Protein 2UUD (pdb70)

Sequence (487 aa):
EVKLVESGGGLVQPGGSLRLSCATSGFSFTDYYMAWVRQPPGKALEWLAFIRNKANGYTTDYSASVKGRFTISRDNSQSILYLQMNTLRAEDSATYYCARGDYYGAWFAYWGQGTLVTVSAEVKLVESGGGLVQPGGSLRLSCATSGFSFTDYYMAWVRQPPGKALEWLAFIRNKANGYTTDYSASVKGRFTISRDNSQSILYLQMNTLRAEDSATYYCARGDYYGAWFAYWGQGTLVTVSAQVLMTQTPLSLPVSLGDQASISCRSSQSIVHSNGNTYLEWYLQKPGQSPKLLIYKVSNRFSGVPDRFSGSGSGTDFTLKISRVEAEDLGVYYCFQGSHVPYTFGGGTKLEIKRQVLMTQTPLSLPVSLGDQASISCRSSQSIVHSNGNTYLEWYLQKPGQSPKLLIYKVSNRFSGVPDRFSGSGSGTDFTLKISRVEAEDLGVYYCFQGSHVPYTFGGGTKLEIKRSTSSGGGSASTSGGSGGSA

Secondary structure (DSSP, 8-state):
--EEEEE---EE-SS--EEEEEEEESS-GGGS-EEEEEE-SSS--EEEEEE--GGGTT-EEE-GGGSSS-EEEEETTTTEEEEEE-S--GGG-EEEEEEEEETTTEEEEEE---EEEEE--/--EEEEE--EEE-TT---EEEEEEESS-GGGS-EEEEEE-SSS--EEEEEE--GGGTT-B---TTTBTTEEEEEETTTTEEEEEE-S--GGG-EEEEEEE--SSS-S--EE---EEEEE--/----EES-SEEE--BTB--EEEEE-SS----SSS---EEEEEE-TTS--EE-BSSSS-BPTTS-TT--EEEETTEEEEE-SS--SSS-EEEEEEE-SSSSPEE---EEEE---/----EEE-SB--B-BTB-EEEEEE-SS----SSS---EEEEEE-TTS--EE-B-STT-B-TTS-TTEEEE--SSEEEEEESS--GGG-SEEEEEE-SSSS-EE---EE--B--/--TT-----/-----SSS--

B-factor: mean 31.62, std 14.55, range [6.0, 85.54]

Solvent-accessible surface area: 21883 Å² total; per-residue (Å²): 130,30,126,10,61,6,58,42,25,31,140,27,48,48,19,43,62,42,136,0,26,1,48,25,55,37,19,52,4,30,74,17,57,1,0,0,0,9,23,37,110,55,110,39,4,57,4,0,0,2,8,35,16,133,93,65,60,70,63,62,38,40,11,87,55,1,128,72,64,1,63,10,49,32,47,51,106,122,26,31,0,40,0,79,0,56,72,0,120,50,131,3,19,0,34,0,15,0,0,12,4,27,105,71,10,7,18,0,8,65,31,3,104,12,16,98,1,56,0,81,52,118,21,116,8,72,11,51,30,28,38,128,14,134,93,43,18,74,23,141,0,17,0,40,16,61,33,19,60,3,35,73,20,57,0,0,0,0,13,27,35,105,64,141,39,7,53,8,0,0,1,10,39,16,127,95,68,55,70,69,44,35,70,15,73,56,1,129,81,81,3,57,17,38,36,46,63,114,118,34,33,0,34,0,68,2,62,68,0,155,74,135,7,19,1,34,0,15,0,0,12,5,36,186,65,20,8,17,0,10,54,34,0,106,18,17,90,0,35,9,56,92,85,3,101,9,81,2,84,30,121,50,31,90,21,40,81,21,68,128,11,52,9,12,0,90,13,76,97,55,0,64,57,112,69,71,65,20,36,0,0,1,0,7,19,31,96,86,103,26,3,71,8,7,0,4,38,23,66,33,56,27,52,35,19,45,38,43,3,51,4,64,31,90,27,49,77,0,37,3,92,6,44,150,3,68,63,94,13,28,13,40,4,4,0,0,0,2,9,62,59,23,13,12,20,8,36,2,0,67,5,88,79,105,263,81,5,71,12,38,10,70,47,128,48,28,55,7,32,89,22,67,108,3,48,0,52,1,127,1,64,89,71,0,75,62,116,63,77,44,11,33,0,0,0,0,6,20,53,117,91,88,26,4,101,5,8,0,9,52,14,68,33,60,27,52,52,18,40,35,47,8,52,7,43,34,92,36,54,103,2,41,0,94,1,69,147,0,58,51,98,4,34,8,20,1,2,0,0,0,0,5,60,72,30,13,10,18,1,41,2,1,91,0,79,76,101,232,98,97,90,133,76,132,86,89,105,109,137,155,140,78,106,80,61,106,76

Radius of gyration: 26.06 Å; Cα contacts (8 Å, |Δi|>4): 1312; chains: 6; bounding box: 48×84×56 Å

Nearest PDB structures (foldseek):
  8iqs-assembly2_l  TM=9.926E-01  e=3.237E-20  Mus musculus
  1lo0-assembly1_X  TM=9.948E-01  e=2.444E-18  Mus musculus
  2a77-assembly1_L  TM=9.867E-01  e=1.674E-18  Mus musculus
  4hxb-assembly1_L  TM=9.915E-01  e=3.033E-18  Mus musculus
  6y54-assembly1_L  TM=9.902E-01  e=4.428E-18  Mus musculus

Structure (mmCIF, N/CA/C/O backbone):
data_2UUD
#
_entry.id   2UUD
#
_cell.length_a   140.944
_cell.length_b   75.657
_cell.length_c   52.854
_cell.angle_alpha   90.00
_cell.angle_beta   111.33
_cell.angle_gamma   90.00
#
_symmetry.space_group_name_H-M   'C 1 2 1'
#
loop_
_entity.id
_entity.type
_entity.pdbx_description
1 polymer 'NQ10-1.12 ANTI-PHOX ANTIBODY'
2 polymer 'NQ10-1.12 ANTI-PHOX ANTIBODY'
3 polymer 'NQ10-1.12 ANTI-PHOX ANTIBODY'
4 non-polymer '4-{[(Z)-(5-OXO-2-PHENYL-1,3-OXAZOL-4(5H)-YLIDENE)METHYL]AMINO}BUTANOIC ACID'
5 water water
#
loop_
_atom_site.group_PDB
_atom_site.id
_atom_site.type_symbol
_atom_site.label_atom_id
_atom_site.label_alt_id
_atom_site.label_comp_id
_atom_site.label_asym_id
_atom_site.label_entity_id
_atom_site.label_seq_id
_atom_site.pdbx_PDB_ins_code
_atom_site.Cartn_x
_atom_site.Cartn_y
_atom_site.Cartn_z
_atom_site.occupancy
_atom_site.B_iso_or_equiv
_atom_site.auth_seq_id
_atom_site.auth_comp_id
_atom_site.auth_asym_id
_atom_site.auth_atom_id
_atom_site.pdbx_PDB_model_num
ATOM 1 N N . GLU A 1 1 ? 43.296 17.956 -6.418 1.00 33.23 1 GLU H N 1
ATOM 2 C CA . GLU A 1 1 ? 44.755 18.175 -6.629 1.00 34.04 1 GLU H CA 1
ATOM 3 C C . GLU A 1 1 ? 45.428 16.903 -7.140 1.00 33.43 1 GLU H C 1
ATOM 4 O O . GLU A 1 1 ? 45.450 16.636 -8.342 1.00 34.43 1 GLU H O 1
ATOM 10 N N . VAL A 1 2 ? 45.979 16.122 -6.221 1.00 31.44 2 VAL H N 1
ATOM 11 C CA . VAL A 1 2 ? 46.642 14.885 -6.581 1.00 29.14 2 VAL H CA 1
ATOM 12 C C . VAL A 1 2 ? 45.589 13.862 -6.909 1.00 27.96 2 VAL H C 1
ATOM 13 O O . VAL A 1 2 ? 44.693 13.598 -6.116 1.00 27.32 2 VAL H O 1
ATOM 17 N N . LYS A 1 3 ? 45.707 13.289 -8.095 1.00 27.71 3 LYS H N 1
ATOM 18 C CA . LYS A 1 3 ? 44.769 12.291 -8.553 1.00 26.11 3 LYS H CA 1
ATOM 19 C C . LYS A 1 3 ? 45.590 11.159 -9.146 1.00 24.37 3 LYS H C 1
ATOM 20 O O . LYS A 1 3 ? 46.535 11.393 -9.893 1.00 25.00 3 LYS H O 1
ATOM 26 N N . LEU A 1 4 ? 45.241 9.935 -8.788 1.00 21.99 4 LEU H N 1
ATOM 27 C CA . LEU A 1 4 ? 45.916 8.759 -9.299 1.00 21.62 4 LEU H CA 1
ATOM 28 C C . LEU A 1 4 ? 44.803 7.809 -9.669 1.00 22.50 4 LEU H C 1
ATOM 29 O O . LEU A 1 4 ? 44.013 7.396 -8.810 1.00 23.60 4 LEU H O 1
ATOM 34 N N . VAL A 1 5 ? 44.722 7.473 -10.950 1.00 21.94 5 VAL H N 1
ATOM 35 C CA . VAL A 1 5 ? 43.684 6.567 -11.407 1.00 21.47 5 VAL H CA 1
ATOM 36 C C . VAL A 1 5 ? 44.305 5.400 -12.136 1.00 21.58 5 VAL H C 1
ATOM 37 O O . VAL A 1 5 ? 45.187 5.576 -12.983 1.00 23.42 5 VAL H O 1
ATOM 41 N N . GLU A 1 6 ? 43.857 4.201 -11.791 1.00 20.56 6 GLU H N 1
ATOM 42 C CA . GLU A 1 6 ? 44.363 3.003 -12.432 1.00 18.85 6 GLU H CA 1
ATOM 43 C C . GLU A 1 6 ? 43.336 2.552 -13.452 1.00 20.39 6 GLU H C 1
ATOM 44 O O . GLU A 1 6 ? 42.210 3.061 -13.485 1.00 19.57 6 GLU H O 1
ATOM 50 N N . SER A 1 7 ? 43.743 1.606 -14.291 1.00 22.19 7 SER H N 1
ATOM 51 C CA . SER A 1 7 ? 42.883 1.047 -15.329 1.00 23.95 7 SER H CA 1
ATOM 52 C C . SER A 1 7 ? 43.711 0.076 -16.159 1.00 24.28 7 SER H C 1
ATOM 53 O O . SER A 1 7 ? 44.930 0.247 -16.283 1.00 25.88 7 SER H O 1
ATOM 56 N N . GLY A 1 8 ? 43.059 -0.952 -16.700 1.00 23.09 8 GLY H N 1
ATOM 57 C CA . GLY A 1 8 ? 43.768 -1.921 -17.514 1.00 22.84 8 GLY H CA 1
ATOM 58 C C . GLY A 1 8 ? 43.613 -3.337 -17.014 1.00 22.07 8 GLY H C 1
ATOM 59 O O . GLY A 1 8 ? 43.948 -4.305 -17.711 1.00 19.56 8 GLY H O 1
ATOM 60 N N . GLY A 1 9 ? 43.109 -3.454 -15.793 1.00 22.22 9 GLY H N 1
ATOM 61 C CA . GLY A 1 9 ? 42.911 -4.764 -15.214 1.00 22.55 9 GLY H CA 1
ATOM 62 C C . GLY A 1 9 ? 41.593 -5.325 -15.692 1.00 22.45 9 GLY H C 1
ATOM 63 O O . GLY A 1 9 ? 40.762 -4.593 -16.215 1.00 23.98 9 GLY H O 1
ATOM 64 N N . GLY A 1 10 ? 41.404 -6.624 -15.529 1.00 21.88 10 GLY H N 1
ATOM 65 C CA . GLY A 1 10 ? 40.164 -7.231 -15.950 1.00 23.25 10 GLY H CA 1
ATOM 66 C C . GLY A 1 10 ? 40.176 -8.721 -15.700 1.00 25.61 10 GLY H C 1
ATOM 67 O O . GLY A 1 10 ? 40.706 -9.173 -14.686 1.00 26.89 10 GLY H O 1
ATOM 68 N N . LEU A 1 11 ? 39.584 -9.487 -16.614 1.00 25.89 11 LEU H N 1
ATOM 69 C CA . LEU A 1 11 ? 39.551 -10.929 -16.471 1.00 25.81 11 LEU H CA 1
ATOM 70 C C . LEU A 1 11 ? 40.507 -11.491 -17.487 1.00 27.71 11 LEU H C 1
ATOM 71 O O . LEU A 1 11 ? 40.279 -11.351 -18.677 1.00 29.18 11 LEU H O 1
ATOM 76 N N . VAL A 1 12 ? 41.586 -12.117 -17.029 1.00 29.96 12 VAL H N 1
ATOM 77 C CA . VAL A 1 12 ? 42.551 -12.684 -17.955 1.00 33.10 12 VAL H CA 1
ATOM 78 C C . VAL A 1 12 ? 42.694 -14.175 -17.725 1.00 33.90 12 VAL H C 1
ATOM 79 O O . VAL A 1 12 ? 42.273 -14.691 -16.699 1.00 33.66 12 VAL H O 1
ATOM 83 N N . GLN A 1 13 ? 43.283 -14.859 -18.698 1.00 37.13 13 GLN H N 1
ATOM 84 C CA . GLN A 1 13 ? 43.485 -16.304 -18.631 1.00 39.48 13 GLN H CA 1
ATOM 85 C C . GLN A 1 13 ? 44.852 -16.652 -18.045 1.00 40.22 13 GLN H C 1
ATOM 86 O O . GLN A 1 13 ? 45.817 -15.913 -18.239 1.00 38.80 13 GLN H O 1
ATOM 92 N N . PRO A 1 14 ? 44.949 -17.783 -17.317 1.00 40.29 14 PRO H N 1
ATOM 93 C CA . PRO A 1 14 ? 46.234 -18.172 -16.727 1.00 40.56 14 PRO H CA 1
ATOM 94 C C . PRO A 1 14 ? 47.322 -17.963 -17.757 1.00 41.15 14 PRO H C 1
ATOM 95 O O . PRO A 1 14 ? 47.074 -18.107 -18.952 1.00 41.04 14 PRO H O 1
ATOM 99 N N . GLY A 1 15 ? 48.524 -17.623 -17.300 1.00 41.86 15 GLY H N 1
ATOM 100 C CA . GLY A 1 15 ? 49.598 -17.348 -18.236 1.00 41.96 15 GLY H CA 1
ATOM 101 C C . GLY A 1 15 ? 49.149 -16.134 -19.043 1.00 42.36 15 GLY H C 1
ATOM 102 O O . GLY A 1 15 ? 48.000 -15.696 -18.925 1.00 43.20 15 GLY H O 1
ATOM 103 N N . GLY A 1 16 ? 50.028 -15.563 -19.853 1.00 40.62 16 GLY H N 1
ATOM 104 C CA . GLY A 1 16 ? 49.605 -14.419 -20.633 1.00 38.20 16 GLY H CA 1
ATOM 105 C C . GLY A 1 16 ? 49.770 -13.103 -19.909 1.00 36.60 16 GLY H C 1
ATOM 106 O O . GLY A 1 16 ? 49.722 -13.044 -18.675 1.00 35.33 16 GLY H O 1
ATOM 107 N N . SER A 1 17 ? 49.938 -12.045 -20.705 1.00 35.06 17 SER H N 1
ATOM 108 C CA . SER A 1 17 ? 50.162 -10.691 -20.215 1.00 33.38 17 SER H CA 1
ATOM 109 C C . SER A 1 17 ? 48.953 -9.782 -20.029 1.00 31.33 17 SER H C 1
ATOM 110 O O . SER A 1 17 ? 47.820 -10.157 -20.293 1.00 31.60 17 SER H O 1
ATOM 113 N N . LEU A 1 18 ? 49.239 -8.568 -19.564 1.00 30.52 18 LEU H N 1
ATOM 114 C CA . LEU A 1 18 ? 48.248 -7.525 -19.307 1.00 28.44 18 LEU H CA 1
ATOM 115 C C . LEU A 1 18 ? 49.071 -6.262 -19.033 1.00 26.57 18 LEU H C 1
ATOM 116 O O . LEU A 1 18 ? 50.222 -6.364 -18.618 1.00 26.63 18 LEU H O 1
ATOM 121 N N . ARG A 1 19 ? 48.515 -5.081 -19.276 1.00 24.35 19 ARG H N 1
ATOM 122 C CA . ARG A 1 19 ? 49.279 -3.859 -19.027 1.00 22.65 19 ARG H CA 1
ATOM 123 C C . ARG A 1 19 ? 48.486 -2.830 -18.243 1.00 22.27 19 ARG H C 1
ATOM 124 O O . ARG A 1 19 ? 47.582 -2.188 -18.784 1.00 22.03 19 ARG H O 1
ATOM 132 N N . LEU A 1 20 ? 48.832 -2.682 -16.963 1.00 20.65 20 LEU H N 1
ATOM 133 C CA . LEU A 1 20 ? 48.148 -1.743 -16.083 1.00 19.22 20 LEU H CA 1
ATOM 134 C C . LEU A 1 20 ? 48.690 -0.348 -16.262 1.00 18.83 20 LEU H C 1
ATOM 135 O O . LEU A 1 20 ? 49.851 -0.167 -16.629 1.00 19.10 20 LEU H O 1
ATOM 140 N N . SER A 1 21 ? 47.841 0.639 -16.019 1.00 17.31 21 SER H N 1
ATOM 141 C CA . SER A 1 21 ? 48.266 2.014 -16.158 1.00 18.74 21 SER H CA 1
ATOM 142 C C . SER A 1 21 ? 47.684 2.865 -15.038 1.00 21.15 21 SER H C 1
ATOM 143 O O . SER A 1 21 ? 46.661 2.524 -14.446 1.00 21.85 21 SER H O 1
ATOM 146 N N . CYS A 1 22 ? 48.351 3.977 -14.757 1.00 23.08 22 CYS H N 1
ATOM 147 C CA . CYS A 1 22 ? 47.929 4.891 -13.715 1.00 24.35 22 CYS H CA 1
ATOM 148 C C . CYS A 1 22 ? 48.134 6.309 -14.199 1.00 24.27 22 CYS H C 1
ATOM 149 O O . CYS A 1 22 ? 49.266 6.707 -14.486 1.00 24.27 22 CYS H O 1
ATOM 152 N N . ALA A 1 23 ? 47.047 7.069 -14.300 1.00 22.07 23 ALA H N 1
ATOM 153 C CA . ALA A 1 23 ? 47.154 8.454 -14.741 1.00 21.11 23 ALA H CA 1
ATOM 154 C C . ALA A 1 23 ? 47.396 9.363 -13.535 1.00 20.36 23 ALA H C 1
ATOM 155 O O . ALA A 1 23 ? 46.885 9.119 -12.437 1.00 20.46 23 ALA H O 1
ATOM 157 N N . THR A 1 24 ? 48.173 10.414 -13.775 1.00 17.75 24 THR H N 1
ATOM 158 C CA . THR A 1 24 ? 48.566 11.395 -12.779 1.00 14.97 24 THR H CA 1
ATOM 159 C C . THR A 1 24 ? 47.918 12.763 -12.974 1.00 14.32 24 THR H C 1
ATOM 160 O O . THR A 1 24 ? 47.720 13.227 -14.096 1.00 15.65 24 THR H O 1
ATOM 164 N N . SER A 1 25 ? 47.616 13.416 -11.864 1.00 12.93 25 SER H N 1
ATOM 165 C CA . SER A 1 25 ? 47.010 14.731 -11.892 1.00 11.32 25 SER H CA 1
ATOM 166 C C . SER A 1 25 ? 47.379 15.470 -10.605 1.00 9.94 25 SER H C 1
ATOM 167 O O . SER A 1 25 ? 47.297 14.905 -9.523 1.00 9.71 25 SER H O 1
ATOM 170 N N . GLY A 1 26 ? 47.809 16.718 -10.734 1.00 7.63 26 GLY H N 1
ATOM 171 C CA . GLY A 1 26 ? 48.127 17.524 -9.575 1.00 7.99 26 GLY H CA 1
ATOM 172 C C . GLY A 1 26 ? 49.549 17.580 -9.040 1.00 10.72 26 GLY H C 1
ATOM 173 O O . GLY A 1 26 ? 49.776 18.192 -7.989 1.00 11.37 26 GLY H O 1
ATOM 174 N N . PHE A 1 27 ? 50.507 16.965 -9.727 1.00 9.44 27 PHE H N 1
ATOM 175 C CA . PHE A 1 27 ? 51.869 16.992 -9.233 1.00 9.79 27 PHE H CA 1
ATOM 176 C C . PHE A 1 27 ? 52.896 16.744 -10.328 1.00 11.52 27 PHE H C 1
ATOM 177 O O . PHE A 1 27 ? 52.637 16.022 -11.274 1.00 12.12 27 PHE H O 1
ATOM 185 N N . SER A 1 28 ? 54.068 17.354 -10.196 1.00 12.96 28 SER H N 1
ATOM 186 C CA . SER A 1 28 ? 55.105 17.205 -11.194 1.00 11.90 28 SER H CA 1
ATOM 187 C C . SER A 1 28 ? 55.601 15.764 -11.179 1.00 12.63 28 SER H C 1
ATOM 188 O O . SER A 1 28 ? 56.686 15.456 -10.687 1.00 13.09 28 SER H O 1
ATOM 191 N N . PHE A 1 29 ? 54.759 14.888 -11.720 1.00 13.42 29 PHE H N 1
ATOM 192 C CA . PHE A 1 29 ? 54.990 13.445 -11.825 1.00 12.14 29 PHE H CA 1
ATOM 193 C C . PHE A 1 29 ? 56.438 12.977 -11.851 1.00 12.85 29 PHE H C 1
ATOM 194 O O . PHE A 1 29 ? 56.757 11.915 -11.311 1.00 13.37 29 PHE H O 1
ATOM 202 N N . THR A 1 30 ? 57.313 13.757 -12.474 1.00 13.57 30 THR H N 1
ATOM 203 C CA . THR A 1 30 ? 58.702 13.355 -12.600 1.00 14.79 30 THR H CA 1
ATOM 204 C C . THR A 1 30 ? 59.512 13.383 -11.296 1.00 15.78 30 THR H C 1
ATOM 205 O O . THR A 1 30 ? 60.456 12.615 -11.127 1.00 15.50 30 THR H O 1
ATOM 209 N N . ASP A 1 31 ? 59.112 14.246 -10.371 1.00 17.41 31 ASP H N 1
ATOM 210 C CA . ASP A 1 31 ? 59.782 14.400 -9.086 1.00 18.16 31 ASP H CA 1
ATOM 211 C C . ASP A 1 31 ? 59.231 13.522 -7.962 1.00 19.57 31 ASP H C 1
ATOM 212 O O . ASP A 1 31 ? 59.277 13.919 -6.801 1.00 20.46 31 ASP H O 1
ATOM 217 N N . TYR A 1 32 ? 58.726 12.335 -8.274 1.00 20.00 32 TYR H N 1
ATOM 218 C CA . TYR A 1 32 ? 58.167 11.501 -7.219 1.00 21.48 32 TYR H CA 1
ATOM 219 C C . TYR A 1 32 ? 58.344 10.000 -7.396 1.00 23.53 32 TYR H C 1
ATOM 220 O O . TYR A 1 32 ? 58.330 9.484 -8.513 1.00 25.62 32 TYR H O 1
ATOM 229 N N . TYR A 1 33 ? 58.502 9.310 -6.271 1.00 23.84 33 TYR H N 1
ATOM 230 C CA . TYR A 1 33 ? 58.645 7.859 -6.243 1.00 23.17 33 TYR H CA 1
ATOM 231 C C . TYR A 1 33 ? 57.258 7.278 -6.530 1.00 22.78 33 TYR H C 1
ATOM 232 O O . TYR A 1 33 ? 56.257 7.804 -6.040 1.00 22.31 33 TYR H O 1
ATOM 241 N N . MET A 1 34 ? 57.201 6.201 -7.314 1.00 22.17 34 MET H N 1
ATOM 242 C CA . MET A 1 34 ? 55.933 5.550 -7.638 1.00 21.57 34 MET H CA 1
ATOM 243 C C . MET A 1 34 ? 56.021 4.059 -7.343 1.00 21.77 34 MET H C 1
ATOM 244 O O . MET A 1 34 ? 57.116 3.491 -7.359 1.00 20.55 34 MET H O 1
ATOM 249 N N . ALA A 1 35 ? 54.864 3.439 -7.086 1.00 21.15 35 ALA H N 1
ATOM 250 C CA . ALA A 1 35 ? 54.774 2.018 -6.762 1.00 19.73 35 ALA H CA 1
ATOM 251 C C . ALA A 1 35 ? 53.516 1.360 -7.242 1.00 20.76 35 ALA H C 1
ATOM 252 O O . ALA A 1 35 ? 52.606 1.999 -7.769 1.00 23.39 35 ALA H O 1
ATOM 254 N N . TRP A 1 36 ? 53.470 0.058 -6.995 1.00 20.06 36 TRP H N 1
ATOM 255 C CA . TRP A 1 36 ? 52.321 -0.762 -7.314 1.00 19.19 36 TRP H CA 1
ATOM 256 C C . TRP A 1 36 ? 52.158 -1.700 -6.135 1.00 19.13 36 TRP H C 1
ATOM 257 O O . TRP A 1 36 ? 53.004 -2.545 -5.886 1.00 19.09 36 TRP H O 1
ATOM 268 N N . VAL A 1 37 ? 51.095 -1.523 -5.375 1.00 19.89 37 VAL H N 1
ATOM 269 C CA . VAL A 1 37 ? 50.867 -2.402 -4.246 1.00 21.81 37 VAL H CA 1
ATOM 270 C C . VAL A 1 37 ? 49.742 -3.318 -4.694 1.00 23.27 37 VAL H C 1
ATOM 271 O O . VAL A 1 37 ? 48.915 -2.931 -5.518 1.00 23.83 37 VAL H O 1
ATOM 275 N N . ARG A 1 38 ? 49.709 -4.531 -4.167 1.00 22.83 38 ARG H N 1
ATOM 276 C CA . ARG A 1 38 ? 48.693 -5.474 -4.581 1.00 23.17 38 ARG H CA 1
ATOM 277 C C . ARG A 1 38 ? 48.033 -6.164 -3.402 1.00 24.26 38 ARG H C 1
ATOM 278 O O . ARG A 1 38 ? 48.708 -6.636 -2.495 1.00 23.48 38 ARG H O 1
ATOM 286 N N . GLN A 1 39 ? 46.708 -6.234 -3.422 1.00 25.29 39 GLN H N 1
ATOM 287 C CA . GLN A 1 39 ? 45.990 -6.888 -2.342 1.00 25.66 39 GLN H CA 1
ATOM 288 C C . GLN A 1 39 ? 45.026 -7.931 -2.857 1.00 26.33 39 GLN H C 1
ATOM 289 O O . GLN A 1 39 ? 43.892 -7.621 -3.232 1.00 27.12 39 GLN H O 1
ATOM 295 N N . PRO A 1 40 ? 45.465 -9.191 -2.898 1.00 27.87 40 PRO H N 1
ATOM 296 C CA . PRO A 1 40 ? 44.566 -10.239 -3.380 1.00 29.77 40 PRO H CA 1
ATOM 297 C C . PRO A 1 40 ? 43.321 -10.259 -2.517 1.00 31.44 40 PRO H C 1
ATOM 298 O O . PRO A 1 40 ? 43.381 -9.966 -1.324 1.00 31.02 40 PRO H O 1
ATOM 302 N N . PRO A 1 41 ? 42.170 -10.595 -3.113 1.00 33.29 41 PRO H N 1
ATOM 303 C CA . PRO A 1 41 ? 40.896 -10.650 -2.392 1.00 34.46 41 PRO H CA 1
ATOM 304 C C . PRO A 1 41 ? 41.155 -11.263 -1.020 1.00 36.53 41 PRO H C 1
ATOM 305 O O . PRO A 1 41 ? 40.511 -10.912 -0.021 1.00 34.90 41 PRO H O 1
ATOM 309 N N . GLY A 1 42 ? 42.125 -12.180 -1.005 1.00 37.80 42 GLY H N 1
ATOM 310 C CA . GLY A 1 42 ? 42.530 -12.861 0.210 1.00 37.96 42 GLY H CA 1
ATOM 311 C C . GLY A 1 42 ? 42.751 -11.882 1.343 1.00 37.96 42 GLY H C 1
ATOM 312 O O . GLY A 1 42 ? 41.822 -11.607 2.102 1.00 38.07 42 GLY H O 1
ATOM 313 N N . LYS A 1 43 ? 43.955 -11.327 1.455 1.00 36.69 43 LYS H N 1
ATOM 314 C CA . LYS A 1 43 ? 44.193 -10.402 2.541 1.00 36.66 43 LYS H CA 1
ATOM 315 C C . LYS A 1 43 ? 45.279 -9.321 2.430 1.00 35.72 43 LYS H C 1
ATOM 316 O O . LYS A 1 43 ? 45.068 -8.271 1.818 1.00 35.36 43 LYS H O 1
ATOM 322 N N . ALA A 1 44 ? 46.428 -9.586 3.050 1.00 33.86 44 ALA H N 1
ATOM 323 C CA . ALA A 1 44 ? 47.559 -8.659 3.114 1.00 31.71 44 ALA H CA 1
ATOM 324 C C . ALA A 1 44 ? 47.914 -7.795 1.896 1.00 30.55 44 ALA H C 1
ATOM 325 O O . ALA A 1 44 ? 47.753 -8.193 0.743 1.00 30.14 44 ALA H O 1
ATOM 327 N N . LEU A 1 45 ? 48.393 -6.591 2.190 1.00 28.54 45 LEU H N 1
ATOM 328 C CA . LEU A 1 45 ? 48.844 -5.668 1.171 1.00 25.64 45 LEU H CA 1
ATOM 329 C C . LEU A 1 45 ? 50.207 -6.232 0.811 1.00 24.05 45 LEU H C 1
ATOM 330 O O . LEU A 1 45 ? 50.907 -6.766 1.668 1.00 24.05 45 LEU H O 1
ATOM 335 N N . GLU A 1 46 ? 50.581 -6.133 -0.453 1.00 22.67 46 GLU H N 1
ATOM 336 C CA . GLU A 1 46 ? 51.863 -6.652 -0.890 1.00 20.41 46 GLU H CA 1
ATOM 337 C C . GLU A 1 46 ? 52.549 -5.762 -1.908 1.00 18.79 46 GLU H C 1
ATOM 338 O O . GLU A 1 46 ? 52.107 -5.639 -3.048 1.00 19.47 46 GLU H O 1
ATOM 344 N N . TRP A 1 47 ? 53.635 -5.136 -1.483 1.00 17.24 47 TRP H N 1
ATOM 345 C CA . TRP A 1 47 ? 54.411 -4.283 -2.368 1.00 15.85 47 TRP H CA 1
ATOM 346 C C . TRP A 1 47 ? 55.036 -5.162 -3.463 1.00 14.90 47 TRP H C 1
ATOM 347 O O . TRP A 1 47 ? 55.596 -6.208 -3.171 1.00 16.20 47 TRP H O 1
ATOM 358 N N . LEU A 1 48 ? 54.936 -4.734 -4.717 1.00 15.60 48 LEU H N 1
ATOM 359 C CA . LEU A 1 48 ? 55.457 -5.503 -5.848 1.00 16.55 48 LEU H CA 1
ATOM 360 C C . LEU A 1 48 ? 56.731 -4.957 -6.452 1.00 16.99 48 LEU H C 1
ATOM 361 O O . LEU A 1 48 ? 57.714 -5.679 -6.608 1.00 18.13 48 LEU H O 1
ATOM 366 N N . ALA A 1 49 ? 56.692 -3.686 -6.827 1.00 16.44 49 ALA H N 1
ATOM 367 C CA . ALA A 1 49 ? 57.837 -3.043 -7.442 1.00 17.00 49 ALA H CA 1
ATOM 368 C C . ALA A 1 49 ? 57.656 -1.538 -7.316 1.00 17.71 49 ALA H C 1
ATOM 369 O O . ALA A 1 49 ? 56.533 -1.035 -7.395 1.00 19.29 49 ALA H O 1
ATOM 371 N N . PHE A 1 50 ? 58.765 -0.825 -7.149 1.00 17.40 50 PHE H N 1
ATOM 372 C CA . PHE A 1 50 ? 58.731 0.620 -6.980 1.00 18.26 50 PHE H CA 1
ATOM 373 C C . PHE A 1 50 ? 59.681 1.371 -7.952 1.00 18.30 50 PHE H C 1
ATOM 374 O O . PHE A 1 50 ? 60.750 0.850 -8.307 1.00 18.80 50 PHE H O 1
ATOM 382 N N . ILE A 1 51 ? 59.302 2.581 -8.376 1.00 16.70 51 ILE H N 1
ATOM 383 C CA . ILE A 1 51 ? 60.145 3.397 -9.278 1.00 17.13 51 ILE H CA 1
ATOM 384 C C . ILE A 1 51 ? 60.381 4.802 -8.672 1.00 15.90 51 ILE H C 1
ATOM 385 O O . ILE A 1 51 ? 59.421 5.474 -8.304 1.00 19.20 51 ILE H O 1
ATOM 390 N N . ARG A 1 52 ? 61.632 5.254 -8.576 1.00 13.24 52 ARG H N 1
ATOM 391 C CA . ARG A 1 52 ? 61.937 6.566 -7.967 1.00 14.00 52 ARG H CA 1
ATOM 392 C C . ARG A 1 52 ? 61.993 7.750 -8.938 1.00 13.99 52 ARG H C 1
ATOM 393 O O . ARG A 1 52 ? 61.987 7.569 -10.153 1.00 16.39 52 ARG H O 1
ATOM 401 N N . ASN A 1 53 A 62.078 8.956 -8.389 1.00 11.87 52 ASN H N 1
ATOM 402 C CA . ASN A 1 53 A 62.101 10.185 -9.172 1.00 13.09 52 ASN H CA 1
ATOM 403 C C . ASN A 1 53 A 63.417 10.543 -9.887 1.00 15.31 52 ASN H C 1
ATOM 404 O O . ASN A 1 53 A 64.425 9.864 -9.720 1.00 17.94 52 ASN H O 1
ATOM 409 N N . LYS A 1 54 B 63.402 11.618 -10.679 1.00 14.87 52 LYS H N 1
ATOM 410 C CA . LYS A 1 54 B 64.581 12.046 -11.443 1.00 14.68 52 LYS H CA 1
ATOM 411 C C . LYS A 1 54 B 65.769 12.325 -10.514 1.00 15.73 52 LYS H C 1
ATOM 412 O O . LYS A 1 54 B 66.944 12.196 -10.897 1.00 12.73 52 LYS H O 1
ATOM 418 N N . ALA A 1 55 C 65.445 12.705 -9.284 1.00 16.56 52 ALA H N 1
ATOM 419 C CA . ALA A 1 55 C 66.450 13.011 -8.283 1.00 14.90 52 ALA H CA 1
ATOM 420 C C . ALA A 1 55 C 67.281 11.776 -8.015 1.00 15.88 52 ALA H C 1
ATOM 421 O O . ALA A 1 55 C 68.466 11.883 -7.694 1.00 15.66 52 ALA H O 1
ATOM 423 N N . ASN A 1 56 ? 66.660 10.605 -8.164 1.00 16.29 53 ASN H N 1
ATOM 424 C CA . ASN A 1 56 ? 67.341 9.346 -7.924 1.00 16.66 53 ASN H CA 1
ATOM 425 C C . ASN A 1 56 ? 67.597 8.516 -9.169 1.00 18.49 53 ASN H C 1
ATOM 426 O O . ASN A 1 56 ? 67.778 7.299 -9.083 1.00 19.56 53 ASN H O 1
ATOM 431 N N . GLY A 1 57 ? 67.631 9.175 -10.326 1.00 19.52 54 GLY H N 1
ATOM 432 C CA . GLY A 1 57 ? 67.895 8.476 -11.577 1.00 20.52 54 GLY H CA 1
ATOM 433 C C . GLY A 1 57 ? 66.868 7.436 -12.001 1.00 21.39 54 GLY H C 1
ATOM 434 O O . GLY A 1 57 ? 67.196 6.515 -12.753 1.00 21.91 54 GLY H O 1
ATOM 435 N N . TYR A 1 58 ? 65.632 7.577 -11.520 1.00 20.83 55 TYR H N 1
ATOM 436 C CA . TYR A 1 58 ? 64.543 6.657 -11.852 1.00 20.75 55 TYR H CA 1
ATOM 437 C C . TYR A 1 58 ? 64.870 5.187 -11.608 1.00 21.56 55 TYR H C 1
ATOM 438 O O . TYR A 1 58 ? 64.547 4.341 -12.434 1.00 23.09 55 TYR H O 1
ATOM 447 N N . THR A 1 59 ? 65.497 4.870 -10.484 1.00 21.93 56 THR H N 1
ATOM 448 C CA . THR A 1 59 ? 65.836 3.477 -10.187 1.00 22.08 56 THR H CA 1
ATOM 449 C C . THR A 1 59 ? 64.563 2.658 -9.994 1.00 22.02 56 THR H C 1
ATOM 450 O O . THR A 1 59 ? 63.489 3.220 -9.840 1.00 23.98 56 THR H O 1
ATOM 454 N N . THR A 1 60 ? 64.679 1.335 -9.992 1.00 21.71 57 THR H N 1
ATOM 455 C CA . THR A 1 60 ? 63.505 0.480 -9.830 1.00 20.53 57 THR H CA 1
ATOM 456 C C . THR A 1 60 ? 63.843 -0.819 -9.076 1.00 21.80 57 THR H C 1
ATOM 457 O O . THR A 1 60 ? 64.892 -1.428 -9.307 1.00 21.34 57 THR H O 1
ATOM 461 N N . ASP A 1 61 ? 62.964 -1.231 -8.162 1.00 21.66 58 ASP H N 1
ATOM 462 C CA . ASP A 1 61 ? 63.174 -2.460 -7.388 1.00 22.50 58 ASP H CA 1
ATOM 463 C C . ASP A 1 61 ? 61.867 -3.253 -7.449 1.00 24.08 58 ASP H C 1
ATOM 464 O O . ASP A 1 61 ? 60.785 -2.662 -7.455 1.00 23.74 58 ASP H O 1
ATOM 469 N N . TYR A 1 62 ? 61.976 -4.583 -7.491 1.00 25.29 59 TYR H N 1
ATOM 470 C CA . TYR A 1 62 ? 60.821 -5.483 -7.577 1.00 25.88 59 TYR H CA 1
ATOM 471 C C . TYR A 1 62 ? 60.852 -6.557 -6.500 1.00 27.71 59 TYR H C 1
ATOM 472 O O . TYR A 1 62 ? 61.921 -6.922 -6.028 1.00 28.84 59 TYR H O 1
ATOM 481 N N . SER A 1 63 ? 59.685 -7.084 -6.131 1.00 29.43 60 SER H N 1
ATOM 482 C CA . SER A 1 63 ? 59.631 -8.188 -5.174 1.00 31.96 60 SER H CA 1
ATOM 483 C C . SER A 1 63 ? 60.057 -9.349 -6.053 1.00 34.19 60 SER H C 1
ATOM 484 O O . SER A 1 63 ? 60.081 -9.212 -7.273 1.00 36.46 60 SER H O 1
ATOM 487 N N . ALA A 1 64 ? 60.390 -10.488 -5.468 1.00 36.19 61 ALA H N 1
ATOM 488 C CA . ALA A 1 64 ? 60.808 -11.619 -6.288 1.00 37.52 61 ALA H CA 1
ATOM 489 C C . ALA A 1 64 ? 59.595 -12.276 -6.935 1.00 38.38 61 ALA H C 1
ATOM 490 O O . ALA A 1 64 ? 59.710 -12.923 -7.975 1.00 38.92 61 ALA H O 1
ATOM 492 N N . SER A 1 65 ? 58.434 -12.094 -6.311 1.00 39.11 62 SER H N 1
ATOM 493 C CA . SER A 1 65 ? 57.177 -12.652 -6.795 1.00 40.08 62 SER H CA 1
ATOM 494 C C . SER A 1 65 ? 56.791 -12.107 -8.171 1.00 41.45 62 SER H C 1
ATOM 495 O O . SER A 1 65 ? 55.799 -12.545 -8.767 1.00 41.02 62 SER H O 1
ATOM 498 N N . VAL A 1 66 ? 57.578 -11.154 -8.668 1.00 42.12 63 VAL H N 1
ATOM 499 C CA . VAL A 1 66 ? 57.334 -10.536 -9.968 1.00 42.60 63 VAL H CA 1
ATOM 500 C C . VAL A 1 66 ? 58.642 -10.108 -10.634 1.00 43.63 63 VAL H C 1
ATOM 501 O O . VAL A 1 66 ? 58.626 -9.460 -11.683 1.00 44.01 63 VAL H O 1
ATOM 505 N N . LYS A 1 67 ? 59.764 -10.475 -10.017 1.00 43.86 64 LYS H N 1
ATOM 506 C CA . LYS A 1 67 ? 61.097 -10.119 -10.500 1.00 43.55 64 LYS H CA 1
ATOM 507 C C . LYS A 1 67 ? 61.320 -10.165 -12.011 1.00 43.46 64 LYS H C 1
ATOM 508 O O . LYS A 1 67 ? 61.827 -9.204 -12.601 1.00 43.63 64 LYS H O 1
ATOM 514 N N . GLY A 1 68 ? 60.959 -11.277 -12.641 1.00 42.26 65 GLY H N 1
ATOM 515 C CA . GLY A 1 68 ? 61.152 -11.385 -14.077 1.00 40.85 65 GLY H CA 1
ATOM 516 C C . GLY A 1 68 ? 59.889 -11.175 -14.897 1.00 39.30 65 GLY H C 1
ATOM 517 O O . GLY A 1 68 ? 59.942 -10.683 -16.031 1.00 40.45 65 GLY H O 1
ATOM 518 N N . ARG A 1 69 ? 58.750 -11.539 -14.319 1.00 35.50 66 ARG H N 1
ATOM 519 C CA . ARG A 1 69 ? 57.477 -11.408 -14.999 1.00 32.18 66 ARG H CA 1
ATOM 520 C C . ARG A 1 69 ? 57.068 -9.954 -15.158 1.00 30.28 66 ARG H C 1
ATOM 521 O O . ARG A 1 69 ? 57.161 -9.383 -16.244 1.00 30.99 66 ARG H O 1
ATOM 529 N N . PHE A 1 70 ? 56.619 -9.355 -14.066 1.00 26.60 67 PHE H N 1
ATOM 530 C CA . PHE A 1 70 ? 56.182 -7.969 -14.085 1.00 22.81 67 PHE H CA 1
ATOM 531 C C . PHE A 1 70 ? 57.314 -7.007 -14.461 1.00 22.20 67 PHE H C 1
ATOM 532 O O . PHE A 1 70 ? 58.488 -7.323 -14.277 1.00 23.79 67 PHE H O 1
ATOM 540 N N . THR A 1 71 ? 56.951 -5.848 -15.009 1.00 21.10 68 THR H N 1
ATOM 541 C CA . THR A 1 71 ? 57.903 -4.789 -15.368 1.00 19.35 68 THR H CA 1
ATOM 542 C C . THR A 1 71 ? 57.222 -3.426 -15.233 1.00 20.11 68 THR H C 1
ATOM 543 O O . THR A 1 71 ? 56.134 -3.207 -15.776 1.00 20.66 68 THR H O 1
ATOM 547 N N . ILE A 1 72 ? 57.859 -2.515 -14.504 1.00 19.22 69 ILE H N 1
ATOM 548 C CA . ILE A 1 72 ? 57.309 -1.184 -14.309 1.00 18.66 69 ILE H CA 1
ATOM 549 C C . ILE A 1 72 ? 57.861 -0.236 -15.376 1.00 18.85 69 ILE H C 1
ATOM 550 O O . ILE A 1 72 ? 58.828 -0.554 -16.063 1.00 18.41 69 ILE H O 1
ATOM 555 N N . SER A 1 73 ? 57.228 0.922 -15.518 1.00 18.97 70 SER H N 1
ATOM 556 C CA . SER A 1 73 ? 57.642 1.921 -16.490 1.00 18.75 70 SER H CA 1
ATOM 557 C C . SER A 1 73 ? 56.902 3.203 -16.175 1.00 17.82 70 SER H C 1
ATOM 558 O O . SER A 1 73 ? 55.913 3.180 -15.446 1.00 16.87 70 SER H O 1
ATOM 561 N N . ARG A 1 74 ? 57.377 4.319 -16.713 1.00 17.58 71 ARG H N 1
ATOM 562 C CA . ARG A 1 74 ? 56.728 5.590 -16.454 1.00 19.15 71 ARG H CA 1
ATOM 563 C C . ARG A 1 74 ? 56.829 6.549 -17.619 1.00 21.20 71 ARG H C 1
ATOM 564 O O . ARG A 1 74 ? 57.915 6.819 -18.131 1.00 21.01 71 ARG H O 1
ATOM 572 N N . ASP A 1 75 ? 55.673 7.056 -18.036 1.00 24.15 72 ASP H N 1
ATOM 573 C CA . ASP A 1 75 ? 55.590 8.002 -19.137 1.00 26.24 72 ASP H CA 1
ATOM 574 C C . ASP A 1 75 ? 55.640 9.388 -18.509 1.00 26.57 72 ASP H C 1
ATOM 575 O O . ASP A 1 75 ? 54.609 9.964 -18.170 1.00 26.27 72 ASP H O 1
ATOM 580 N N . ASN A 1 76 ? 56.858 9.899 -18.342 1.00 27.42 73 ASN H N 1
ATOM 581 C CA . ASN A 1 76 ? 57.091 11.210 -17.750 1.00 27.87 73 ASN H CA 1
ATOM 582 C C . ASN A 1 76 ? 56.463 12.366 -18.516 1.00 27.76 73 ASN H C 1
ATOM 583 O O . ASN A 1 76 ? 56.153 13.396 -17.924 1.00 28.89 73 ASN H O 1
ATOM 588 N N . SER A 1 77 ? 56.293 12.215 -19.827 1.00 26.87 74 SER H N 1
ATOM 589 C CA . SER A 1 77 ? 55.690 13.281 -20.623 1.00 25.54 74 SER H CA 1
ATOM 590 C C . SER A 1 77 ? 54.195 13.278 -20.376 1.00 25.34 74 SER H C 1
ATOM 591 O O . SER A 1 77 ? 53.611 14.309 -20.039 1.00 24.80 74 SER H O 1
ATOM 594 N N . GLN A 1 78 ? 53.586 12.105 -20.537 1.00 24.81 75 GLN H N 1
ATOM 595 C CA . GLN A 1 78 ? 52.150 11.936 -20.330 1.00 23.67 75 GLN H CA 1
ATOM 596 C C . GLN A 1 78 ? 51.755 11.834 -18.863 1.00 21.81 75 GLN H C 1
ATOM 597 O O . GLN A 1 78 ? 50.579 11.962 -18.524 1.00 21.38 75 GLN H O 1
ATOM 603 N N . SER A 1 79 ? 52.746 11.605 -18.004 1.00 20.10 76 SER H N 1
ATOM 604 C CA . SER A 1 79 ? 52.539 11.482 -16.568 1.00 17.86 76 SER H CA 1
ATOM 605 C C . SER A 1 79 ? 51.656 10.297 -16.241 1.00 18.88 76 SER H C 1
ATOM 606 O O . SER A 1 79 ? 50.582 10.439 -15.651 1.00 20.40 76 SER H O 1
ATOM 609 N N . ILE A 1 80 ? 52.134 9.121 -16.638 1.00 17.87 77 ILE H N 1
ATOM 610 C CA . ILE A 1 80 ? 51.436 7.869 -16.414 1.00 16.29 77 ILE H CA 1
ATOM 611 C C . ILE A 1 80 ? 52.426 6.788 -15.941 1.00 16.68 77 ILE H C 1
ATOM 612 O O . ILE A 1 80 ? 53.602 6.795 -16.315 1.00 16.12 77 ILE H O 1
ATOM 617 N N . LEU A 1 81 ? 51.942 5.866 -15.115 1.00 15.60 78 LEU H N 1
ATOM 618 C CA . LEU A 1 81 ? 52.766 4.775 -14.618 1.00 15.29 78 LEU H CA 1
ATOM 619 C C . LEU A 1 81 ? 52.129 3.478 -15.131 1.00 16.96 78 LEU H C 1
ATOM 620 O O . LEU A 1 81 ? 50.915 3.317 -15.098 1.00 18.79 78 LEU H O 1
ATOM 625 N N . TYR A 1 82 ? 52.955 2.557 -15.603 1.00 17.24 79 TYR H N 1
ATOM 626 C CA . TYR A 1 82 ? 52.473 1.300 -16.137 1.00 16.27 79 TYR H CA 1
ATOM 627 C C . TYR A 1 82 ? 53.064 0.107 -15.411 1.00 18.91 79 TYR H C 1
ATOM 628 O O . TYR A 1 82 ? 54.137 0.205 -14.808 1.00 20.85 79 TYR H O 1
ATOM 637 N N . LEU A 1 83 ? 52.362 -1.021 -15.486 1.00 19.27 80 LEU H N 1
ATOM 638 C CA . LEU A 1 83 ? 52.813 -2.273 -14.892 1.00 20.27 80 LEU H CA 1
ATOM 639 C C . LEU A 1 83 ? 52.461 -3.379 -15.886 1.00 22.66 80 LEU H C 1
ATOM 640 O O . LEU A 1 83 ? 51.311 -3.804 -15.971 1.00 24.71 80 LEU H O 1
ATOM 645 N N . GLN A 1 84 ? 53.441 -3.825 -16.664 1.00 24.51 81 GLN H N 1
ATOM 646 C CA . GLN A 1 84 ? 53.193 -4.881 -17.629 1.00 25.53 81 GLN H CA 1
ATOM 647 C C . GLN A 1 84 ? 53.332 -6.171 -16.856 1.00 26.31 81 GLN H C 1
ATOM 648 O O . GLN A 1 84 ? 54.355 -6.399 -16.238 1.00 28.24 81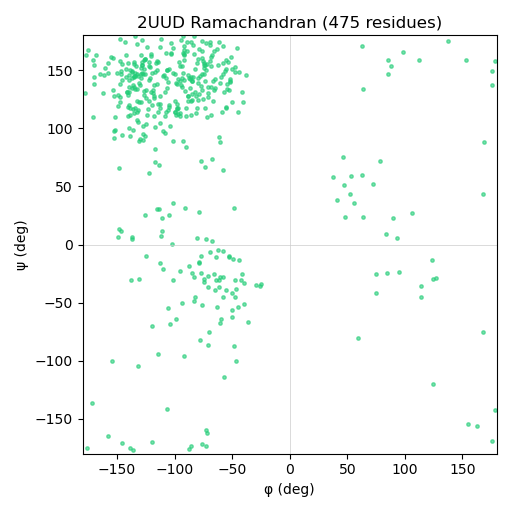 GLN H O 1
ATOM 654 N N . MET A 1 85 ? 52.309 -7.011 -16.871 1.00 28.09 82 MET H N 1
ATOM 655 C CA . MET A 1 85 ? 52.371 -8.276 -16.145 1.00 30.25 82 MET H CA 1
ATOM 656 C C . MET A 1 85 ? 52.390 -9.407 -17.157 1.00 30.98 82 MET H C 1
ATOM 657 O O . MET A 1 85 ? 51.529 -9.463 -18.029 1.00 31.02 82 MET H O 1
ATOM 662 N N . ASN A 1 86 A 53.356 -10.312 -17.040 1.00 31.03 82 ASN H N 1
ATOM 663 C CA . ASN A 1 86 A 53.450 -11.417 -17.983 1.00 31.11 82 ASN H CA 1
ATOM 664 C C . ASN A 1 86 A 53.255 -12.778 -17.352 1.00 32.28 82 ASN H C 1
ATOM 665 O O . ASN A 1 86 A 53.480 -12.957 -16.157 1.00 32.31 82 ASN H O 1
ATOM 670 N N . THR A 1 87 B 52.846 -13.735 -18.182 1.00 33.49 82 THR H N 1
ATOM 671 C CA . THR A 1 87 B 52.591 -15.097 -17.747 1.00 33.95 82 THR H CA 1
ATOM 672 C C . THR A 1 87 B 51.955 -15.065 -16.364 1.00 34.00 82 THR H C 1
ATOM 673 O O . THR A 1 87 B 52.475 -15.629 -15.400 1.00 33.95 82 THR H O 1
ATOM 677 N N . LEU A 1 88 C 50.819 -14.381 -16.287 1.00 33.67 82 LEU H N 1
ATOM 678 C CA . LEU A 1 88 C 50.080 -14.229 -15.046 1.00 33.01 82 LEU H CA 1
ATOM 679 C C . LEU A 1 88 C 49.694 -15.567 -14.456 1.00 33.70 82 LEU H C 1
ATOM 680 O O . LEU A 1 88 C 49.862 -16.607 -15.084 1.00 32.94 82 LEU H O 1
ATOM 685 N N . ARG A 1 89 ? 49.184 -15.529 -13.232 1.00 35.42 83 ARG H N 1
ATOM 686 C CA . ARG A 1 89 ? 48.746 -16.735 -12.562 1.00 37.39 83 ARG H CA 1
ATOM 687 C C . ARG A 1 89 ? 47.746 -16.462 -11.457 1.00 38.55 83 ARG H C 1
ATOM 688 O O . ARG A 1 89 ? 47.176 -15.375 -11.373 1.00 38.44 83 ARG H O 1
ATOM 696 N N . ALA A 1 90 ? 47.546 -17.471 -10.614 1.00 39.59 84 ALA H N 1
ATOM 697 C CA . ALA A 1 90 ? 46.595 -17.408 -9.513 1.00 39.59 84 ALA H CA 1
ATOM 698 C C . ALA A 1 90 ? 46.862 -16.305 -8.502 1.00 39.32 84 ALA H C 1
ATOM 699 O O . ALA A 1 90 ? 46.054 -15.386 -8.344 1.00 37.22 84 ALA H O 1
ATOM 701 N N . GLU A 1 91 ? 47.998 -16.399 -7.817 1.00 39.78 85 GLU H N 1
ATOM 702 C CA . GLU A 1 91 ? 48.351 -15.419 -6.796 1.00 38.81 85 GLU H CA 1
ATOM 703 C C . GLU A 1 91 ? 48.410 -14.010 -7.360 1.00 37.27 85 GLU H C 1
ATOM 704 O O . GLU A 1 91 ? 48.592 -13.051 -6.613 1.00 38.00 85 GLU H O 1
ATOM 710 N N . ASP A 1 92 ? 48.253 -13.889 -8.677 1.00 34.79 86 ASP H N 1
ATOM 711 C CA . ASP A 1 92 ? 48.264 -12.582 -9.327 1.00 31.65 86 ASP H CA 1
ATOM 712 C C . ASP A 1 92 ? 46.900 -11.873 -9.265 1.00 29.95 86 ASP H C 1
ATOM 713 O O . ASP A 1 92 ? 46.850 -10.637 -9.268 1.00 29.41 86 ASP H O 1
ATOM 718 N N . SER A 1 93 ? 45.807 -12.641 -9.197 1.00 26.28 87 SER H N 1
ATOM 719 C CA . SER A 1 93 ? 44.464 -12.057 -9.118 1.00 24.47 87 SER H CA 1
ATOM 720 C C . SER A 1 93 ? 44.399 -11.187 -7.880 1.00 24.51 87 SER H C 1
ATOM 721 O O . SER A 1 93 ? 44.469 -11.697 -6.763 1.00 26.12 87 SER H O 1
ATOM 724 N N . ALA A 1 94 ? 44.257 -9.879 -8.059 1.00 22.44 88 ALA H N 1
ATOM 725 C CA . ALA A 1 94 ? 44.192 -8.989 -6.913 1.00 20.18 88 ALA H CA 1
ATOM 726 C C . ALA A 1 94 ? 43.913 -7.570 -7.372 1.00 20.23 88 ALA H C 1
ATOM 727 O O . ALA A 1 94 ? 44.003 -7.268 -8.559 1.00 22.79 88 ALA H O 1
ATOM 729 N N . THR A 1 95 ? 43.570 -6.693 -6.438 1.00 18.17 89 THR H N 1
ATOM 730 C CA . THR A 1 95 ? 43.319 -5.301 -6.784 1.00 17.05 89 THR H CA 1
ATOM 731 C C . THR A 1 95 ? 44.660 -4.567 -6.774 1.00 16.48 89 THR H C 1
ATOM 732 O O . THR A 1 95 ? 45.265 -4.394 -5.724 1.00 18.34 89 THR H O 1
ATOM 736 N N . TYR A 1 96 ? 45.132 -4.152 -7.941 1.00 14.57 90 TYR H N 1
ATOM 737 C CA . TYR A 1 96 ? 46.395 -3.444 -8.031 1.00 12.60 90 TYR H CA 1
ATOM 738 C C . TYR A 1 96 ? 46.230 -1.935 -7.860 1.00 13.52 90 TYR H C 1
ATOM 739 O O . TYR A 1 96 ? 45.492 -1.292 -8.609 1.00 14.25 90 TYR H O 1
ATOM 748 N N . TYR A 1 97 ? 46.935 -1.369 -6.883 1.00 13.98 91 TYR H N 1
ATOM 749 C CA . TYR A 1 97 ? 46.872 0.065 -6.623 1.00 13.20 91 TYR H CA 1
ATOM 750 C C . TYR A 1 97 ? 48.085 0.813 -7.130 1.00 15.37 91 TYR H C 1
ATOM 751 O O . TYR A 1 97 ? 49.134 0.242 -7.397 1.00 16.21 91 TYR H O 1
ATOM 760 N N . CYS A 1 98 ? 47.928 2.122 -7.202 1.00 18.66 92 CYS H N 1
ATOM 761 C CA . CYS A 1 98 ? 48.969 3.022 -7.656 1.00 21.61 92 CYS H CA 1
ATOM 762 C C . CYS A 1 98 ? 49.326 3.891 -6.435 1.00 21.06 92 CYS H C 1
ATOM 763 O O . CYS A 1 98 ? 48.427 4.322 -5.704 1.00 20.60 92 CYS H O 1
ATOM 766 N N . ALA A 1 99 ? 50.617 4.141 -6.205 1.00 19.69 93 ALA H N 1
ATOM 767 C CA . ALA A 1 99 ? 51.039 4.942 -5.048 1.00 18.90 93 ALA H CA 1
ATOM 768 C C . ALA A 1 99 ? 52.127 5.945 -5.374 1.00 19.03 93 ALA H C 1
ATOM 769 O O . ALA A 1 99 ? 52.942 5.707 -6.245 1.00 20.35 93 ALA H O 1
ATOM 771 N N . ARG A 1 100 ? 52.148 7.066 -4.663 1.00 20.88 94 ARG H N 1
ATOM 772 C CA . ARG A 1 100 ? 53.164 8.088 -4.903 1.00 23.59 94 ARG H CA 1
ATOM 773 C C . ARG A 1 100 ? 53.840 8.546 -3.611 1.00 26.35 94 ARG H C 1
ATOM 774 O O . ARG A 1 100 ? 53.175 9.023 -2.690 1.00 26.07 94 ARG H O 1
ATOM 782 N N . GLY A 1 101 ? 55.165 8.411 -3.563 1.00 28.77 95 GLY H N 1
ATOM 783 C CA . GLY A 1 101 ? 55.930 8.809 -2.390 1.00 31.76 95 GLY H CA 1
ATOM 784 C C . GLY A 1 101 ? 55.630 10.221 -1.922 1.00 33.39 95 GLY H C 1
ATOM 785 O O . GLY A 1 101 ? 55.086 11.017 -2.679 1.00 31.94 95 GLY H O 1
ATOM 786 N N . ASP A 1 102 ? 55.980 10.518 -0.671 1.00 35.95 96 ASP H N 1
ATOM 787 C CA . ASP A 1 102 ? 55.759 11.831 -0.049 1.00 38.51 96 ASP H CA 1
ATOM 788 C C . ASP A 1 102 ? 57.133 12.487 0.025 1.00 41.61 96 ASP H C 1
ATOM 789 O O . ASP A 1 102 ? 58.123 11.784 0.125 1.00 41.82 96 ASP H O 1
ATOM 794 N N . TYR A 1 103 ? 57.215 13.814 -0.031 1.00 45.38 97 TYR H N 1
ATOM 795 C CA . TYR A 1 103 ? 58.531 14.472 -0.007 1.00 49.32 97 TYR H CA 1
ATOM 796 C C . TYR A 1 103 ? 59.450 14.067 1.144 1.00 49.85 97 TYR H C 1
ATOM 797 O O . TYR A 1 103 ? 60.634 14.410 1.149 1.00 48.75 97 TYR H O 1
ATOM 806 N N . TYR A 1 104 ? 58.900 13.329 2.105 1.00 50.67 98 TYR H N 1
ATOM 807 C CA . TYR A 1 104 ? 59.665 12.834 3.244 1.00 50.36 98 TYR H CA 1
ATOM 808 C C . TYR A 1 104 ? 59.637 11.305 3.293 1.00 48.29 98 TYR H C 1
ATOM 809 O O . TYR A 1 104 ? 59.172 10.644 2.364 1.00 47.71 98 TYR H O 1
ATOM 818 N N . GLY A 1 105 ? 60.126 10.748 4.390 1.00 45.37 99 GLY H N 1
ATOM 819 C CA . GLY A 1 105 ? 60.166 9.304 4.527 1.00 41.89 99 GLY H CA 1
ATOM 820 C C . GLY A 1 105 ? 58.842 8.580 4.413 1.00 39.56 99 GLY H C 1
ATOM 821 O O . GLY A 1 105 ? 58.392 7.946 5.379 1.00 39.01 99 GLY H O 1
ATOM 822 N N . ALA A 1 106 ? 58.228 8.658 3.233 1.00 36.38 100 ALA H N 1
ATOM 823 C CA . ALA A 1 106 ? 56.951 7.996 2.984 1.00 33.40 100 ALA H CA 1
ATOM 824 C C . ALA A 1 106 ? 56.824 7.521 1.530 1.00 32.28 100 ALA H C 1
ATOM 825 O O . ALA A 1 106 ? 56.918 8.319 0.588 1.00 32.55 100 ALA H O 1
ATOM 827 N N . TRP A 1 107 A 56.602 6.220 1.352 1.00 29.01 100 TRP H N 1
ATOM 828 C CA . TRP A 1 107 A 56.470 5.642 0.022 1.00 26.20 100 TRP H CA 1
ATOM 829 C C . TRP A 1 107 A 55.089 5.787 -0.600 1.00 25.01 100 TRP H C 1
ATOM 830 O O . TRP A 1 107 A 54.970 6.142 -1.785 1.00 24.17 100 TRP H O 1
ATOM 841 N N . PHE A 1 108 B 54.054 5.516 0.194 1.00 22.74 100 PHE H N 1
ATOM 842 C CA . PHE A 1 108 B 52.669 5.578 -0.278 1.00 20.53 100 PHE H CA 1
ATOM 843 C C . PHE A 1 108 B 51.819 6.676 0.352 1.00 19.87 100 PHE H C 1
ATOM 844 O O . PHE A 1 108 B 50.877 6.383 1.097 1.00 17.63 100 PHE H O 1
ATOM 852 N N . ALA A 1 109 ? 52.130 7.931 0.049 1.00 18.83 101 ALA H N 1
ATOM 853 C CA . ALA A 1 109 ? 51.349 9.033 0.594 1.00 17.57 101 ALA H CA 1
ATOM 854 C C . ALA A 1 109 ? 49.982 9.173 -0.097 1.00 17.20 101 ALA H C 1
ATOM 855 O O . ALA A 1 109 ? 49.031 9.617 0.533 1.00 17.64 101 ALA H O 1
ATOM 857 N N . TYR A 1 110 ? 49.885 8.787 -1.376 1.00 18.22 102 TYR H N 1
ATOM 858 C CA . TYR A 1 110 ? 48.625 8.872 -2.153 1.00 17.84 102 TYR H CA 1
ATOM 859 C C . TYR A 1 110 ? 48.330 7.624 -2.977 1.00 18.58 102 TYR H C 1
ATOM 860 O O . TYR A 1 110 ? 49.025 7.336 -3.936 1.00 19.25 102 TYR H O 1
ATOM 869 N N . TRP A 1 111 ? 47.275 6.909 -2.625 1.00 19.80 103 TRP H N 1
ATOM 870 C CA . TRP A 1 111 ? 46.896 5.704 -3.352 1.00 21.50 103 TRP H CA 1
ATOM 871 C C . TRP A 1 111 ? 45.811 5.986 -4.395 1.00 23.21 103 TRP H C 1
ATOM 872 O O . TRP A 1 111 ? 45.069 6.972 -4.292 1.00 22.85 103 TRP H O 1
ATOM 883 N N . GLY A 1 112 ? 45.726 5.119 -5.401 1.00 24.19 104 GLY H N 1
ATOM 884 C CA . GLY A 1 112 ? 44.706 5.277 -6.419 1.00 25.26 104 GLY H CA 1
ATOM 885 C C . GLY A 1 112 ? 43.479 4.549 -5.904 1.00 25.81 104 GLY H C 1
ATOM 886 O O . GLY A 1 112 ? 43.489 4.048 -4.780 1.00 25.37 104 GLY H O 1
ATOM 887 N N . GLN A 1 113 ? 42.419 4.484 -6.702 1.00 26.15 105 GLN H N 1
ATOM 888 C CA . GLN A 1 113 ? 41.216 3.786 -6.265 1.00 25.47 105 GLN H CA 1
ATOM 889 C C . GLN A 1 113 ? 41.426 2.288 -6.423 1.00 24.68 105 GLN H C 1
ATOM 890 O O . GLN A 1 113 ? 40.687 1.493 -5.845 1.00 23.98 105 GLN H O 1
ATOM 896 N N . GLY A 1 114 ? 42.444 1.918 -7.202 1.00 23.91 106 GLY H N 1
ATOM 897 C CA . GLY A 1 114 ? 42.750 0.516 -7.440 1.00 24.48 106 GLY H CA 1
ATOM 898 C C . GLY A 1 114 ? 41.961 -0.143 -8.568 1.00 25.06 106 GLY H C 1
ATOM 899 O O . GLY A 1 114 ? 40.799 0.191 -8.807 1.00 25.11 106 GLY H O 1
ATOM 900 N N . THR A 1 115 ? 42.593 -1.085 -9.263 1.00 24.10 107 THR H N 1
ATOM 901 C CA . THR A 1 115 ? 41.944 -1.807 -10.354 1.00 23.35 107 THR H CA 1
ATOM 902 C C . THR A 1 115 ? 42.075 -3.312 -10.114 1.00 22.08 107 THR H C 1
ATOM 903 O O . THR A 1 115 ? 43.157 -3.801 -9.820 1.00 22.96 107 THR H O 1
ATOM 907 N N . LEU A 1 116 ? 40.977 -4.048 -10.239 1.00 21.68 108 LEU H N 1
ATOM 908 C CA . LEU A 1 116 ? 40.998 -5.495 -10.008 1.00 21.40 108 LEU H CA 1
ATOM 909 C C . LEU A 1 116 ? 41.403 -6.359 -11.213 1.00 21.80 108 LEU H C 1
ATOM 910 O O . LEU A 1 116 ? 41.078 -6.054 -12.363 1.00 18.88 108 LEU H O 1
ATOM 915 N N . VAL A 1 117 ? 42.123 -7.441 -10.915 1.00 22.66 109 VAL H N 1
ATOM 916 C CA . VAL A 1 117 ? 42.548 -8.412 -11.914 1.00 24.56 109 VAL H CA 1
ATOM 917 C C . VAL A 1 117 ? 42.200 -9.818 -11.396 1.00 28.34 109 VAL H C 1
ATOM 918 O O . VAL A 1 117 ? 42.360 -10.093 -10.209 1.00 28.35 109 VAL H O 1
ATOM 922 N N . THR A 1 118 ? 41.709 -10.685 -12.288 1.00 31.31 110 THR H N 1
ATOM 923 C CA . THR A 1 118 ? 41.316 -12.058 -11.950 1.00 34.52 110 THR H CA 1
ATOM 924 C C . THR A 1 118 ? 41.926 -13.029 -12.958 1.00 38.02 110 THR H C 1
ATOM 925 O O . THR A 1 118 ? 41.581 -12.996 -14.140 1.00 38.25 110 THR H O 1
ATOM 929 N N . VAL A 1 119 ? 42.812 -13.905 -12.492 1.00 42.54 111 VAL H N 1
ATOM 930 C CA . VAL A 1 119 ? 43.472 -14.858 -13.382 1.00 47.95 111 VAL H CA 1
ATOM 931 C C . VAL A 1 119 ? 43.384 -16.307 -12.938 1.00 52.61 111 VAL H C 1
ATOM 932 O O . VAL A 1 119 ? 44.134 -16.715 -12.052 1.00 55.43 111 VAL H O 1
ATOM 936 N N . SER A 1 120 ? 42.501 -17.093 -13.549 1.00 56.70 112 SER H N 1
ATOM 937 C CA . SER A 1 120 ? 42.404 -18.506 -13.192 1.00 61.09 112 SER H CA 1
ATOM 938 C C . SER A 1 120 ? 41.179 -19.216 -13.749 1.00 64.48 112 SER H C 1
ATOM 939 O O . SER A 1 120 ? 40.526 -19.985 -13.044 1.00 64.81 112 SER H O 1
ATOM 942 N N . ALA A 1 121 ? 40.865 -18.967 -15.013 1.00 68.23 113 ALA H N 1
ATOM 943 C CA . ALA A 1 121 ? 39.718 -19.622 -15.634 1.00 72.32 113 ALA H CA 1
ATOM 944 C C . ALA A 1 121 ? 40.173 -20.593 -16.731 1.00 74.69 113 ALA H C 1
ATOM 945 O O . ALA A 1 121 ? 41.351 -20.963 -16.797 1.00 73.89 113 ALA H O 1
ATOM 947 N N . GLU B 1 1 ? 38.445 16.618 11.652 1.00 33.20 1 GLU J N 1
ATOM 948 C CA . GLU B 1 1 ? 39.375 17.530 10.929 1.00 32.74 1 GLU J CA 1
ATOM 949 C C . GLU B 1 1 ? 39.501 18.860 11.669 1.00 31.77 1 GLU J C 1
ATOM 950 O O . GLU B 1 1 ? 38.599 19.268 12.410 1.00 30.27 1 GLU J O 1
ATOM 956 N N . VAL B 1 2 ? 40.636 19.520 11.474 1.00 29.96 2 VAL J N 1
ATOM 957 C CA . VAL B 1 2 ? 40.900 20.792 12.110 1.00 28.96 2 VAL J CA 1
ATOM 958 C C . VAL B 1 2 ? 39.816 21.782 11.759 1.00 28.25 2 VAL J C 1
ATOM 959 O O . VAL B 1 2 ? 39.462 21.925 10.603 1.00 29.30 2 VAL J O 1
ATOM 963 N N . LYS B 1 3 ? 39.282 22.455 12.768 1.00 27.55 3 LYS J N 1
ATOM 964 C CA . LYS B 1 3 ? 38.248 23.451 12.566 1.00 26.79 3 LYS J CA 1
ATOM 965 C C . LYS B 1 3 ? 38.509 24.605 13.525 1.00 27.23 3 LYS J C 1
ATOM 966 O O . LYS B 1 3 ? 38.750 24.398 14.717 1.00 26.77 3 LYS J O 1
ATOM 972 N N . LEU B 1 4 ? 38.474 25.816 12.990 1.00 25.74 4 LEU J N 1
ATOM 973 C CA . LEU B 1 4 ? 38.683 27.007 13.775 1.00 25.71 4 LEU J CA 1
ATOM 974 C C . LEU B 1 4 ? 37.551 27.980 13.496 1.00 27.22 4 LEU J C 1
ATOM 975 O O . LEU B 1 4 ? 37.335 28.371 12.352 1.00 30.29 4 LEU J O 1
ATOM 980 N N . VAL B 1 5 ? 36.831 28.382 14.532 1.00 26.36 5 VAL J N 1
ATOM 981 C CA . VAL B 1 5 ? 35.731 29.314 14.344 1.00 27.55 5 VAL J CA 1
ATOM 982 C C . VAL B 1 5 ? 35.834 30.572 15.218 1.00 29.87 5 VAL J C 1
ATOM 983 O O . VAL B 1 5 ? 35.555 30.535 16.417 1.00 31.58 5 VAL J O 1
ATOM 987 N N . GLU B 1 6 ? 36.222 31.691 14.614 1.00 30.43 6 GLU J N 1
ATOM 988 C CA . GLU B 1 6 ? 36.325 32.927 15.372 1.00 30.67 6 GLU J CA 1
ATOM 989 C C . GLU B 1 6 ? 34.945 33.498 15.632 1.00 30.45 6 GLU J C 1
ATOM 990 O O . GLU B 1 6 ? 34.045 33.353 14.808 1.00 30.17 6 GLU J O 1
ATOM 996 N N . SER B 1 7 ? 34.797 34.138 16.791 1.00 31.46 7 SER J N 1
ATOM 997 C CA . SER B 1 7 ? 33.549 34.773 17.207 1.00 32.05 7 SER J CA 1
ATOM 998 C C . SER B 1 7 ? 33.934 36.100 17.856 1.00 32.70 7 SER J C 1
ATOM 999 O O . SER B 1 7 ? 35.102 36.478 17.840 1.00 32.39 7 SER J O 1
ATOM 1002 N N . GLY B 1 8 ? 32.957 36.813 18.406 1.00 33.89 8 GLY J N 1
ATOM 1003 C CA . GLY B 1 8 ? 33.254 38.075 19.063 1.00 35.60 8 GLY J CA 1
ATOM 1004 C C . GLY B 1 8 ? 33.379 39.341 18.225 1.00 36.74 8 GLY J C 1
ATOM 1005 O O . GLY B 1 8 ? 33.799 40.380 18.739 1.00 37.70 8 GLY J O 1
ATOM 1006 N N . GLY B 1 9 ? 33.040 39.283 16.944 1.00 37.19 9 GLY J N 1
ATOM 1007 C CA . GLY B 1 9 ? 33.107 40.491 16.144 1.00 37.89 9 GLY J CA 1
ATOM 1008 C C . GLY B 1 9 ? 31.963 41.376 16.594 1.00 37.83 9 GLY J C 1
ATOM 1009 O O . GLY B 1 9 ? 31.415 41.169 17.673 1.00 36.83 9 GLY J O 1
ATOM 1010 N N . GLY B 1 10 ? 31.592 42.366 15.794 1.00 38.03 10 GLY J N 1
ATOM 1011 C CA . GLY B 1 10 ? 30.485 43.207 16.200 1.00 39.30 10 GLY J CA 1
ATOM 1012 C C . GLY B 1 10 ? 30.714 44.671 15.948 1.00 40.39 10 GLY J C 1
ATOM 1013 O O . GLY B 1 10 ? 31.792 45.059 15.514 1.00 41.99 10 GLY J O 1
ATOM 1014 N N . LEU B 1 11 ? 29.693 45.479 16.217 1.00 41.64 11 LEU J N 1
ATOM 1015 C CA . LEU B 1 11 ? 29.774 46.924 16.025 1.00 43.22 11 LEU J CA 1
ATOM 1016 C C . LEU B 1 11 ? 30.155 47.531 17.362 1.00 44.02 11 LEU J C 1
ATOM 1017 O O . LEU B 1 11 ? 29.347 47.527 18.289 1.00 44.02 11 LEU J O 1
ATOM 1022 N N . VAL B 1 12 ? 31.371 48.058 17.476 1.00 44.99 12 VAL J N 1
ATOM 1023 C CA . VAL B 1 12 ? 31.773 48.623 18.755 1.00 47.40 12 VAL J CA 1
ATOM 1024 C C . VAL B 1 12 ? 32.117 50.096 18.762 1.00 48.74 12 VAL J C 1
ATOM 1025 O O . VAL B 1 12 ? 32.891 50.586 17.933 1.00 49.37 12 VAL J O 1
ATOM 1029 N N . GLN B 1 13 ? 31.521 50.793 19.724 1.00 50.13 13 GLN J N 1
ATOM 1030 C CA . GLN B 1 13 ? 31.756 52.213 19.914 1.00 51.31 13 GLN J CA 1
ATOM 1031 C C . GLN B 1 13 ? 33.202 52.319 20.388 1.00 52.45 13 GLN J C 1
ATOM 1032 O O . GLN B 1 13 ? 33.738 51.371 20.966 1.00 52.97 13 GLN J O 1
ATOM 1038 N N . PRO B 1 14 ? 33.860 53.463 20.142 1.00 52.62 14 PRO J N 1
ATOM 1039 C CA . PRO B 1 14 ? 35.253 53.608 20.574 1.00 52.94 14 PRO J CA 1
ATOM 1040 C C . PRO B 1 14 ? 35.449 53.344 22.070 1.00 53.49 14 PRO J C 1
ATOM 1041 O O . PRO B 1 14 ? 34.497 53.409 22.852 1.00 53.46 14 PRO J O 1
ATOM 1045 N N . GLY B 1 15 ? 36.687 53.033 22.453 1.00 53.24 15 GLY J N 1
ATOM 1046 C CA . GLY B 1 15 ? 36.992 52.749 23.844 1.00 52.84 15 GLY J CA 1
ATOM 1047 C C . GLY B 1 15 ? 36.488 51.384 24.272 1.00 52.08 15 GLY J C 1
ATOM 1048 O O . GLY B 1 15 ? 37.025 50.778 25.199 1.00 52.80 15 GLY J O 1
ATOM 1049 N N . GLY B 1 16 ? 35.460 50.900 23.583 1.00 50.92 16 GLY J N 1
ATOM 1050 C CA . GLY B 1 16 ? 34.876 49.609 23.897 1.00 49.98 16 GLY J CA 1
ATOM 1051 C C . GLY B 1 16 ? 35.869 48.488 24.127 1.00 49.16 16 GLY J C 1
ATOM 1052 O O . GLY B 1 16 ? 37.060 48.637 23.856 1.00 48.25 16 GLY J O 1
ATOM 1053 N N . SER B 1 17 ? 35.362 47.363 24.630 1.00 48.73 17 SER J N 1
ATOM 1054 C CA . SER B 1 17 ? 36.177 46.185 24.921 1.00 47.71 17 SER J CA 1
ATOM 1055 C C . SER B 1 17 ? 35.484 44.873 24.509 1.00 47.48 17 SER J C 1
ATOM 1056 O O . SER B 1 17 ? 34.712 44.287 25.273 1.00 46.94 17 SER J O 1
ATOM 1059 N N . LEU B 1 18 ? 35.773 44.412 23.298 1.00 46.39 18 LEU J N 1
ATOM 1060 C CA . LEU B 1 18 ? 35.183 43.179 22.799 1.00 44.49 18 LEU J CA 1
ATOM 1061 C C . LEU B 1 18 ? 36.097 42.009 23.139 1.00 42.97 18 LEU J C 1
ATOM 1062 O O . LEU B 1 18 ? 37.290 42.196 23.393 1.00 42.77 18 LEU J O 1
ATOM 1067 N N . ARG B 1 19 ? 35.532 40.804 23.153 1.00 39.75 19 ARG J N 1
ATOM 1068 C CA . ARG B 1 19 ? 36.315 39.610 23.435 1.00 35.62 19 ARG J CA 1
ATOM 1069 C C . ARG B 1 19 ? 36.050 38.537 22.382 1.00 33.89 19 ARG J C 1
ATOM 1070 O O . ARG B 1 19 ? 35.158 37.698 22.528 1.00 32.56 19 ARG J O 1
ATOM 1078 N N . LEU B 1 20 ? 36.825 38.573 21.308 1.00 31.36 20 LEU J N 1
ATOM 1079 C CA . LEU B 1 20 ? 36.669 37.576 20.266 1.00 28.78 20 LEU J CA 1
ATOM 1080 C C . LEU B 1 20 ? 37.147 36.250 20.847 1.00 28.53 20 LEU J C 1
ATOM 1081 O O . LEU B 1 20 ? 37.940 36.216 21.799 1.00 29.47 20 LEU J O 1
ATOM 1086 N N . SER B 1 21 ? 36.683 35.155 20.268 1.00 26.49 21 SER J N 1
ATOM 1087 C CA . SER B 1 21 ? 37.119 33.857 20.733 1.00 25.23 21 SER J CA 1
ATOM 1088 C C . SER B 1 21 ? 37.460 33.025 19.509 1.00 23.12 21 SER J C 1
ATOM 1089 O O . SER B 1 21 ? 37.366 33.492 18.389 1.00 23.82 21 SER J O 1
ATOM 1092 N N . CYS B 1 22 ? 37.891 31.798 19.735 1.00 21.93 22 CYS J N 1
ATOM 1093 C CA . CYS B 1 22 ? 38.209 30.901 18.652 1.00 20.02 22 CYS J CA 1
ATOM 1094 C C . CYS B 1 22 ? 37.981 29.473 19.116 1.00 18.37 22 CYS J C 1
ATOM 1095 O O . CYS B 1 22 ? 38.816 28.900 19.806 1.00 16.95 22 CYS J O 1
ATOM 1098 N N . ALA B 1 23 ? 36.826 28.919 18.766 1.00 16.02 23 ALA J N 1
ATOM 1099 C CA . ALA B 1 23 ? 36.511 27.550 19.115 1.00 14.72 23 ALA J CA 1
ATOM 1100 C C . ALA B 1 23 ? 37.366 26.733 18.164 1.00 14.14 23 ALA J C 1
ATOM 1101 O O . ALA B 1 23 ? 37.685 27.211 17.084 1.00 15.54 23 ALA J O 1
ATOM 1103 N N . THR B 1 24 ? 37.760 25.527 18.560 1.00 12.38 24 THR J N 1
ATOM 1104 C CA . THR B 1 24 ? 38.559 24.688 17.680 1.00 13.05 24 THR J CA 1
ATOM 1105 C C . THR B 1 24 ? 38.156 23.224 17.806 1.00 13.12 24 THR J C 1
ATOM 1106 O O . THR B 1 24 ? 37.683 22.786 18.847 1.00 14.51 24 THR J O 1
ATOM 1110 N N . SER B 1 25 ? 38.336 22.468 16.735 1.00 13.04 25 SER J N 1
ATOM 1111 C CA . SER B 1 25 ? 37.959 21.067 16.744 1.00 12.97 25 SER J CA 1
ATOM 1112 C C . SER B 1 25 ? 38.837 20.214 15.824 1.00 14.72 25 SER J C 1
ATOM 1113 O O . SER B 1 25 ? 39.325 20.684 14.795 1.00 14.29 25 SER J O 1
ATOM 1116 N N . GLY B 1 26 ? 39.052 18.964 16.218 1.00 14.86 26 GLY J N 1
ATOM 1117 C CA . GLY B 1 26 ? 39.840 18.067 15.404 1.00 16.94 26 GLY J CA 1
ATOM 1118 C C . GLY B 1 26 ? 41.332 18.047 15.656 1.00 19.11 26 GLY J C 1
ATOM 1119 O O . GLY B 1 26 ? 42.093 17.669 14.762 1.00 20.78 26 GLY J O 1
ATOM 1120 N N . PHE B 1 27 ? 41.766 18.463 16.842 1.00 19.21 27 PHE J N 1
ATOM 1121 C CA . PHE B 1 27 ? 43.187 18.427 17.180 1.00 20.36 27 PHE J CA 1
ATOM 1122 C C . PHE B 1 27 ? 43.387 18.712 18.663 1.00 20.41 27 PHE J C 1
ATOM 1123 O O . PHE B 1 27 ? 42.726 19.572 19.229 1.00 20.85 27 PHE J O 1
ATOM 1131 N N . SER B 1 28 ? 44.278 17.969 19.305 1.00 19.94 28 SER J N 1
ATOM 1132 C CA . SER B 1 28 ? 44.519 18.198 20.714 1.00 20.00 28 SER J CA 1
ATOM 1133 C C . SER B 1 28 ? 45.035 19.626 20.873 1.00 21.12 28 SER J C 1
ATOM 1134 O O . SER B 1 28 ? 46.236 19.882 20.771 1.00 22.11 28 SER J O 1
ATOM 1137 N N . PHE B 1 29 ? 44.091 20.539 21.115 1.00 21.21 29 PHE J N 1
ATOM 1138 C CA . PHE B 1 29 ? 44.319 21.981 21.296 1.00 20.33 29 PHE J CA 1
ATOM 1139 C C . PHE B 1 29 ? 45.421 22.366 22.283 1.00 19.67 29 PHE J C 1
ATOM 1140 O O . PHE B 1 29 ? 45.846 23.517 22.347 1.00 19.91 29 PHE J O 1
ATOM 1148 N N . THR B 1 30 ? 45.879 21.397 23.052 1.00 18.61 30 THR J N 1
ATOM 1149 C CA . THR B 1 30 ? 46.906 21.634 24.050 1.00 17.70 30 THR J CA 1
ATOM 1150 C C . THR B 1 30 ? 48.298 21.822 23.471 1.00 15.07 30 THR J C 1
ATOM 1151 O O . THR B 1 30 ? 49.103 22.586 24.006 1.00 13.94 30 THR J O 1
ATOM 1155 N N . ASP B 1 31 ? 48.560 21.148 22.358 1.00 13.41 31 ASP J N 1
ATOM 1156 C CA . ASP B 1 31 ? 49.876 21.170 21.742 1.00 13.57 31 ASP J CA 1
ATOM 1157 C C . ASP B 1 31 ? 50.150 22.035 20.534 1.00 14.58 31 ASP J C 1
ATOM 1158 O O . ASP B 1 31 ? 50.919 21.618 19.669 1.00 14.67 31 ASP J O 1
ATOM 1163 N N . TYR B 1 32 ? 49.561 23.222 20.445 1.00 14.86 32 TYR J N 1
ATOM 1164 C CA . TYR B 1 32 ? 49.840 24.062 19.285 1.00 14.19 32 TYR J CA 1
ATOM 1165 C C . TYR B 1 32 ? 49.859 25.541 19.582 1.00 15.73 32 TYR J C 1
ATOM 1166 O O . TYR B 1 32 ? 49.233 26.030 20.528 1.00 13.83 32 TYR J O 1
ATOM 1175 N N . TYR B 1 33 ? 50.588 26.254 18.738 1.00 17.99 33 TYR J N 1
ATOM 1176 C CA . TYR B 1 33 ? 50.691 27.693 18.848 1.00 20.63 33 TYR J CA 1
ATOM 1177 C C . TYR B 1 33 ? 49.425 28.272 18.224 1.00 22.45 33 TYR J C 1
ATOM 1178 O O . TYR B 1 33 ? 49.101 27.968 17.076 1.00 22.57 33 TYR J O 1
ATOM 1187 N N . MET B 1 34 ? 48.708 29.088 18.992 1.00 23.51 34 MET J N 1
ATOM 1188 C CA . MET B 1 34 ? 47.495 29.728 18.508 1.00 24.30 34 MET J CA 1
ATOM 1189 C C . MET B 1 34 ? 47.749 31.240 18.404 1.00 24.86 34 MET J C 1
ATOM 1190 O O . MET B 1 34 ? 47.784 31.929 19.422 1.00 26.22 34 MET J O 1
ATOM 1195 N N . ALA B 1 35 ? 47.934 31.756 17.189 1.00 23.40 35 ALA J N 1
ATOM 1196 C CA . ALA B 1 35 ? 48.166 33.181 17.005 1.00 21.39 35 ALA J CA 1
ATOM 1197 C C . ALA B 1 35 ? 46.867 33.914 16.700 1.00 22.09 35 ALA J C 1
ATOM 1198 O O . ALA B 1 35 ? 45.810 33.298 16.583 1.00 22.87 35 ALA J O 1
ATOM 1200 N N . TRP B 1 36 ? 46.957 35.236 16.596 1.00 22.67 36 TRP J N 1
ATOM 1201 C CA . TRP B 1 36 ? 45.823 36.104 16.270 1.00 24.06 36 TRP J CA 1
ATOM 1202 C C . TRP B 1 36 ? 46.378 37.104 15.272 1.00 25.70 36 TRP J C 1
ATOM 1203 O O . TRP B 1 36 ? 47.458 37.633 15.475 1.00 26.80 36 TRP J O 1
ATOM 1214 N N . VAL B 1 37 ? 45.657 37.367 14.194 1.00 27.90 37 VAL J N 1
ATOM 1215 C CA . VAL B 1 37 ? 46.135 38.333 13.203 1.00 29.76 37 VAL J CA 1
ATOM 1216 C C . VAL B 1 37 ? 44.962 39.028 12.520 1.00 31.68 37 VAL J C 1
ATOM 1217 O O . VAL B 1 37 ? 44.132 38.381 11.884 1.00 33.43 37 VAL J O 1
ATOM 1221 N N . ARG B 1 38 ? 44.892 40.346 12.665 1.00 33.07 38 ARG J N 1
ATOM 1222 C CA . ARG B 1 38 ? 43.818 41.130 12.059 1.00 33.85 38 ARG J CA 1
ATOM 1223 C C . ARG B 1 38 ? 44.235 41.633 10.681 1.00 35.30 38 ARG J C 1
ATOM 1224 O O . ARG B 1 38 ? 45.408 41.580 10.305 1.00 33.85 38 ARG J O 1
ATOM 1232 N N . GLN B 1 39 ? 43.254 42.136 9.940 1.00 37.62 39 GLN J N 1
ATOM 1233 C CA . GLN B 1 39 ? 43.490 42.690 8.615 1.00 38.70 39 GLN J CA 1
ATOM 1234 C C . GLN B 1 39 ? 42.546 43.845 8.397 1.00 39.95 39 GLN J C 1
ATOM 1235 O O . GLN B 1 39 ? 41.403 43.648 7.991 1.00 41.45 39 GLN J O 1
ATOM 1241 N N . PRO B 1 40 ? 43.002 45.071 8.676 1.00 41.53 40 PRO J N 1
ATOM 1242 C CA . PRO B 1 40 ? 42.094 46.202 8.465 1.00 42.59 40 PRO J CA 1
ATOM 1243 C C . PRO B 1 40 ? 41.526 46.138 7.045 1.00 43.42 40 PRO J C 1
ATOM 1244 O O . PRO B 1 40 ? 42.240 45.773 6.100 1.00 43.95 40 PRO J O 1
ATOM 1248 N N . PRO B 1 41 ? 40.226 46.459 6.879 1.00 44.26 41 PRO J N 1
ATOM 1249 C CA . PRO B 1 41 ? 39.598 46.420 5.552 1.00 43.49 41 PRO J CA 1
ATOM 1250 C C . PRO B 1 41 ? 40.313 47.380 4.627 1.00 43.99 41 PRO J C 1
ATOM 1251 O O . PRO B 1 41 ? 39.945 48.550 4.517 1.00 44.84 41 PRO J O 1
ATOM 1255 N N . GLY B 1 42 ? 41.354 46.873 3.980 1.00 43.47 42 GLY J N 1
ATOM 1256 C CA . GLY B 1 42 ? 42.135 47.691 3.084 1.00 43.65 42 GLY J CA 1
ATOM 1257 C C . GLY B 1 42 ? 43.435 47.030 2.678 1.00 44.65 42 GLY J C 1
ATOM 1258 O O . GLY B 1 42 ? 43.550 46.539 1.556 1.00 45.11 42 GLY J O 1
ATOM 1259 N N . LYS B 1 43 ? 44.419 46.998 3.574 1.00 44.93 43 LYS J N 1
ATOM 1260 C CA . LYS B 1 43 ? 45.694 46.390 3.216 1.00 44.56 43 LYS J CA 1
ATOM 1261 C C . LYS B 1 43 ? 46.558 45.910 4.376 1.00 43.83 43 LYS J C 1
ATOM 1262 O O . LYS B 1 43 ? 46.446 46.402 5.495 1.00 42.98 43 LYS J O 1
ATOM 1268 N N . ALA B 1 44 ? 47.424 44.947 4.055 1.00 43.95 44 ALA J N 1
ATOM 1269 C CA . ALA B 1 44 ? 48.409 44.332 4.953 1.00 44.02 44 ALA J CA 1
ATOM 1270 C C . ALA B 1 44 ? 47.928 43.542 6.167 1.00 43.69 44 ALA J C 1
ATOM 1271 O O . ALA B 1 44 ? 47.049 43.981 6.915 1.00 43.85 44 ALA J O 1
ATOM 1273 N N . LEU B 1 45 ? 48.526 42.366 6.352 1.00 42.49 45 LEU J N 1
ATOM 1274 C CA . LEU B 1 45 ? 48.206 41.501 7.484 1.00 40.58 45 LEU J CA 1
ATOM 1275 C C . LEU B 1 45 ? 49.094 41.959 8.633 1.00 40.07 45 LEU J C 1
ATOM 1276 O O . LEU B 1 45 ? 50.255 42.322 8.427 1.00 39.25 45 LEU J O 1
ATOM 1281 N N . GLU B 1 46 ? 48.549 41.938 9.841 1.00 38.60 46 GLU J N 1
ATOM 1282 C CA . GLU B 1 46 ? 49.294 42.367 11.005 1.00 37.97 46 GLU J CA 1
ATOM 1283 C C . GLU B 1 46 ? 49.197 41.390 12.172 1.00 37.32 46 GLU J C 1
ATOM 1284 O O . GLU B 1 46 ? 48.114 41.203 12.748 1.00 35.67 46 GLU J O 1
ATOM 1290 N N . TRP B 1 47 ? 50.339 40.774 12.508 1.00 36.03 47 TRP J N 1
ATOM 1291 C CA . TRP B 1 47 ? 50.447 39.821 13.627 1.00 33.93 47 TRP J CA 1
ATOM 1292 C C . TRP B 1 47 ? 50.325 40.573 14.955 1.00 32.39 47 TRP J C 1
ATOM 1293 O O . TRP B 1 47 ? 51.053 41.532 15.187 1.00 32.63 47 TRP J O 1
ATOM 1304 N N . LEU B 1 48 ? 49.423 40.140 15.829 1.00 30.77 48 LEU J N 1
ATOM 1305 C CA . LEU B 1 48 ? 49.224 40.836 17.101 1.00 31.13 48 LEU J CA 1
ATOM 1306 C C . LEU B 1 48 ? 49.608 40.019 18.336 1.00 32.65 48 LEU J C 1
ATOM 1307 O O . LEU B 1 48 ? 50.758 40.017 18.768 1.00 33.27 48 LEU J O 1
ATOM 1312 N N . ALA B 1 49 ? 48.618 39.353 18.919 1.00 33.75 49 ALA J N 1
ATOM 1313 C CA . ALA B 1 49 ? 48.841 38.532 20.094 1.00 35.89 49 ALA J CA 1
ATOM 1314 C C . ALA B 1 49 ? 49.338 37.189 19.593 1.00 37.35 49 ALA J C 1
ATOM 1315 O O . ALA B 1 49 ? 49.459 36.992 18.391 1.00 36.96 49 ALA J O 1
ATOM 1317 N N . PHE B 1 50 ? 49.624 36.271 20.508 1.00 39.28 50 PHE J N 1
ATOM 1318 C CA . PHE B 1 50 ? 50.127 34.953 20.129 1.00 40.81 50 PHE J CA 1
ATOM 1319 C C . PHE B 1 50 ? 50.481 34.095 21.351 1.00 40.13 50 PHE J C 1
ATOM 1320 O O . PHE B 1 50 ? 51.098 34.588 22.288 1.00 41.89 50 PHE J O 1
ATOM 1328 N N . ILE B 1 51 ? 50.125 32.812 21.333 1.00 36.99 51 ILE J N 1
ATOM 1329 C CA . ILE B 1 51 ? 50.409 31.946 22.477 1.00 34.29 51 ILE J CA 1
ATOM 1330 C C . ILE B 1 51 ? 50.979 30.582 22.079 1.00 33.81 51 ILE J C 1
ATOM 1331 O O . ILE B 1 51 ? 50.493 29.942 21.151 1.00 35.02 51 ILE J O 1
ATOM 1336 N N . ARG B 1 52 ? 52.013 30.145 22.794 1.00 32.64 52 ARG J N 1
ATOM 1337 C CA . ARG B 1 52 ? 52.696 28.876 22.517 1.00 30.67 52 ARG J CA 1
ATOM 1338 C C . ARG B 1 52 ? 51.990 27.673 23.173 1.00 29.60 52 ARG J C 1
ATOM 1339 O O . ARG B 1 52 ? 51.068 27.851 23.966 1.00 29.12 52 ARG J O 1
ATOM 1347 N N . ASN B 1 53 A 52.429 26.455 22.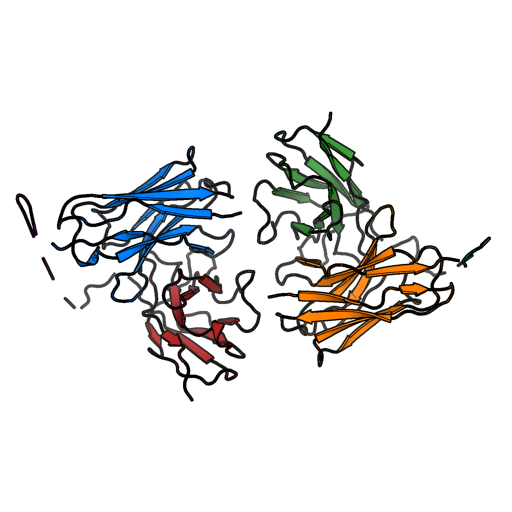849 1.00 28.10 52 ASN J N 1
ATOM 1348 C CA . ASN B 1 53 A 51.811 25.243 23.407 1.00 27.91 52 ASN J CA 1
ATOM 1349 C C . ASN B 1 53 A 52.377 24.835 24.774 1.00 28.13 52 ASN J C 1
ATOM 1350 O O . ASN B 1 53 A 53.188 25.546 25.363 1.00 28.85 52 ASN J O 1
ATOM 1355 N N . LYS B 1 54 B 51.952 23.676 25.265 1.00 27.46 52 LYS J N 1
ATOM 1356 C CA . LYS B 1 54 B 52.405 23.196 26.562 1.00 28.12 52 LYS J CA 1
ATOM 1357 C C . LYS B 1 54 B 53.915 22.927 26.589 1.00 28.10 52 LYS J C 1
ATOM 1358 O O . LYS B 1 54 B 54.626 23.434 27.456 1.00 28.45 52 LYS J O 1
ATOM 1364 N N . ALA B 1 55 C 54.389 22.120 25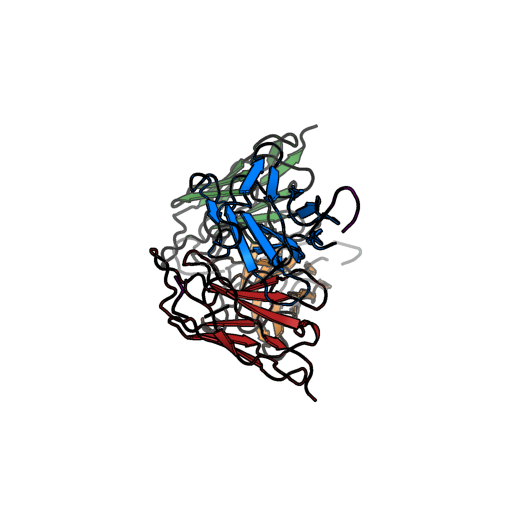.639 1.00 27.55 52 ALA J N 1
ATOM 1365 C CA . ALA B 1 55 C 55.798 21.764 25.529 1.00 25.06 52 ALA J CA 1
ATOM 1366 C C . ALA B 1 55 C 56.702 22.991 25.510 1.00 25.48 52 ALA J C 1
ATOM 1367 O O . ALA B 1 55 C 57.932 22.868 25.602 1.00 25.73 52 ALA J O 1
ATOM 1369 N N . ASN B 1 56 ? 56.099 24.169 25.369 1.00 24.00 53 ASN J N 1
ATOM 1370 C CA . ASN B 1 56 ? 56.866 25.401 25.347 1.00 23.12 53 ASN J CA 1
ATOM 1371 C C . ASN B 1 56 ? 56.380 26.401 26.380 1.00 22.87 53 ASN J C 1
ATOM 1372 O O . ASN B 1 56 ? 56.564 27.614 26.234 1.00 22.54 53 ASN J O 1
ATOM 1377 N N . GLY B 1 57 ? 55.758 25.857 27.422 1.00 22.13 54 GLY J N 1
ATOM 1378 C CA . GLY B 1 57 ? 55.267 26.640 28.536 1.00 23.49 54 GLY J CA 1
ATOM 1379 C C . GLY B 1 57 ? 54.316 27.781 28.276 1.00 25.24 54 GLY J C 1
ATOM 1380 O O . GLY B 1 57 ? 54.388 28.797 28.965 1.00 27.55 54 GLY J O 1
ATOM 1381 N N . TYR B 1 58 ? 53.431 27.625 27.298 1.00 25.38 55 TYR J N 1
ATOM 1382 C CA . TYR B 1 58 ? 52.443 28.647 26.959 1.00 24.33 55 TYR J CA 1
ATOM 1383 C C . TYR B 1 58 ? 52.948 30.081 26.979 1.00 24.91 55 TYR J C 1
ATOM 1384 O O . TYR B 1 58 ? 52.234 30.988 27.391 1.00 23.91 55 TYR J O 1
ATOM 1393 N N . THR B 1 59 ? 54.176 30.289 26.531 1.00 26.68 56 THR J N 1
ATOM 1394 C CA . THR B 1 59 ? 54.735 31.624 26.515 1.00 30.21 56 THR J CA 1
ATOM 1395 C C . THR B 1 59 ? 53.935 32.430 25.500 1.00 31.93 56 THR J C 1
ATOM 1396 O O . THR B 1 59 ? 53.569 31.905 24.445 1.00 32.82 56 THR J O 1
ATOM 1400 N N . THR B 1 60 ? 53.665 33.696 25.826 1.00 33.28 57 THR J N 1
ATOM 1401 C CA . THR B 1 60 ? 52.876 34.593 24.976 1.00 33.55 57 THR J CA 1
ATOM 1402 C C . THR B 1 60 ? 53.562 35.908 24.595 1.00 35.63 57 THR J C 1
ATOM 1403 O O . THR B 1 60 ? 53.973 36.672 25.472 1.00 37.15 57 THR J O 1
ATOM 1407 N N . ASP B 1 61 ? 53.632 36.189 23.294 1.00 36.75 58 ASP J N 1
ATOM 1408 C CA . ASP B 1 61 ? 54.246 37.419 22.785 1.00 39.09 58 ASP J CA 1
ATOM 1409 C C . ASP B 1 61 ? 53.246 38.338 22.070 1.00 40.18 58 ASP J C 1
ATOM 1410 O O . ASP B 1 61 ? 52.188 37.885 21.630 1.00 42.05 58 ASP J O 1
ATOM 1415 N N . TYR B 1 62 ? 53.574 39.629 21.971 1.00 40.09 59 TYR J N 1
ATOM 1416 C CA . TYR B 1 62 ? 52.696 40.597 21.310 1.00 40.73 59 TYR J CA 1
ATOM 1417 C C . TYR B 1 62 ? 53.503 41.667 20.585 1.00 39.77 59 TYR J C 1
ATOM 1418 O O . TYR B 1 62 ? 54.719 41.559 20.455 1.00 38.97 59 TYR J O 1
ATOM 1427 N N . SER B 1 63 ? 52.811 42.696 20.104 1.00 40.70 60 SER J N 1
ATOM 1428 C CA . SER B 1 63 ? 53.442 43.813 19.391 1.00 41.95 60 SER J CA 1
ATOM 1429 C C . SER B 1 63 ? 53.029 45.109 20.075 1.00 42.85 60 SER J C 1
ATOM 1430 O O . SER B 1 63 ? 52.025 45.139 20.778 1.00 44.95 60 SER J O 1
ATOM 1433 N N . ALA B 1 64 ? 53.789 46.177 19.873 1.00 43.36 61 ALA J N 1
ATOM 1434 C CA . ALA B 1 64 ? 53.460 47.457 20.500 1.00 44.55 61 ALA J CA 1
ATOM 1435 C C . ALA B 1 64 ? 52.000 47.817 20.260 1.00 45.44 61 ALA J C 1
ATOM 1436 O O . ALA B 1 64 ? 51.224 48.041 21.194 1.00 45.14 61 ALA J O 1
ATOM 1438 N N . SER B 1 65 ? 51.640 47.871 18.987 1.00 46.11 62 SER J N 1
ATOM 1439 C CA . SER B 1 65 ? 50.291 48.192 18.569 1.00 47.42 62 SER J CA 1
ATOM 1440 C C . SER B 1 65 ? 49.224 47.478 19.393 1.00 48.02 62 SER J C 1
ATOM 1441 O O . SER B 1 65 ? 48.052 47.840 19.334 1.00 48.49 62 SER J O 1
ATOM 1444 N N . VAL B 1 66 ? 49.619 46.473 20.167 1.00 48.67 63 VAL J N 1
ATOM 1445 C CA . VAL B 1 66 ? 48.648 45.721 20.954 1.00 49.23 63 VAL J CA 1
ATOM 1446 C C . VAL B 1 66 ? 49.070 45.384 22.380 1.00 48.59 63 VAL J C 1
ATOM 1447 O O . VAL B 1 66 ? 48.215 45.280 23.266 1.00 47.35 63 VAL J O 1
ATOM 1451 N N . LYS B 1 67 ? 50.372 45.208 22.600 1.00 48.38 64 LYS J N 1
ATOM 1452 C CA . LYS B 1 67 ? 50.880 44.879 23.930 1.00 48.67 64 LYS J CA 1
ATOM 1453 C C . LYS B 1 67 ? 50.421 45.917 24.946 1.00 48.80 64 LYS J C 1
ATOM 1454 O O . LYS B 1 67 ? 50.750 47.101 24.850 1.00 48.59 64 LYS J O 1
ATOM 1460 N N . GLY B 1 68 ? 49.638 45.456 25.913 1.00 48.44 65 GLY J N 1
ATOM 1461 C CA . GLY B 1 68 ? 49.117 46.348 26.926 1.00 48.79 65 GLY J CA 1
ATOM 1462 C C . GLY B 1 68 ? 47.610 46.454 26.801 1.00 49.05 65 GLY J C 1
ATOM 1463 O O . GLY B 1 68 ? 46.892 46.387 27.802 1.00 49.07 65 GLY J O 1
ATOM 1464 N N . ARG B 1 69 ? 47.135 46.612 25.567 1.00 49.31 66 ARG J N 1
ATOM 1465 C CA . ARG B 1 69 ? 45.704 46.727 25.285 1.00 49.06 66 ARG J CA 1
ATOM 1466 C C . ARG B 1 69 ? 45.026 45.372 25.202 1.00 47.68 66 ARG J C 1
ATOM 1467 O O . ARG B 1 69 ? 43.974 45.162 25.804 1.00 45.89 66 ARG J O 1
ATOM 1475 N N . PHE B 1 70 ? 45.627 44.460 24.437 1.00 46.64 67 PHE J N 1
ATOM 1476 C CA . PHE B 1 70 ? 45.072 43.119 24.277 1.00 44.69 67 PHE J CA 1
ATOM 1477 C C . PHE B 1 70 ? 45.891 42.037 24.979 1.00 42.99 67 PHE J C 1
ATOM 1478 O O . PHE B 1 70 ? 47.118 42.112 25.046 1.00 42.44 67 PHE J O 1
ATOM 1486 N N . THR B 1 71 ? 45.191 41.028 25.490 1.00 40.72 68 THR J N 1
ATOM 1487 C CA . THR B 1 71 ? 45.824 39.907 26.165 1.00 38.96 68 THR J CA 1
ATOM 1488 C C . THR B 1 71 ? 45.318 38.634 25.492 1.00 38.83 68 THR J C 1
ATOM 1489 O O . THR B 1 71 ? 44.272 38.643 24.844 1.00 39.11 68 THR J O 1
ATOM 1493 N N . ILE B 1 72 ? 46.063 37.545 25.639 1.00 37.77 69 ILE J N 1
ATOM 1494 C CA . ILE B 1 72 ? 45.664 36.266 25.060 1.00 35.28 69 ILE J CA 1
ATOM 1495 C C . ILE B 1 72 ? 45.326 35.316 26.202 1.00 33.46 69 ILE J C 1
ATOM 1496 O O . ILE B 1 72 ? 45.578 35.617 27.365 1.00 33.46 69 ILE J O 1
ATOM 1501 N N . SER B 1 73 ? 44.746 34.175 25.870 1.00 31.17 70 SER J N 1
ATOM 1502 C CA . SER B 1 73 ? 44.413 33.191 26.880 1.00 31.63 70 SER J CA 1
ATOM 1503 C C . SER B 1 73 ? 43.826 31.962 26.216 1.00 31.98 70 SER J C 1
ATOM 1504 O O . SER B 1 73 ? 43.420 32.013 25.068 1.00 32.26 70 SER J O 1
ATOM 1507 N N . ARG B 1 74 ? 43.793 30.854 26.947 1.00 33.42 71 ARG J N 1
ATOM 1508 C CA . ARG B 1 74 ? 43.275 29.596 26.430 1.00 33.04 71 ARG J CA 1
ATOM 1509 C C . ARG B 1 74 ? 42.319 29.003 27.459 1.00 34.82 71 ARG J C 1
ATOM 1510 O O . ARG B 1 74 ? 42.181 29.519 28.568 1.00 35.18 71 ARG J O 1
ATOM 1518 N N . ASP B 1 75 ? 41.650 27.926 27.069 1.00 37.18 72 ASP J N 1
ATOM 1519 C CA . ASP B 1 75 ? 40.732 27.198 27.936 1.00 39.99 72 ASP J CA 1
ATOM 1520 C C . ASP B 1 75 ? 40.873 25.772 27.423 1.00 41.89 72 ASP J C 1
ATOM 1521 O O . ASP B 1 75 ? 39.939 25.207 26.852 1.00 43.28 72 ASP J O 1
ATOM 1526 N N . ASN B 1 76 ? 42.064 25.206 27.604 1.00 42.72 73 ASN J N 1
ATOM 1527 C CA . ASN B 1 76 ? 42.350 23.851 27.151 1.00 43.67 73 ASN J CA 1
ATOM 1528 C C . ASN B 1 76 ? 41.187 22.898 27.449 1.00 44.21 73 ASN J C 1
ATOM 1529 O O . ASN B 1 76 ? 40.955 21.942 26.712 1.00 43.95 73 ASN J O 1
ATOM 1534 N N . SER B 1 77 ? 40.456 23.171 28.525 1.00 44.74 74 SER J N 1
ATOM 1535 C CA . SER B 1 77 ? 39.304 22.358 28.895 1.00 45.11 74 SER J CA 1
ATOM 1536 C C . SER B 1 77 ? 38.246 22.387 27.793 1.00 44.83 74 SER J C 1
ATOM 1537 O O . SER B 1 77 ? 37.577 21.385 27.542 1.00 46.32 74 SER J O 1
ATOM 1540 N N . GLN B 1 78 ? 38.084 23.533 27.142 1.00 42.26 75 GLN J N 1
ATOM 1541 C CA . GLN B 1 78 ? 37.083 23.654 26.090 1.00 41.07 75 GLN J CA 1
ATOM 1542 C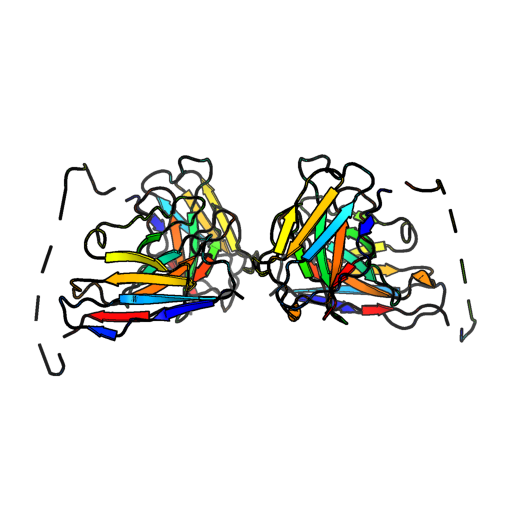 C . GLN B 1 78 ? 37.671 23.805 24.696 1.00 40.53 75 GLN J C 1
ATOM 1543 O O . GLN B 1 78 ? 36.954 24.104 23.738 1.00 41.47 75 GLN J O 1
ATOM 1549 N N . SER B 1 79 ? 38.971 23.580 24.571 1.00 39.45 76 SER J N 1
ATOM 1550 C CA . SER B 1 79 ? 39.626 23.732 23.281 1.00 36.98 76 SER J CA 1
ATOM 1551 C C . SER B 1 79 ? 39.210 25.041 22.620 1.00 35.36 76 SER J C 1
ATOM 1552 O O . SER B 1 79 ? 38.792 25.050 21.473 1.00 35.75 76 SER J O 1
ATOM 1555 N N . ILE B 1 80 ? 39.323 26.140 23.362 1.00 33.41 77 ILE J N 1
ATOM 1556 C CA . ILE B 1 80 ? 38.973 27.460 22.858 1.00 32.25 77 ILE J CA 1
ATOM 1557 C C . ILE B 1 80 ? 40.106 28.459 23.111 1.00 31.85 77 ILE J C 1
ATOM 1558 O O . ILE B 1 80 ? 40.882 28.303 24.052 1.00 34.04 77 ILE J O 1
ATOM 1563 N N . LEU B 1 81 ? 40.207 29.475 22.256 1.00 29.26 78 LEU J N 1
ATOM 1564 C CA . LEU B 1 81 ? 41.233 30.505 22.384 1.00 26.05 78 LEU J CA 1
ATOM 1565 C C . LEU B 1 81 ? 40.537 31.863 22.494 1.00 28.15 78 LEU J C 1
ATOM 1566 O O . LEU B 1 81 ? 39.416 32.035 22.012 1.00 28.15 78 LEU J O 1
ATOM 1571 N N . TYR B 1 82 ? 41.199 32.824 23.136 1.00 29.36 79 TYR J N 1
ATOM 1572 C CA . TYR B 1 82 ? 40.625 34.150 23.342 1.00 29.36 79 TYR J CA 1
ATOM 1573 C C . TYR B 1 82 ? 41.550 35.311 23.064 1.00 30.91 79 TYR J C 1
ATOM 1574 O O . TYR B 1 82 ? 42.771 35.182 23.113 1.00 30.77 79 TYR J O 1
ATOM 1583 N N . LEU B 1 83 ? 40.939 36.454 22.779 1.00 32.39 80 LEU J N 1
ATOM 1584 C CA . LEU B 1 83 ? 41.675 37.674 22.528 1.00 33.90 80 LEU J CA 1
ATOM 1585 C C . LEU B 1 83 ? 40.974 38.798 23.262 1.00 37.78 80 LEU J C 1
ATOM 1586 O O . LEU B 1 83 ? 39.970 39.344 22.787 1.00 39.14 80 LEU J O 1
ATOM 1591 N N . GLN B 1 84 ? 41.509 39.120 24.435 1.00 40.77 81 GLN J N 1
ATOM 1592 C CA . GLN B 1 84 ? 40.983 40.176 25.289 1.00 43.16 81 GLN J CA 1
ATOM 1593 C C . GLN B 1 84 ? 41.223 41.519 24.609 1.00 44.07 81 GLN J C 1
ATOM 1594 O O . GLN B 1 84 ? 42.364 41.949 24.471 1.00 43.54 81 GLN J O 1
ATOM 1600 N N . MET B 1 85 ? 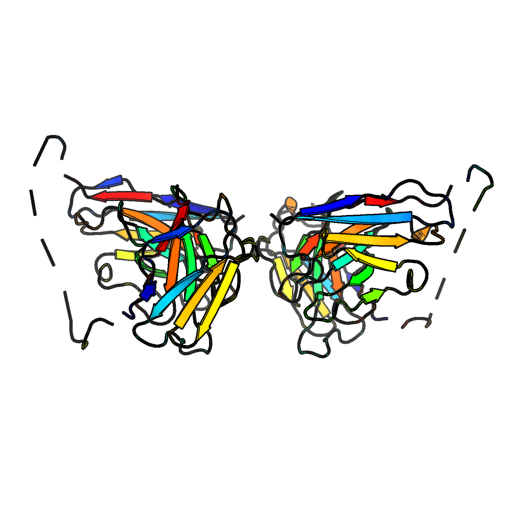40.156 42.179 24.176 1.00 45.49 82 MET J N 1
ATOM 1601 C CA . MET B 1 85 ? 40.300 43.477 23.524 1.00 47.18 82 MET J CA 1
ATOM 1602 C C . MET B 1 85 ? 39.665 44.582 24.372 1.00 48.88 82 MET J C 1
ATOM 1603 O O . MET B 1 85 ? 38.467 44.535 24.671 1.00 48.57 82 MET J O 1
ATOM 1608 N N . ASN B 1 86 A 40.471 45.568 24.764 1.00 49.74 82 ASN J N 1
ATOM 1609 C CA . ASN B 1 86 A 39.984 46.693 25.559 1.00 51.89 82 ASN J CA 1
ATOM 1610 C C . ASN B 1 86 A 40.401 48.015 24.907 1.00 53.55 82 ASN J C 1
ATOM 1611 O O . ASN B 1 86 A 41.373 48.060 24.152 1.00 53.62 82 ASN J O 1
ATOM 1616 N N . THR B 1 87 B 39.670 49.086 25.208 1.00 54.74 82 THR J N 1
ATOM 1617 C CA . THR B 1 87 B 39.958 50.407 24.644 1.00 56.44 82 THR J CA 1
ATOM 1618 C C . THR B 1 87 B 40.194 50.328 23.140 1.00 57.17 82 THR J C 1
ATOM 1619 O O . THR B 1 87 B 41.334 50.412 22.666 1.00 56.83 82 THR J O 1
ATOM 1623 N N . LEU B 1 88 C 39.107 50.163 22.395 1.00 57.50 82 LEU J N 1
ATOM 1624 C CA . LEU B 1 88 C 39.196 50.078 20.946 1.00 57.39 82 LEU J CA 1
ATOM 1625 C C . LEU B 1 88 C 39.167 51.460 20.305 1.00 58.45 82 LEU J C 1
ATOM 1626 O O . LEU B 1 88 C 38.364 52.319 20.675 1.00 58.42 82 LEU J O 1
ATOM 1631 N N . ARG B 1 89 ? 40.069 51.676 19.357 1.00 58.30 83 ARG J N 1
ATOM 1632 C CA . ARG B 1 89 ? 40.129 52.942 18.653 1.00 58.10 83 ARG J CA 1
ATOM 1633 C C . ARG B 1 89 ? 39.706 52.681 17.223 1.00 58.25 83 ARG J C 1
ATOM 1634 O O . ARG B 1 89 ? 39.440 51.540 16.844 1.00 58.87 83 ARG J O 1
ATOM 1642 N N . ALA B 1 90 ? 39.640 53.738 16.429 1.00 56.66 84 ALA J N 1
ATOM 1643 C CA . ALA B 1 90 ? 39.222 53.605 15.048 1.00 54.91 84 ALA J CA 1
ATOM 1644 C C . ALA B 1 90 ? 40.084 52.641 14.249 1.00 53.46 84 ALA J C 1
ATOM 1645 O O . ALA B 1 90 ? 39.566 51.800 13.525 1.00 53.12 84 ALA J O 1
ATOM 1647 N N . GLU B 1 91 ? 41.398 52.747 14.386 1.00 51.75 85 GLU J N 1
ATOM 1648 C CA . GLU B 1 91 ? 42.273 51.889 13.607 1.00 50.85 85 GLU J CA 1
ATOM 1649 C C . GLU B 1 91 ? 42.416 50.463 14.127 1.00 49.95 85 GLU J C 1
ATOM 1650 O O . GLU B 1 91 ? 43.435 49.805 13.914 1.00 48.65 85 GLU J O 1
ATOM 1656 N N . ASP B 1 92 ? 41.377 49.987 14.807 1.00 48.76 86 ASP J N 1
ATOM 1657 C CA . ASP B 1 92 ? 41.364 48.629 15.332 1.00 46.31 86 ASP J CA 1
ATOM 1658 C C . ASP B 1 92 ? 40.322 47.835 14.588 1.00 45.81 86 ASP J C 1
ATOM 1659 O O . ASP B 1 92 ? 40.296 46.605 14.648 1.00 45.89 86 ASP J O 1
ATOM 1664 N N . SER B 1 93 ? 39.446 48.548 13.895 1.00 44.39 87 SER J N 1
ATOM 1665 C CA . SER B 1 93 ? 38.415 47.888 13.124 1.00 42.56 87 SER J CA 1
ATOM 1666 C C . SER B 1 93 ? 39.124 47.142 12.008 1.00 40.27 87 SER J C 1
ATOM 1667 O O . SER B 1 93 ? 39.889 47.726 11.241 1.00 39.62 87 SER J O 1
ATOM 1670 N N . ALA B 1 94 ? 38.889 45.838 11.952 1.00 37.39 88 ALA J N 1
ATOM 1671 C CA . ALA B 1 94 ? 39.505 44.988 10.954 1.00 35.44 88 ALA J CA 1
ATOM 1672 C C . ALA B 1 94 ? 38.941 43.589 11.123 1.00 34.93 88 ALA J C 1
ATOM 1673 O O . ALA B 1 94 ? 38.038 43.358 11.930 1.00 34.15 88 ALA J O 1
ATOM 1675 N N . THR B 1 95 ? 39.469 42.651 10.356 1.00 34.37 89 THR J N 1
ATOM 1676 C CA . THR B 1 95 ? 38.992 41.288 10.448 1.00 35.22 89 THR J CA 1
ATOM 1677 C C . THR B 1 95 ? 40.056 40.490 11.186 1.00 36.21 89 THR J C 1
ATOM 1678 O O . THR B 1 95 ? 41.178 40.344 10.702 1.00 37.30 89 THR J O 1
ATOM 1682 N N . TYR B 1 96 ? 39.696 39.993 12.370 1.00 36.15 90 TYR J N 1
ATOM 1683 C CA . TYR B 1 96 ? 40.612 39.221 13.204 1.00 36.34 90 TYR J CA 1
ATOM 1684 C C . TYR B 1 96 ? 40.591 37.712 12.969 1.00 36.74 90 TYR J C 1
ATOM 1685 O O . TYR B 1 96 ? 39.579 37.044 13.194 1.00 37.02 90 TYR J O 1
ATOM 1694 N N . TYR B 1 97 ? 41.729 37.180 12.532 1.00 36.43 91 TYR J N 1
ATOM 1695 C CA . TYR B 1 97 ? 41.863 35.754 12.261 1.00 35.60 91 TYR J CA 1
ATOM 1696 C C . TYR B 1 97 ? 42.445 34.931 13.409 1.00 33.96 91 TYR J C 1
ATOM 1697 O O . TYR B 1 97 ? 43.211 35.428 14.238 1.00 32.31 91 TYR J O 1
ATOM 1706 N N . CYS B 1 98 ? 42.078 33.654 13.416 1.00 32.30 92 CYS J N 1
ATOM 1707 C CA . CYS B 1 98 ? 42.544 32.686 14.402 1.00 30.72 92 CYS J CA 1
ATOM 1708 C C . CYS B 1 98 ? 43.544 31.791 13.669 1.00 30.06 92 CYS J C 1
ATOM 1709 O O . CYS B 1 98 ? 43.416 31.593 12.471 1.00 30.26 92 CYS J O 1
ATOM 1712 N N . ALA B 1 99 ? 44.539 31.244 14.354 1.00 29.61 93 ALA J N 1
ATOM 1713 C CA . ALA B 1 99 ? 45.499 30.408 13.637 1.00 29.34 93 ALA J CA 1
ATOM 1714 C C . ALA B 1 99 ? 46.400 29.521 14.504 1.00 29.56 93 ALA J C 1
ATOM 1715 O O . ALA B 1 99 ? 46.753 29.893 15.619 1.00 30.50 93 ALA J O 1
ATOM 1717 N N . ARG B 1 100 ? 46.750 28.340 13.988 1.00 28.80 94 ARG J N 1
ATOM 1718 C CA . ARG B 1 100 ? 47.646 27.421 14.693 1.00 28.82 94 ARG J CA 1
ATOM 1719 C C . ARG B 1 100 ? 48.722 26.829 13.779 1.00 28.01 94 ARG J C 1
ATOM 1720 O O . ARG B 1 100 ? 48.478 26.550 12.610 1.00 25.96 94 ARG J O 1
ATOM 1728 N N . GLY B 1 101 ? 49.915 26.642 14.335 1.00 28.35 95 GLY J N 1
ATOM 1729 C CA . GLY B 1 101 ? 51.030 26.115 13.567 1.00 29.07 95 GLY J CA 1
ATOM 1730 C C . GLY B 1 101 ? 51.013 24.646 13.185 1.00 29.99 95 GLY J C 1
ATOM 1731 O O . GLY B 1 101 ? 50.034 23.930 13.403 1.00 28.90 95 GLY J O 1
ATOM 1732 N N . ASP B 1 102 ? 52.126 24.213 12.601 1.00 30.91 96 ASP J N 1
ATOM 1733 C CA . ASP B 1 102 ? 52.325 22.838 12.152 1.00 33.10 96 ASP J CA 1
ATOM 1734 C C . ASP B 1 102 ? 53.497 22.295 12.977 1.00 34.64 96 ASP J C 1
ATOM 1735 O O . ASP B 1 102 ? 54.372 23.063 13.342 1.00 35.28 96 ASP J O 1
ATOM 1740 N N . TYR B 1 103 ? 53.532 20.999 13.288 1.00 37.10 97 TYR J N 1
ATOM 1741 C CA . TYR B 1 103 ? 54.659 20.489 14.077 1.00 40.64 97 TYR J CA 1
ATOM 1742 C C . TYR B 1 103 ? 55.944 20.957 13.439 1.00 40.15 97 TYR J C 1
ATOM 1743 O O . TYR B 1 103 ? 56.737 21.672 14.044 1.00 40.81 97 TYR J O 1
ATOM 1752 N N . TYR B 1 104 ? 56.147 20.514 12.211 1.00 39.44 98 TYR J N 1
ATOM 1753 C CA . TYR B 1 104 ? 57.297 20.908 11.433 1.00 38.45 98 TYR J CA 1
ATOM 1754 C C . TYR B 1 104 ? 57.202 22.428 11.501 1.00 38.29 98 TYR J C 1
ATOM 1755 O O . TYR B 1 104 ? 56.133 22.972 11.757 1.00 38.24 98 TYR J O 1
ATOM 1764 N N . GLY B 1 105 ? 58.311 23.116 11.295 1.00 38.40 99 GLY J N 1
ATOM 1765 C CA . GLY B 1 105 ? 58.321 24.570 11.434 1.00 38.81 99 GLY J CA 1
ATOM 1766 C C . GLY B 1 105 ? 57.340 25.581 10.848 1.00 37.68 99 GLY J C 1
ATOM 1767 O O . GLY B 1 105 ? 57.766 26.706 10.580 1.00 37.89 99 GLY J O 1
ATOM 1768 N N . ALA B 1 106 ? 56.060 25.246 10.670 1.00 36.85 100 ALA J N 1
ATOM 1769 C CA . ALA B 1 106 ? 55.097 26.207 10.104 1.00 35.80 100 ALA J CA 1
ATOM 1770 C C . ALA B 1 106 ? 54.350 26.990 11.179 1.00 35.88 100 ALA J C 1
ATOM 1771 O O . ALA B 1 106 ? 53.999 26.434 12.221 1.00 36.30 100 ALA J O 1
ATOM 1773 N N . TRP B 1 107 A 54.081 28.273 10.926 1.00 35.35 100 TRP J N 1
ATOM 1774 C CA . TRP B 1 107 A 53.392 29.090 11.927 1.00 35.29 100 TRP J CA 1
ATOM 1775 C C . TRP B 1 107 A 51.879 29.218 11.869 1.00 35.35 100 TRP J C 1
ATOM 1776 O O . TRP B 1 107 A 51.200 29.047 12.884 1.00 36.40 100 TRP J O 1
ATOM 1787 N N . PHE B 1 108 B 51.349 29.550 10.699 1.00 34.91 100 PHE J N 1
ATOM 1788 C CA . PHE B 1 108 B 49.906 29.680 10.526 1.00 33.34 100 PHE J CA 1
ATOM 1789 C C . PHE B 1 108 B 49.467 28.629 9.515 1.00 32.34 100 PHE J C 1
ATOM 1790 O O . PHE B 1 108 B 49.307 28.924 8.339 1.00 31.30 100 PHE J O 1
ATOM 1798 N N . ALA B 1 109 ? 49.277 27.399 9.976 1.00 32.09 101 ALA J N 1
ATOM 1799 C CA . ALA B 1 109 ? 48.899 26.308 9.079 1.00 31.35 101 ALA J CA 1
ATOM 1800 C C . ALA B 1 109 ? 47.401 26.213 8.827 1.00 29.83 101 ALA J C 1
ATOM 1801 O O . ALA B 1 109 ? 46.970 25.681 7.803 1.00 30.33 101 ALA J O 1
ATOM 1803 N N . TYR B 1 110 ? 46.613 26.720 9.764 1.00 27.66 102 TYR J N 1
ATOM 1804 C CA . TYR B 1 110 ? 45.167 26.690 9.639 1.00 26.23 102 TYR J CA 1
ATOM 1805 C C . TYR B 1 110 ? 44.627 28.011 10.134 1.00 26.24 102 TYR J C 1
ATOM 1806 O O . TYR B 1 110 ? 45.073 28.513 11.165 1.00 27.86 102 TYR J O 1
ATOM 1815 N N . TRP B 1 111 ? 43.679 28.584 9.396 1.00 24.10 103 TRP J N 1
ATOM 1816 C CA . TRP B 1 111 ? 43.093 29.861 9.783 1.00 21.86 103 TRP J CA 1
ATOM 1817 C C . TRP B 1 111 ? 41.591 29.756 9.947 1.00 22.11 103 TRP J C 1
ATOM 1818 O O . TRP B 1 111 ? 40.929 29.079 9.167 1.00 21.80 103 TRP J O 1
ATOM 1829 N N . GLY B 1 112 ? 41.056 30.438 10.954 1.00 22.56 104 GLY J N 1
ATOM 1830 C CA . GLY B 1 112 ? 39.623 30.439 11.150 1.00 24.04 104 GLY J CA 1
ATOM 1831 C C . GLY B 1 112 ? 39.053 31.239 9.992 1.00 25.12 104 GLY J C 1
ATOM 1832 O O . GLY B 1 112 ? 39.807 31.845 9.230 1.00 25.01 104 GLY J O 1
ATOM 1833 N N . GLN B 1 113 ? 37.735 31.246 9.835 1.00 26.01 105 GLN J N 1
ATOM 1834 C CA . GLN B 1 113 ? 37.132 31.982 8.731 1.00 27.15 105 GLN J CA 1
ATOM 1835 C C . GLN B 1 113 ? 37.375 33.493 8.863 1.00 28.35 105 GLN J C 1
ATOM 1836 O O . GLN B 1 113 ? 37.493 34.208 7.863 1.00 28.69 105 GLN J O 1
ATOM 1842 N N . GLY B 1 114 ? 37.477 33.966 10.101 1.00 28.46 106 GLY J N 1
ATOM 1843 C CA . GLY B 1 114 ? 37.716 35.377 10.345 1.00 27.93 106 GLY J CA 1
ATOM 1844 C C . GLY B 1 114 ? 36.505 36.017 10.992 1.00 28.21 106 GLY J C 1
ATOM 1845 O O . GLY B 1 114 ? 35.406 35.474 10.897 1.00 28.14 106 GLY J O 1
ATOM 1846 N N . THR B 1 115 ? 36.702 37.149 11.664 1.00 27.78 107 THR J N 1
ATOM 1847 C CA . THR B 1 115 ? 35.604 37.869 12.304 1.00 30.06 107 THR J CA 1
ATOM 1848 C C . THR B 1 115 ? 35.798 39.357 12.101 1.00 31.38 107 THR J C 1
ATOM 1849 O O . THR B 1 115 ? 36.927 39.841 12.093 1.00 33.26 107 THR J O 1
ATOM 1853 N N . LEU B 1 116 ? 34.703 40.092 11.953 1.00 31.99 108 LEU J N 1
ATOM 1854 C CA . LEU B 1 116 ? 34.815 41.520 11.728 1.00 32.97 108 LEU J CA 1
ATOM 1855 C C . LEU B 1 116 ? 34.605 42.372 12.959 1.00 35.64 108 LEU J C 1
ATOM 1856 O O . LEU B 1 116 ? 33.573 42.287 13.635 1.00 35.95 108 LEU J O 1
ATOM 1861 N N . VAL B 1 117 ? 35.603 43.196 13.253 1.00 38.27 109 VAL J N 1
ATOM 1862 C CA . VAL B 1 117 ? 35.512 44.107 14.378 1.00 40.78 109 VAL J CA 1
ATOM 1863 C C . VAL B 1 117 ? 35.591 45.506 13.791 1.00 42.60 109 VAL J C 1
ATOM 1864 O O . VAL B 1 117 ? 36.634 45.911 13.278 1.00 41.29 109 VAL J O 1
ATOM 1868 N N . THR B 1 118 ? 34.472 46.223 13.848 1.00 44.74 110 THR J N 1
ATOM 1869 C CA . THR B 1 118 ? 34.404 47.579 13.333 1.00 48.57 110 THR J CA 1
ATOM 1870 C C . THR B 1 118 ? 34.210 48.589 14.454 1.00 50.08 110 THR J C 1
ATOM 1871 O O . THR B 1 118 ? 33.210 48.558 15.175 1.00 50.48 110 THR J O 1
ATOM 1875 N N . VAL B 1 119 ? 35.187 49.475 14.602 1.00 52.11 111 VAL J N 1
ATOM 1876 C CA . VAL B 1 119 ? 35.125 50.521 15.609 1.00 55.21 111 VAL J CA 1
ATOM 1877 C C . VAL B 1 119 ? 34.710 51.766 14.834 1.00 57.57 111 VAL J C 1
ATOM 1878 O O . VAL B 1 119 ? 35.560 52.511 14.339 1.00 57.84 111 VAL J O 1
ATOM 1882 N N . SER B 1 120 ? 33.400 51.976 14.715 1.00 60.09 112 SER J N 1
ATOM 1883 C CA . SER B 1 120 ? 32.870 53.113 13.963 1.00 61.53 112 SER J CA 1
ATOM 1884 C C . SER B 1 120 ? 31.933 54.009 14.771 1.00 62.80 112 SER J C 1
ATOM 1885 O O . SER B 1 120 ? 31.510 53.659 15.877 1.00 62.34 112 SER J O 1
ATOM 1888 N N . ALA B 1 121 ? 31.605 55.159 14.185 1.00 64.29 113 ALA J N 1
ATOM 1889 C CA . ALA B 1 121 ? 30.730 56.154 14.804 1.00 66.42 113 ALA J CA 1
ATOM 1890 C C . ALA B 1 121 ? 29.243 55.788 14.786 1.00 67.93 113 ALA J C 1
ATOM 1891 O O . ALA B 1 121 ? 28.870 54.628 14.575 1.00 67.48 113 ALA J O 1
ATOM 1893 N N . GLN C 2 1 ? 61.127 45.440 15.870 1.00 65.29 1 GLN K N 1
ATOM 1894 C CA . GLN C 2 1 ? 60.747 44.741 14.639 1.00 62.82 1 GLN K CA 1
ATOM 1895 C C . GLN C 2 1 ? 61.650 44.793 13.411 1.00 60.78 1 GLN K C 1
ATOM 1896 O O . GLN C 2 1 ? 62.161 45.847 13.025 1.00 59.41 1 GLN K O 1
ATOM 1902 N N . VAL C 2 2 ? 61.836 43.618 12.815 1.00 58.59 2 VAL K N 1
ATOM 1903 C CA . VAL C 2 2 ? 62.615 43.474 11.593 1.00 56.80 2 VAL K CA 1
ATOM 1904 C C . VAL C 2 2 ? 61.582 43.901 10.550 1.00 56.34 2 VAL K C 1
ATOM 1905 O O . VAL C 2 2 ? 60.382 43.813 10.804 1.00 56.28 2 VAL K O 1
ATOM 1909 N N . LEU C 2 3 ? 62.015 44.365 9.386 1.00 55.43 3 LEU K N 1
ATOM 1910 C CA . LEU C 2 3 ? 61.043 44.801 8.397 1.00 54.58 3 LEU K CA 1
ATOM 1911 C C . LEU C 2 3 ? 61.144 44.038 7.088 1.00 54.01 3 LEU K C 1
ATOM 1912 O O . LEU C 2 3 ? 62.230 43.886 6.521 1.00 54.05 3 LEU K O 1
ATOM 1917 N N . MET C 2 4 ? 59.998 43.562 6.608 1.00 53.18 4 MET K N 1
ATOM 1918 C CA . MET C 2 4 ? 59.933 42.810 5.358 1.00 51.41 4 MET K CA 1
ATOM 1919 C C . MET C 2 4 ? 59.472 43.698 4.189 1.00 50.61 4 MET K C 1
ATOM 1920 O O . MET C 2 4 ? 58.669 44.618 4.367 1.00 49.53 4 MET K O 1
ATOM 1925 N N . THR C 2 5 ? 59.984 43.417 2.994 1.00 50.54 5 THR K N 1
ATOM 1926 C CA . THR C 2 5 ? 59.621 44.199 1.813 1.00 51.73 5 THR K CA 1
ATOM 1927 C C . THR C 2 5 ? 59.718 43.403 0.510 1.00 52.34 5 THR K C 1
ATOM 1928 O O . THR C 2 5 ? 60.815 43.071 0.059 1.00 52.45 5 THR K O 1
ATOM 1932 N N . GLN C 2 6 ? 58.565 43.103 -0.089 1.00 53.19 6 GLN K N 1
ATOM 1933 C CA . GLN C 2 6 ? 58.519 42.365 -1.354 1.00 53.47 6 GLN K CA 1
ATOM 1934 C C . GLN C 2 6 ? 58.361 43.327 -2.537 1.00 54.38 6 GLN K C 1
ATOM 1935 O O . GLN C 2 6 ? 57.361 44.037 -2.673 1.00 52.85 6 GLN K O 1
ATOM 1941 N N . THR C 2 7 ? 59.385 43.321 -3.382 1.00 56.04 7 THR K N 1
ATOM 1942 C CA . THR C 2 7 ? 59.497 44.186 -4.544 1.00 58.72 7 THR K CA 1
ATOM 1943 C C . THR C 2 7 ? 58.256 44.562 -5.365 1.00 59.85 7 THR K C 1
ATOM 1944 O O . THR C 2 7 ? 57.867 45.736 -5.388 1.00 61.13 7 THR K O 1
ATOM 1948 N N . PRO C 2 8 ? 57.617 43.601 -6.059 1.00 59.53 8 PRO K N 1
ATOM 1949 C CA . PRO C 2 8 ? 56.451 44.087 -6.806 1.00 58.41 8 PRO K CA 1
ATOM 1950 C C . PRO C 2 8 ? 55.211 44.214 -5.934 1.00 57.63 8 PRO K C 1
ATOM 1951 O O . PRO C 2 8 ? 54.694 43.215 -5.463 1.00 57.73 8 PRO K O 1
ATOM 1955 N N . LEU C 2 9 ? 54.737 45.434 -5.701 1.00 56.35 9 LEU K N 1
ATOM 1956 C CA . LEU C 2 9 ? 53.537 45.603 -4.888 1.00 56.01 9 LEU K CA 1
ATOM 1957 C C . LEU C 2 9 ? 52.324 45.152 -5.715 1.00 55.86 9 LEU K C 1
ATOM 1958 O O . LEU C 2 9 ? 51.168 45.259 -5.291 1.00 55.05 9 LEU K O 1
ATOM 1963 N N . SER C 2 10 ? 52.623 44.639 -6.903 1.00 55.39 10 SER K N 1
ATOM 1964 C CA . SER C 2 10 ? 51.626 44.142 -7.842 1.00 54.56 10 SER K CA 1
ATOM 1965 C C . SER C 2 10 ? 52.378 43.433 -8.959 1.00 54.05 10 SER K C 1
ATOM 1966 O O . SER C 2 10 ? 53.066 44.073 -9.751 1.00 53.95 10 SER K O 1
ATOM 1969 N N . LEU C 2 11 ? 52.268 42.110 -9.005 1.00 52.90 11 LEU K N 1
ATOM 1970 C CA . LEU C 2 11 ? 52.929 41.330 -10.040 1.00 51.75 11 LEU K CA 1
ATOM 1971 C C . LEU C 2 11 ? 51.859 41.056 -11.081 1.00 50.86 11 LEU K C 1
ATOM 1972 O O . LEU C 2 11 ? 50.897 40.339 -10.812 1.00 50.71 11 LEU K O 1
ATOM 1977 N N . PRO C 2 12 ? 51.995 41.660 -12.272 1.00 50.96 12 PRO K N 1
ATOM 1978 C CA . PRO C 2 12 ? 51.062 41.519 -13.401 1.00 50.85 12 PRO K CA 1
ATOM 1979 C C . PRO C 2 12 ? 51.534 40.490 -14.421 1.00 49.27 12 PRO K C 1
ATOM 1980 O O . PRO C 2 12 ? 52.578 40.668 -15.037 1.00 48.77 12 PRO K O 1
ATOM 1984 N N . VAL C 2 13 ? 50.767 39.423 -14.616 1.00 48.97 13 VAL K N 1
ATOM 1985 C CA . VAL C 2 13 ? 51.181 38.395 -15.562 1.00 49.68 13 VAL K CA 1
ATOM 1986 C C . VAL C 2 13 ? 50.031 37.586 -16.170 1.00 50.12 13 VAL K C 1
ATOM 1987 O O . VAL C 2 13 ? 48.919 37.545 -15.632 1.00 49.35 13 VAL K O 1
ATOM 1991 N N . SER C 2 14 ? 50.313 36.944 -17.300 1.00 50.28 14 SER K N 1
ATOM 1992 C CA . SER C 2 14 ? 49.315 36.142 -17.996 1.00 51.33 14 SER K CA 1
ATOM 1993 C C . SER C 2 14 ? 49.357 34.690 -17.531 1.00 51.77 14 SER K C 1
ATOM 1994 O O . SER C 2 14 ? 50.428 34.084 -17.451 1.00 50.85 14 SER K O 1
ATOM 1997 N N . LEU C 2 15 ? 48.185 34.136 -17.226 1.00 51.69 15 LEU K N 1
ATOM 1998 C CA . LEU C 2 15 ? 48.091 32.757 -16.757 1.00 52.07 15 LEU K CA 1
ATOM 1999 C C . LEU C 2 15 ? 48.955 31.823 -17.598 1.00 52.53 15 LEU K C 1
ATOM 2000 O O . LEU C 2 15 ? 48.688 31.620 -18.785 1.00 53.42 15 LEU K O 1
ATOM 2005 N N . GLY C 2 16 ? 49.989 31.262 -16.979 1.00 51.58 16 GLY K N 1
ATOM 2006 C CA . GLY C 2 16 ? 50.867 30.354 -17.691 1.00 51.65 16 GLY K CA 1
ATOM 2007 C C . GLY C 2 16 ? 52.334 30.728 -17.592 1.00 52.67 16 GLY K C 1
ATOM 2008 O O . GLY C 2 16 ? 53.199 29.857 -17.665 1.00 51.78 16 GLY K O 1
ATOM 2009 N N . ASP C 2 17 ? 52.620 32.021 -17.436 1.00 54.09 17 ASP K N 1
ATOM 2010 C CA . ASP C 2 17 ? 54.005 32.488 -17.321 1.00 54.50 17 ASP K CA 1
ATOM 2011 C C . ASP C 2 17 ? 54.542 32.142 -15.936 1.00 54.40 17 ASP K C 1
ATOM 2012 O O . ASP C 2 17 ? 53.777 32.024 -14.974 1.00 54.01 17 ASP K O 1
ATOM 2017 N N . GLN C 2 18 ? 55.859 32.007 -15.840 1.00 53.43 18 GLN K N 1
ATOM 2018 C CA . GLN C 2 18 ? 56.505 31.637 -14.592 1.00 53.00 18 GLN K CA 1
ATOM 2019 C C . GLN C 2 18 ? 56.872 32.842 -13.745 1.00 52.12 18 GLN K C 1
ATOM 2020 O O . GLN C 2 18 ? 58.012 33.305 -13.781 1.00 52.12 18 GLN K O 1
ATOM 2026 N N . ALA C 2 19 ? 55.904 33.331 -12.972 1.00 50.75 19 ALA K N 1
ATOM 2027 C CA . ALA C 2 19 ? 56.086 34.497 -12.102 1.00 50.24 19 ALA K CA 1
ATOM 2028 C C . ALA C 2 19 ? 56.950 34.244 -10.865 1.00 49.73 19 ALA K C 1
ATOM 2029 O O . ALA C 2 19 ? 57.332 33.113 -10.585 1.00 50.32 19 ALA K O 1
ATOM 2031 N N . SER C 2 20 ? 57.252 35.306 -10.124 1.00 49.50 20 SER K N 1
ATOM 2032 C CA . SER C 2 20 ? 58.066 35.188 -8.918 1.00 50.06 20 SER K CA 1
ATOM 2033 C C . SER C 2 20 ? 58.245 36.519 -8.199 1.00 51.36 20 SER K C 1
ATOM 2034 O O . SER C 2 20 ? 58.596 37.519 -8.816 1.00 52.94 20 SER K O 1
ATOM 2037 N N . ILE C 2 21 ? 58.001 36.526 -6.891 1.00 52.82 21 ILE K N 1
ATOM 2038 C CA . ILE C 2 21 ? 58.150 37.733 -6.080 1.00 54.08 21 ILE K CA 1
ATOM 2039 C C . ILE C 2 21 ? 59.170 37.486 -4.968 1.00 54.97 21 ILE K C 1
ATOM 2040 O O . ILE C 2 21 ? 59.350 36.350 -4.524 1.00 54.79 21 ILE K O 1
ATOM 2045 N N . SER C 2 22 ? 59.830 38.548 -4.515 1.00 55.68 22 SER K N 1
ATOM 2046 C CA . SER C 2 22 ? 60.844 38.414 -3.479 1.00 57.39 22 SER K CA 1
ATOM 2047 C C . SER C 2 22 ? 60.749 39.460 -2.378 1.00 58.14 22 SER K C 1
ATOM 2048 O O . SER C 2 22 ? 60.417 40.617 -2.628 1.00 58.87 22 SER K O 1
ATOM 2051 N N . CYS C 2 23 ? 61.069 39.044 -1.157 1.00 58.41 23 CYS K N 1
ATOM 2052 C CA . CYS C 2 23 ? 61.038 39.936 -0.008 1.00 58.87 23 CYS K CA 1
ATOM 2053 C C . CYS C 2 23 ? 62.374 39.911 0.731 1.00 58.54 23 CYS K C 1
ATOM 2054 O O . CYS C 2 23 ? 63.083 38.904 0.723 1.00 58.31 23 CYS K O 1
ATOM 2057 N N . ARG C 2 24 ? 62.706 41.024 1.376 1.00 58.21 24 ARG K N 1
ATOM 2058 C CA . ARG C 2 24 ? 63.953 41.138 2.118 1.00 57.80 24 ARG K CA 1
ATOM 2059 C C . ARG C 2 24 ? 63.645 41.559 3.545 1.00 58.07 24 ARG K C 1
ATOM 2060 O O . ARG C 2 24 ? 62.573 42.104 3.823 1.00 58.59 24 ARG K O 1
ATOM 2068 N N . SER C 2 25 ? 64.596 41.313 4.442 1.00 57.13 25 SER K N 1
ATOM 2069 C CA . SER C 2 25 ? 64.447 41.673 5.849 1.00 55.47 25 SER K CA 1
ATOM 2070 C C . SER C 2 25 ? 65.465 42.751 6.186 1.00 55.23 25 SER K C 1
ATOM 2071 O O . SER C 2 25 ? 66.483 42.878 5.510 1.00 55.50 25 SER K O 1
ATOM 2074 N N . SER C 2 26 ? 65.193 43.525 7.232 1.00 54.83 26 SER K N 1
ATOM 2075 C CA . SER C 2 26 ? 66.104 44.585 7.650 1.00 53.75 26 SER K CA 1
ATOM 2076 C C . SER C 2 26 ? 67.402 43.957 8.130 1.00 53.41 26 SER K C 1
ATOM 2077 O O . SER C 2 26 ? 68.455 44.593 8.098 1.00 55.42 26 SER K O 1
ATOM 2080 N N . GLN C 2 27 ? 67.313 42.709 8.584 1.00 51.86 27 GLN K N 1
ATOM 2081 C CA . GLN C 2 27 ? 68.469 41.957 9.076 1.00 49.86 27 GLN K CA 1
ATOM 2082 C C . GLN C 2 27 ? 68.165 40.471 8.931 1.00 47.92 27 GLN K C 1
ATOM 2083 O O . GLN C 2 27 ? 67.005 40.090 8.795 1.00 48.24 27 GLN K O 1
ATOM 2089 N N . SER C 2 28 A 69.193 39.627 8.958 1.00 45.01 27 SER K N 1
ATOM 2090 C CA . SER C 2 28 A 68.968 38.189 8.816 1.00 41.43 27 SER K CA 1
ATOM 2091 C C . SER C 2 28 A 67.838 37.764 9.751 1.00 38.90 27 SER K C 1
ATOM 2092 O O . SER C 2 28 A 67.647 38.355 10.817 1.00 39.10 27 SER K O 1
ATOM 2095 N N . ILE C 2 29 B 67.079 36.755 9.341 1.00 35.06 27 ILE K N 1
ATOM 2096 C CA . ILE C 2 29 B 65.974 36.271 10.154 1.00 31.36 27 ILE K CA 1
ATOM 2097 C C . ILE C 2 29 B 66.200 34.832 10.621 1.00 31.01 27 ILE K C 1
ATOM 2098 O O . ILE C 2 29 B 65.244 34.065 10.817 1.00 30.96 27 ILE K O 1
ATOM 2103 N N . VAL C 2 30 C 67.471 34.474 10.796 1.00 28.62 27 VAL K N 1
ATOM 2104 C CA . VAL C 2 30 C 67.845 33.140 11.258 1.00 25.54 27 VAL K CA 1
ATOM 2105 C C . VAL C 2 30 C 67.673 33.097 12.770 1.00 25.27 27 VAL K C 1
ATOM 2106 O O . VAL C 2 30 C 68.327 33.829 13.507 1.00 26.53 27 VAL K O 1
ATOM 2110 N N . HIS C 2 31 D 66.783 32.236 13.224 1.00 24.20 27 HIS K N 1
ATOM 2111 C CA . HIS C 2 31 D 66.515 32.088 14.635 1.00 24.83 27 HIS K CA 1
ATOM 2112 C C . HIS C 2 31 D 67.741 31.592 15.382 1.00 27.60 27 HIS K C 1
ATOM 2113 O O . HIS C 2 31 D 68.732 31.162 14.783 1.00 27.69 27 HIS K O 1
ATOM 2120 N N . SER C 2 32 E 67.658 31.655 16.706 1.00 29.64 27 SER K N 1
ATOM 2121 C CA . SER C 2 32 E 68.719 31.175 17.570 1.00 29.63 27 SER K CA 1
ATOM 2122 C C . SER C 2 32 E 69.080 29.765 17.122 1.00 31.09 27 SER K C 1
ATOM 2123 O O . SER C 2 32 E 70.256 29.407 17.082 1.00 31.52 27 SER K O 1
ATOM 2126 N N . ASN C 2 33 ? 68.062 28.964 16.797 1.00 32.49 28 ASN K N 1
ATOM 2127 C CA . ASN C 2 33 ? 68.283 27.609 16.294 1.00 33.03 28 ASN K CA 1
ATOM 2128 C C . ASN C 2 33 ? 68.328 27.714 14.766 1.00 34.58 28 ASN K C 1
ATOM 2129 O O . ASN C 2 33 ? 67.577 28.486 14.160 1.00 36.09 28 ASN K O 1
ATOM 2134 N N . GLY C 2 34 ? 69.220 26.944 14.154 1.00 35.23 29 GLY K N 1
ATOM 2135 C CA . GLY C 2 34 ? 69.406 26.980 12.709 1.00 35.15 29 GLY K CA 1
ATOM 2136 C C . GLY C 2 34 ? 68.261 27.334 11.773 1.00 34.07 29 GLY K C 1
ATOM 2137 O O . GLY C 2 34 ? 68.478 27.969 10.744 1.00 33.46 29 GLY K O 1
ATOM 2138 N N . ASN C 2 35 ? 67.045 26.937 12.125 1.00 33.37 30 ASN K N 1
ATOM 2139 C CA . ASN C 2 35 ? 65.893 27.182 11.271 1.00 34.63 30 ASN K CA 1
ATOM 2140 C C . ASN C 2 35 ? 65.611 28.654 10.967 1.00 34.53 30 ASN K C 1
ATOM 2141 O O . ASN C 2 35 ? 65.834 29.521 11.802 1.00 35.19 30 ASN K O 1
ATOM 2146 N N . THR C 2 36 ? 65.150 28.922 9.745 1.00 34.96 31 THR K N 1
ATOM 2147 C CA . THR C 2 36 ? 64.820 30.281 9.300 1.00 35.50 31 THR K CA 1
ATOM 2148 C C . THR C 2 36 ? 63.325 30.341 8.987 1.00 34.86 31 THR K C 1
ATOM 2149 O O . THR C 2 36 ? 62.882 29.913 7.921 1.00 35.23 31 THR K O 1
ATOM 2153 N N . TYR C 2 37 ? 62.561 30.898 9.917 1.00 33.55 32 TYR K N 1
ATOM 2154 C CA . TYR C 2 37 ? 61.115 30.977 9.786 1.00 32.17 32 TYR K CA 1
ATOM 2155 C C . TYR C 2 37 ? 60.523 32.045 8.856 1.00 30.23 32 TYR K C 1
ATOM 2156 O O . TYR C 2 37 ? 59.928 33.024 9.311 1.00 29.42 32 TYR K O 1
ATOM 2165 N N . LEU C 2 38 ? 60.679 31.833 7.551 1.00 27.32 33 LEU K N 1
ATOM 2166 C CA . LEU C 2 38 ? 60.136 32.731 6.533 1.00 25.27 33 LEU K CA 1
ATOM 2167 C C . LEU C 2 38 ? 58.973 31.952 5.915 1.00 24.86 33 LEU K C 1
ATOM 2168 O O . LEU C 2 38 ? 59.119 30.792 5.558 1.00 24.44 33 LEU K O 1
ATOM 2173 N N . GLU C 2 39 ? 57.813 32.575 5.783 1.00 24.19 34 GLU K N 1
ATOM 2174 C CA . GLU C 2 39 ? 56.677 31.855 5.235 1.00 21.96 34 GLU K CA 1
ATOM 2175 C C . GLU C 2 39 ? 55.907 32.646 4.194 1.00 23.08 34 GLU K C 1
ATOM 2176 O O . GLU C 2 39 ? 55.778 33.857 4.295 1.00 23.68 34 GLU K O 1
ATOM 2182 N N . TRP C 2 40 ? 55.392 31.946 3.192 1.00 23.36 35 TRP K N 1
ATOM 2183 C CA . TRP C 2 40 ? 54.628 32.586 2.139 1.00 23.11 35 TRP K CA 1
ATOM 2184 C C . TRP C 2 40 ? 53.155 32.248 2.284 1.00 23.60 35 TRP K C 1
ATOM 2185 O O . TRP C 2 40 ? 52.793 31.134 2.663 1.00 22.97 35 TRP K O 1
ATOM 2196 N N . TYR C 2 41 ? 52.309 33.220 1.975 1.00 24.53 36 TYR K N 1
ATOM 2197 C CA . TYR C 2 41 ? 50.876 33.039 2.084 1.00 25.48 36 TYR K CA 1
ATOM 2198 C C . TYR C 2 41 ? 50.129 33.628 0.894 1.00 26.92 36 TYR K C 1
ATOM 2199 O O . TYR C 2 41 ? 50.520 34.664 0.358 1.00 27.37 36 TYR K O 1
ATOM 2208 N N . LEU C 2 42 ? 49.064 32.946 0.474 1.00 28.03 37 LEU K N 1
ATOM 2209 C CA . LEU C 2 42 ? 48.219 33.420 -0.619 1.00 27.78 37 LEU K CA 1
ATOM 2210 C C . LEU C 2 42 ? 46.872 33.774 -0.028 1.00 27.49 37 LEU K C 1
ATOM 2211 O O . LEU C 2 42 ? 46.222 32.936 0.584 1.00 26.75 37 LEU K O 1
ATOM 2216 N N . GLN C 2 43 ? 46.454 35.018 -0.186 1.00 29.14 38 GLN K N 1
ATOM 2217 C CA . GLN C 2 43 ? 45.153 35.392 0.319 1.00 31.58 38 GLN K CA 1
ATOM 2218 C C . GLN C 2 43 ? 44.270 35.573 -0.895 1.00 34.42 38 GLN K C 1
ATOM 2219 O O . GLN C 2 43 ? 44.280 36.633 -1.536 1.00 34.59 38 GLN K O 1
ATOM 2225 N N . LYS C 2 44 ? 43.535 34.518 -1.232 1.00 36.34 39 LYS K N 1
ATOM 2226 C CA . LYS C 2 44 ? 42.640 34.567 -2.373 1.00 38.49 39 LYS K CA 1
ATOM 2227 C C . LYS C 2 44 ? 41.581 35.600 -2.039 1.00 38.31 39 LYS K C 1
ATOM 2228 O O . LYS C 2 44 ? 41.148 35.699 -0.891 1.00 38.07 39 LYS K O 1
ATOM 2234 N N . PRO C 2 45 ? 41.148 36.380 -3.042 1.00 38.85 40 PRO K N 1
ATOM 2235 C CA . PRO C 2 45 ? 40.131 37.413 -2.824 1.00 38.18 40 PRO K CA 1
ATOM 2236 C C . PRO C 2 45 ? 38.910 36.879 -2.084 1.00 38.36 40 PRO K C 1
ATOM 2237 O O . PRO C 2 45 ? 38.270 35.915 -2.525 1.00 37.43 40 PRO K O 1
ATOM 2241 N N . GLY C 2 46 ? 38.607 37.498 -0.947 1.00 38.50 41 GLY K N 1
ATOM 2242 C CA . GLY C 2 46 ? 37.459 37.082 -0.158 1.00 39.67 41 GLY K CA 1
ATOM 2243 C C . GLY C 2 46 ? 37.696 35.921 0.790 1.00 40.44 41 GLY K C 1
ATOM 2244 O O . GLY C 2 46 ? 36.990 35.774 1.783 1.00 40.82 41 GLY K O 1
ATOM 2245 N N . GLN C 2 47 ? 38.684 35.088 0.489 1.00 41.76 42 GLN K N 1
ATOM 2246 C CA . GLN C 2 47 ? 39.000 33.948 1.342 1.00 43.12 42 GLN K CA 1
ATOM 2247 C C . GLN C 2 47 ? 40.011 34.330 2.427 1.00 41.77 42 GLN K C 1
ATOM 2248 O O . GLN C 2 47 ? 40.531 35.450 2.448 1.00 41.38 42 GLN K O 1
ATOM 2254 N N . SER C 2 48 ? 40.272 33.392 3.333 1.00 39.26 43 SER K N 1
ATOM 2255 C CA . SER C 2 48 ? 41.231 33.604 4.403 1.00 36.56 43 SER K CA 1
ATOM 2256 C C . SER C 2 48 ? 42.581 33.186 3.835 1.00 35.35 43 SER K C 1
ATOM 2257 O O . SER C 2 48 ? 42.657 32.235 3.059 1.00 35.77 43 SER K O 1
ATOM 2260 N N . PRO C 2 49 ? 43.662 33.900 4.199 1.00 34.20 44 PRO K N 1
ATOM 2261 C CA . PRO C 2 49 ? 45.012 33.597 3.713 1.00 33.23 44 PRO K CA 1
ATOM 2262 C C . PRO C 2 49 ? 45.412 32.140 3.863 1.00 32.42 44 PRO K C 1
ATOM 2263 O O . PRO C 2 49 ? 44.944 31.453 4.762 1.00 34.18 44 PRO K O 1
ATOM 2267 N N . LYS C 2 50 ? 46.285 31.673 2.980 1.00 31.12 45 LYS K N 1
ATOM 2268 C CA . LYS C 2 50 ? 46.734 30.284 3.014 1.00 30.88 45 LYS K CA 1
ATOM 2269 C C . LYS C 2 50 ? 48.257 30.189 3.034 1.00 30.07 45 LYS K C 1
ATOM 2270 O O . LYS C 2 50 ? 48.933 31.014 2.425 1.00 30.21 45 LYS K O 1
ATOM 2276 N N . LEU C 2 51 ? 48.785 29.172 3.716 1.00 29.44 46 LEU K N 1
ATOM 2277 C CA . LEU C 2 51 ? 50.230 28.966 3.824 1.00 28.77 46 LEU K CA 1
ATOM 2278 C C . LEU C 2 51 ? 50.842 28.192 2.635 1.00 28.14 46 LEU K C 1
ATOM 2279 O O . LEU C 2 51 ? 50.365 27.124 2.250 1.00 26.77 46 LEU K O 1
ATOM 2284 N N . LEU C 2 52 ? 51.904 28.749 2.060 1.00 27.89 47 LEU K N 1
ATOM 2285 C CA . LEU C 2 52 ? 52.582 28.123 0.935 1.00 28.91 47 LEU K CA 1
ATOM 2286 C C . LEU C 2 52 ? 53.823 27.371 1.415 1.00 29.50 47 LEU K C 1
ATOM 2287 O O . LEU C 2 52 ? 53.880 26.147 1.286 1.00 29.32 47 LEU K O 1
ATOM 2292 N N . ILE C 2 53 ? 54.811 28.089 1.958 1.00 30.15 48 ILE K N 1
ATOM 2293 C CA . ILE C 2 53 ? 56.030 27.456 2.491 1.00 29.95 48 ILE K CA 1
ATOM 2294 C C . ILE C 2 53 ? 56.325 27.957 3.922 1.00 29.30 48 ILE K C 1
ATOM 2295 O O . ILE C 2 53 ? 56.057 29.113 4.241 1.00 28.37 48 ILE K O 1
ATOM 2300 N N . TYR C 2 54 ? 56.887 27.098 4.776 1.00 29.33 49 TYR K N 1
ATOM 2301 C CA . TYR C 2 54 ? 57.132 27.479 6.173 1.00 29.87 49 TYR K CA 1
ATOM 2302 C C . TYR C 2 54 ? 58.559 27.703 6.678 1.00 31.85 49 TYR K C 1
ATOM 2303 O O . TYR C 2 54 ? 58.764 28.341 7.728 1.00 33.41 49 TYR K O 1
ATOM 2312 N N . LYS C 2 55 ? 59.541 27.141 5.990 1.00 30.73 50 LYS K N 1
ATOM 2313 C CA . LYS C 2 55 ? 60.922 27.401 6.365 1.00 29.21 50 LYS K CA 1
ATOM 2314 C C . LYS C 2 55 ? 61.218 28.293 5.195 1.00 28.93 50 LYS K C 1
ATOM 2315 O O . LYS C 2 55 ? 60.353 29.059 4.782 1.00 30.15 50 LYS K O 1
ATOM 2321 N N . VAL C 2 56 ? 62.398 28.207 4.619 1.00 26.68 51 VAL K N 1
ATOM 2322 C CA . VAL C 2 56 ? 62.618 29.049 3.464 1.00 25.52 51 VAL K CA 1
ATOM 2323 C C . VAL C 2 56 ? 62.132 28.316 2.208 1.00 23.23 51 VAL K C 1
ATOM 2324 O O . VAL C 2 56 ? 61.840 28.939 1.195 1.00 22.46 51 VAL K O 1
ATOM 2328 N N . SER C 2 57 ? 61.985 26.999 2.301 1.00 20.69 52 SER K N 1
ATOM 2329 C CA . SER C 2 57 ? 61.609 26.222 1.128 1.00 18.93 52 SER K CA 1
ATOM 2330 C C . SER C 2 57 ? 60.731 24.982 1.303 1.00 18.06 52 SER K C 1
ATOM 2331 O O . SER C 2 57 ? 60.593 24.201 0.368 1.00 15.47 52 SER K O 1
ATOM 2334 N N . ASN C 2 58 ? 60.142 24.789 2.474 1.00 17.34 53 ASN K N 1
ATOM 2335 C CA . ASN C 2 58 ? 59.312 23.613 2.685 1.00 17.92 53 ASN K CA 1
ATOM 2336 C C . ASN C 2 58 ? 57.855 23.850 2.319 1.00 19.17 53 ASN K C 1
ATOM 2337 O O . ASN C 2 58 ? 57.140 24.583 3.007 1.00 20.66 53 ASN K O 1
ATOM 2342 N N . ARG C 2 59 ? 57.407 23.213 1.243 1.00 18.56 54 ARG K N 1
ATOM 2343 C CA . ARG C 2 59 ? 56.033 23.386 0.808 1.00 18.69 54 ARG K CA 1
ATOM 2344 C C . ARG C 2 59 ? 55.043 22.700 1.752 1.00 17.98 54 ARG K C 1
ATOM 2345 O O . ARG C 2 59 ? 55.258 21.571 2.171 1.00 16.09 54 ARG K O 1
ATOM 2353 N N . PHE C 2 60 ? 53.960 23.401 2.076 1.00 19.35 55 PHE K N 1
ATOM 2354 C CA . PHE C 2 60 ? 52.924 22.880 2.968 1.00 20.84 55 PHE K CA 1
ATOM 2355 C C . PHE C 2 60 ? 52.168 21.709 2.331 1.00 21.18 55 PHE K C 1
ATOM 2356 O O . PHE C 2 60 ? 52.234 21.492 1.124 1.00 19.88 55 PHE K O 1
ATOM 2364 N N . SER C 2 61 ? 51.461 20.947 3.154 1.00 22.30 56 SER K N 1
ATOM 2365 C CA . SER C 2 61 ? 50.738 19.789 2.661 1.00 23.65 56 SER K CA 1
ATOM 2366 C C . SER C 2 61 ? 49.498 20.194 1.889 1.00 23.36 56 SER K C 1
ATOM 2367 O O . SER C 2 61 ? 48.589 20.817 2.439 1.00 24.73 56 SER K O 1
ATOM 2370 N N . GLY C 2 62 ? 49.464 19.847 0.612 1.00 21.11 57 GLY K N 1
ATOM 2371 C CA . GLY C 2 62 ? 48.310 20.188 -0.190 1.00 22.27 57 GLY K CA 1
ATOM 2372 C C . GLY C 2 62 ? 48.571 21.191 -1.296 1.00 22.59 57 GLY K C 1
ATOM 2373 O O . GLY C 2 62 ? 47.976 21.109 -2.380 1.00 22.99 57 GLY K O 1
ATOM 2374 N N . VAL C 2 63 ? 49.448 22.150 -1.032 1.00 21.17 58 VAL K N 1
ATOM 2375 C CA . VAL C 2 63 ? 49.767 23.149 -2.041 1.00 19.86 58 VAL K CA 1
ATOM 2376 C C . VAL C 2 63 ? 50.587 22.497 -3.155 1.00 18.70 58 VAL K C 1
ATOM 2377 O O . VAL C 2 63 ? 51.543 21.783 -2.882 1.00 17.31 58 VAL K O 1
ATOM 2381 N N . PRO C 2 64 ? 50.190 22.714 -4.424 1.00 19.05 59 PRO K N 1
ATOM 2382 C CA . PRO C 2 64 ? 50.861 22.165 -5.608 1.00 18.11 59 PRO K CA 1
ATOM 2383 C C . PRO C 2 64 ? 52.344 22.531 -5.686 1.00 19.52 59 PRO K C 1
ATOM 2384 O O . PRO C 2 64 ? 52.755 23.588 -5.210 1.00 19.30 59 PRO K O 1
ATOM 2388 N N . ASP C 2 65 ? 53.144 21.651 -6.284 1.00 20.90 60 ASP K N 1
ATOM 2389 C CA . ASP C 2 65 ? 54.580 21.874 -6.397 1.00 22.18 60 ASP K CA 1
ATOM 2390 C C . ASP C 2 65 ? 55.007 23.006 -7.332 1.00 24.22 60 ASP K C 1
ATOM 2391 O O . ASP C 2 65 ? 56.186 23.351 -7.403 1.00 25.00 60 ASP K O 1
ATOM 2396 N N . ARG C 2 66 ? 54.061 23.594 -8.054 1.00 26.00 61 ARG K N 1
ATOM 2397 C CA . ARG C 2 66 ? 54.410 24.697 -8.933 1.00 26.13 61 ARG K CA 1
ATOM 2398 C C . ARG C 2 66 ? 54.896 25.822 -8.037 1.00 26.37 61 ARG K C 1
ATOM 2399 O O . ARG C 2 66 ? 55.445 26.813 -8.513 1.00 28.17 61 ARG K O 1
ATOM 2407 N N . PHE C 2 67 ? 54.693 25.658 -6.732 1.00 25.62 62 PHE K N 1
ATOM 2408 C CA . PHE C 2 67 ? 55.137 26.643 -5.747 1.00 25.14 62 PHE K CA 1
ATOM 2409 C C . PHE C 2 67 ? 56.421 26.194 -5.068 1.00 24.82 62 PHE K C 1
ATOM 2410 O O . PHE C 2 67 ? 56.646 25.005 -4.865 1.00 24.49 62 PHE K O 1
ATOM 2418 N N . SER C 2 68 ? 57.253 27.153 -4.700 1.00 24.82 63 SER K N 1
ATOM 2419 C CA . SER C 2 68 ? 58.497 26.834 -4.017 1.00 27.33 63 SER K CA 1
ATOM 2420 C C . SER C 2 68 ? 59.155 28.112 -3.516 1.00 29.14 63 SER K C 1
ATOM 2421 O O . SER C 2 68 ? 58.851 29.204 -3.999 1.00 29.49 63 SER K O 1
ATOM 2424 N N . GLY C 2 69 ? 60.038 27.979 -2.532 1.00 30.64 64 GLY K N 1
ATOM 2425 C CA . GLY C 2 69 ? 60.710 29.146 -1.988 1.00 32.77 64 GLY K CA 1
ATOM 2426 C C . GLY C 2 69 ? 62.214 28.982 -1.938 1.00 34.06 64 GLY K C 1
ATOM 2427 O O . GLY C 2 69 ? 62.726 27.868 -2.036 1.00 34.00 64 GLY K O 1
ATOM 2428 N N . SER C 2 70 ? 62.929 30.091 -1.791 1.00 35.14 65 SER K N 1
ATOM 2429 C CA . SER C 2 70 ? 64.384 30.038 -1.731 1.00 36.70 65 SER K CA 1
ATOM 2430 C C . SER C 2 70 ? 64.949 31.289 -1.091 1.00 37.86 65 SER K C 1
ATOM 2431 O O . SER C 2 70 ? 64.342 32.363 -1.161 1.00 38.53 65 SER K O 1
ATOM 2434 N N . GLY C 2 71 ? 66.110 31.151 -0.462 1.00 38.19 66 GLY K N 1
ATOM 2435 C CA . GLY C 2 71 ? 66.714 32.303 0.172 1.00 39.51 66 GLY K CA 1
ATOM 2436 C C . GLY C 2 71 ? 67.626 32.015 1.344 1.00 40.24 66 GLY K C 1
ATOM 2437 O O . GLY C 2 71 ? 67.545 30.967 1.987 1.00 40.36 66 GLY K O 1
ATOM 2438 N N . SER C 2 72 ? 68.492 32.978 1.630 1.00 41.08 67 SER K N 1
ATOM 2439 C CA . SER C 2 72 ? 69.441 32.863 2.717 1.00 40.93 67 SER K CA 1
ATOM 2440 C C . SER C 2 72 ? 69.585 34.214 3.395 1.00 41.39 67 SER K C 1
ATOM 2441 O O . SER C 2 72 ? 69.537 35.252 2.736 1.00 40.99 67 SER K O 1
ATOM 2444 N N . GLY C 2 73 ? 69.752 34.192 4.712 1.00 42.34 68 GLY K N 1
ATOM 2445 C CA . GLY C 2 73 ? 69.937 35.418 5.468 1.00 43.47 68 GLY K CA 1
ATOM 2446 C C . GLY C 2 73 ? 68.829 36.449 5.386 1.00 44.12 68 GLY K C 1
ATOM 2447 O O . GLY C 2 73 ? 68.007 36.544 6.303 1.00 43.53 68 GLY K O 1
ATOM 2448 N N . THR C 2 74 ? 68.812 37.226 4.301 1.00 44.60 69 THR K N 1
ATOM 2449 C CA . THR C 2 74 ? 67.798 38.263 4.109 1.00 44.80 69 THR K CA 1
ATOM 2450 C C . THR C 2 74 ? 67.205 38.350 2.696 1.00 44.79 69 THR K C 1
ATOM 2451 O O . THR C 2 74 ? 66.422 39.258 2.412 1.00 44.41 69 THR K O 1
ATOM 2455 N N . ASP C 2 75 ? 67.564 37.411 1.822 1.00 44.94 70 ASP K N 1
ATOM 2456 C CA . ASP C 2 75 ? 67.076 37.408 0.438 1.00 44.70 70 ASP K CA 1
ATOM 2457 C C . ASP C 2 75 ? 66.093 36.260 0.157 1.00 43.82 70 ASP K C 1
ATOM 2458 O O . ASP C 2 75 ? 66.515 35.143 -0.140 1.00 43.44 70 ASP K O 1
ATOM 2463 N N . PHE C 2 76 ? 64.791 36.542 0.209 1.00 42.06 71 PHE K N 1
ATOM 2464 C CA . PHE C 2 76 ? 63.781 35.494 0.005 1.00 41.22 71 PHE K CA 1
ATOM 2465 C C . PHE C 2 76 ? 62.823 35.630 -1.186 1.00 38.80 71 PHE K C 1
ATOM 2466 O O . PHE C 2 76 ? 62.146 36.643 -1.348 1.00 37.45 71 PHE K O 1
ATOM 2474 N N . THR C 2 77 ? 62.745 34.569 -1.989 1.00 36.97 72 THR K N 1
ATOM 2475 C CA . THR C 2 77 ? 61.927 34.582 -3.199 1.00 36.24 72 THR K CA 1
ATOM 2476 C C . THR C 2 7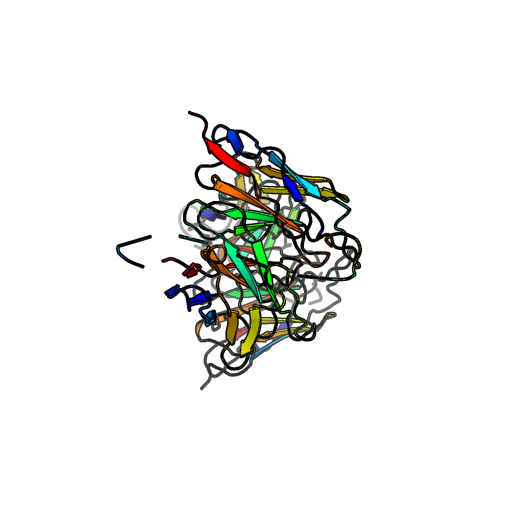7 ? 60.995 33.383 -3.452 1.00 34.24 72 THR K C 1
ATOM 2477 O O . THR C 2 77 ? 61.445 32.237 -3.517 1.00 33.02 72 THR K O 1
ATOM 2481 N N . LEU C 2 78 ? 59.702 33.670 -3.617 1.00 32.82 73 LEU K N 1
ATOM 2482 C CA . LEU C 2 78 ? 58.683 32.652 -3.910 1.00 31.86 73 LEU K CA 1
ATOM 2483 C C . LEU C 2 78 ? 58.509 32.613 -5.425 1.00 31.06 73 LEU K C 1
ATOM 2484 O O . LEU C 2 78 ? 58.448 33.658 -6.061 1.00 30.01 73 LEU K O 1
ATOM 2489 N N . LYS C 2 79 ? 58.418 31.421 -6.005 1.00 31.32 74 LYS K N 1
ATOM 2490 C CA . LYS C 2 79 ? 58.297 31.312 -7.460 1.00 32.04 74 LYS K CA 1
ATOM 2491 C C . LYS C 2 79 ? 57.320 30.250 -7.956 1.00 31.68 74 LYS K C 1
ATOM 2492 O O . LYS C 2 79 ? 57.363 29.099 -7.518 1.00 31.60 74 LYS K O 1
ATOM 2498 N N . ILE C 2 80 ? 56.452 30.644 -8.887 1.00 31.04 75 ILE K N 1
ATOM 2499 C CA . ILE C 2 80 ? 55.456 29.734 -9.454 1.00 30.91 75 ILE K CA 1
ATOM 2500 C C . ILE C 2 80 ? 55.803 29.362 -10.896 1.00 30.36 75 ILE K C 1
ATOM 2501 O O . ILE C 2 80 ? 55.718 30.201 -11.791 1.00 29.41 75 ILE K O 1
ATOM 2506 N N . SER C 2 81 ? 56.183 28.110 -11.126 1.00 30.49 76 SER K N 1
ATOM 2507 C CA . SER C 2 81 ? 56.533 27.687 -12.475 1.00 31.87 76 SER K CA 1
ATOM 2508 C C . SER C 2 81 ? 55.511 28.185 -13.499 1.00 33.17 76 SER K C 1
ATOM 2509 O O . SER C 2 81 ? 55.880 28.834 -14.470 1.00 33.23 76 SER K O 1
ATOM 2512 N N . ARG C 2 82 ? 54.230 27.893 -13.268 1.00 34.56 77 ARG K N 1
ATOM 2513 C CA . ARG C 2 82 ? 53.147 28.299 -14.168 1.00 34.54 77 ARG K CA 1
ATOM 2514 C C . ARG C 2 82 ? 51.934 28.767 -13.380 1.00 35.23 77 ARG K C 1
ATOM 2515 O O . ARG C 2 82 ? 51.357 28.001 -12.611 1.00 34.92 77 ARG K O 1
ATOM 2523 N N . VAL C 2 83 ? 51.522 30.011 -13.582 1.00 35.74 78 VAL K N 1
ATOM 2524 C CA . VAL C 2 83 ? 50.358 30.515 -12.864 1.00 37.23 78 VAL K CA 1
ATOM 2525 C C . VAL C 2 83 ? 49.092 29.808 -13.336 1.00 38.13 78 VAL K C 1
ATOM 2526 O O . VAL C 2 83 ? 49.085 29.200 -14.399 1.00 40.34 78 VAL K O 1
ATOM 2530 N N . GLU C 2 84 ? 48.034 29.880 -12.537 1.00 37.92 79 GLU K N 1
ATOM 2531 C CA . GLU C 2 84 ? 46.763 29.257 -12.869 1.00 37.95 79 GLU K CA 1
ATOM 2532 C C . GLU C 2 84 ? 45.636 30.237 -12.549 1.00 38.65 79 GLU K C 1
ATOM 2533 O O . GLU C 2 84 ? 45.897 31.363 -12.141 1.00 38.18 79 GLU K O 1
ATOM 2539 N N . ALA C 2 85 ? 44.390 29.806 -12.739 1.00 39.79 80 ALA K N 1
ATOM 2540 C CA . ALA C 2 85 ? 43.223 30.648 -12.460 1.00 41.60 80 ALA K CA 1
ATOM 2541 C C . ALA C 2 85 ? 43.267 31.003 -10.986 1.00 42.92 80 ALA K C 1
ATOM 2542 O O . ALA C 2 85 ? 43.433 32.167 -10.610 1.00 43.65 80 ALA K O 1
ATOM 2544 N N . GLU C 2 86 ? 43.077 29.980 -10.160 1.00 43.25 81 GLU K N 1
ATOM 2545 C CA . GLU C 2 86 ? 43.155 30.123 -8.719 1.00 41.96 81 GLU K CA 1
ATOM 2546 C C . GLU C 2 86 ? 44.653 30.243 -8.580 1.00 41.11 81 GLU K C 1
ATOM 2547 O O . GLU C 2 86 ? 45.376 29.654 -9.373 1.00 41.82 81 GLU K O 1
ATOM 2553 N N . ASP C 2 87 ? 45.112 31.013 -7.603 1.00 39.44 82 ASP K N 1
ATOM 2554 C CA . ASP C 2 87 ? 46.536 31.250 -7.372 1.00 38.19 82 ASP K CA 1
ATOM 2555 C C . ASP C 2 87 ? 46.877 32.648 -7.831 1.00 36.93 82 ASP K C 1
ATOM 2556 O O . ASP C 2 87 ? 48.005 32.932 -8.236 1.00 37.81 82 ASP K O 1
ATOM 2561 N N . LEU C 2 88 ? 45.866 33.505 -7.787 1.00 33.43 83 LEU K N 1
ATOM 2562 C CA . LEU C 2 88 ? 45.994 34.906 -8.131 1.00 30.38 83 LEU K CA 1
ATOM 2563 C C . LEU C 2 88 ? 45.351 35.559 -6.927 1.00 29.88 83 LEU K C 1
ATOM 2564 O O . LEU C 2 88 ? 44.320 35.098 -6.453 1.00 29.67 83 LEU K O 1
ATOM 2569 N N . GLY C 2 89 ? 45.949 36.623 -6.420 1.00 29.15 84 GLY K N 1
ATOM 2570 C CA . GLY C 2 89 ? 45.381 37.279 -5.265 1.00 27.80 84 GLY K CA 1
ATOM 2571 C C . GLY C 2 89 ? 46.523 37.972 -4.588 1.00 28.54 84 GLY K C 1
ATOM 2572 O O . GLY C 2 89 ? 47.504 38.294 -5.245 1.00 28.17 84 GLY K O 1
ATOM 2573 N N . VAL C 2 90 ? 46.416 38.199 -3.285 1.00 29.95 85 VAL K N 1
ATOM 2574 C CA . VAL C 2 90 ? 47.489 38.864 -2.561 1.00 29.87 85 VAL K CA 1
ATOM 2575 C C . VAL C 2 90 ? 48.402 37.861 -1.854 1.00 29.64 85 VAL K C 1
ATOM 2576 O O . VAL C 2 90 ? 47.953 37.071 -1.022 1.00 29.90 85 VAL K O 1
ATOM 2580 N N . TYR C 2 91 ? 49.683 37.899 -2.215 1.00 28.69 86 TYR K N 1
ATOM 2581 C CA . TYR C 2 91 ? 50.698 37.036 -1.632 1.00 27.42 86 TYR K CA 1
ATOM 2582 C C . TYR C 2 91 ? 51.354 37.767 -0.478 1.00 26.33 86 TYR K C 1
ATOM 2583 O O . TYR C 2 91 ? 51.389 38.995 -0.443 1.00 24.58 86 TYR K O 1
ATOM 2592 N N . TYR C 2 92 ? 51.871 36.993 0.467 1.00 26.07 87 TYR K N 1
ATOM 2593 C CA . TYR C 2 92 ? 52.524 37.534 1.647 1.00 25.34 87 TYR K CA 1
ATOM 2594 C C . TYR C 2 92 ? 53.668 36.648 2.102 1.00 24.56 87 TYR K C 1
ATOM 2595 O O . TYR C 2 92 ? 53.644 35.432 1.920 1.00 23.82 87 TYR K O 1
ATOM 2604 N N . CYS C 2 93 ? 54.674 37.280 2.693 1.00 24.11 88 CYS K N 1
ATOM 2605 C CA . CYS C 2 93 ? 55.812 36.572 3.245 1.00 23.10 88 CYS K CA 1
ATOM 2606 C C . CYS C 2 93 ? 55.762 36.957 4.724 1.00 21.33 88 CYS K C 1
ATOM 2607 O O . CYS C 2 93 ? 55.310 38.044 5.078 1.00 21.13 88 CYS K O 1
ATOM 2610 N N . PHE C 2 94 ? 56.182 36.040 5.583 1.00 19.27 89 PHE K N 1
ATOM 2611 C CA . PHE C 2 94 ? 56.164 36.261 7.011 1.00 17.02 89 PHE K CA 1
ATOM 2612 C C . PHE C 2 94 ? 57.488 35.813 7.591 1.00 20.47 89 PHE K C 1
ATOM 2613 O O . PHE C 2 94 ? 58.135 34.878 7.087 1.00 19.62 89 PHE K O 1
ATOM 2621 N N . GLN C 2 95 ? 57.905 36.510 8.643 1.00 22.44 90 GLN K N 1
ATOM 2622 C CA . GLN C 2 95 ? 59.129 36.166 9.330 1.00 21.78 90 GLN K CA 1
ATOM 2623 C C . GLN C 2 95 ? 58.682 35.856 10.748 1.00 22.77 90 GLN K C 1
ATOM 2624 O O . GLN C 2 95 ? 58.049 36.679 11.417 1.00 22.96 90 GLN K O 1
ATOM 2630 N N . GLY C 2 96 ? 58.957 34.630 11.170 1.00 24.12 91 GLY K N 1
ATOM 2631 C CA . GLY C 2 96 ? 58.596 34.210 12.504 1.00 25.35 91 GLY K CA 1
ATOM 2632 C C . GLY C 2 96 ? 59.827 33.753 13.255 1.00 25.84 91 GLY K C 1
ATOM 2633 O O . GLY C 2 96 ? 59.941 32.596 13.641 1.00 24.95 91 GLY K O 1
ATOM 2634 N N . SER C 2 97 ? 60.773 34.661 13.445 1.00 26.86 92 SER K N 1
ATOM 2635 C CA . SER C 2 97 ? 61.988 34.323 14.173 1.00 27.40 92 SER K CA 1
ATOM 2636 C C . SER C 2 97 ? 62.104 35.214 15.398 1.00 26.95 92 SER K C 1
ATOM 2637 O O . SER C 2 97 ? 61.917 34.759 16.527 1.00 28.10 92 SER K O 1
ATOM 2640 N N . HIS C 2 98 ? 62.363 36.493 15.154 1.00 26.50 93 HIS K N 1
ATOM 2641 C CA . HIS C 2 98 ? 62.533 37.481 16.210 1.00 26.30 93 HIS K CA 1
ATOM 2642 C C . HIS C 2 98 ? 61.289 38.313 16.522 1.00 26.71 93 HIS K C 1
ATOM 2643 O O . HIS C 2 98 ? 60.810 39.064 15.677 1.00 27.50 93 HIS K O 1
ATOM 2650 N N . VAL C 2 99 ? 60.787 38.196 17.748 1.00 27.17 94 VAL K N 1
ATOM 2651 C CA . VAL C 2 99 ? 59.626 38.964 18.181 1.00 27.70 94 VAL K CA 1
ATOM 2652 C C . VAL C 2 99 ? 60.023 40.440 18.283 1.00 29.28 94 VAL K C 1
ATOM 2653 O O . VAL C 2 99 ? 61.087 40.762 18.796 1.00 30.65 94 VAL K O 1
ATOM 2657 N N . PRO C 2 100 ? 59.179 41.353 17.784 1.00 30.82 95 PRO K N 1
ATOM 2658 C CA . PRO C 2 100 ? 57.882 41.099 17.135 1.00 31.76 95 PRO K CA 1
ATOM 2659 C C . PRO C 2 100 ? 57.996 40.588 15.693 1.00 31.33 95 PRO K C 1
ATOM 2660 O O . PRO C 2 100 ? 58.797 41.096 14.911 1.00 31.12 95 PRO K O 1
ATOM 2664 N N . TYR C 2 101 ? 57.192 39.584 15.356 1.00 31.03 96 TYR K N 1
ATOM 2665 C CA . TYR C 2 101 ? 57.191 39.027 14.008 1.00 30.99 96 TYR K CA 1
ATOM 2666 C C . TYR C 2 101 ? 56.532 40.038 13.067 1.00 31.36 96 TYR K C 1
ATOM 2667 O O . TYR C 2 101 ? 55.718 40.861 13.491 1.00 29.04 96 TYR K O 1
ATOM 2676 N N . THR C 2 102 ? 56.870 39.961 11.786 1.00 32.03 97 THR K N 1
ATOM 2677 C CA . THR C 2 102 ? 56.339 40.918 10.835 1.00 32.45 97 THR K CA 1
ATOM 2678 C C . THR C 2 102 ? 56.060 40.406 9.426 1.00 32.73 97 THR K C 1
ATOM 2679 O O . THR C 2 102 ? 56.824 39.613 8.875 1.00 33.43 97 THR K O 1
ATOM 2683 N N . PHE C 2 103 ? 54.955 40.884 8.855 1.00 32.53 98 PHE K N 1
ATOM 2684 C CA . PHE C 2 103 ? 54.533 40.541 7.497 1.00 31.13 98 PHE K CA 1
ATOM 2685 C C . PHE C 2 103 ? 55.096 41.580 6.518 1.00 31.98 98 PHE K C 1
ATOM 2686 O O . PHE C 2 103 ? 55.504 42.670 6.927 1.00 30.92 98 PHE K O 1
ATOM 2694 N N . GLY C 2 104 ? 55.097 41.255 5.229 1.00 33.90 99 GLY K N 1
ATOM 2695 C CA . GLY C 2 104 ? 55.641 42.178 4.246 1.00 36.99 99 GLY K CA 1
ATOM 2696 C C . GLY C 2 104 ? 54.709 42.987 3.345 1.00 38.75 99 GLY K C 1
ATOM 2697 O O . GLY C 2 104 ? 55.116 43.394 2.252 1.00 40.37 99 GLY K O 1
ATOM 2698 N N . GLY C 2 105 ? 53.477 43.243 3.773 1.00 38.95 100 GLY K N 1
ATOM 2699 C CA . GLY C 2 105 ? 52.577 44.014 2.927 1.00 40.48 100 GLY K CA 1
ATOM 2700 C C . GLY C 2 105 ? 52.025 43.214 1.756 1.00 40.85 100 GLY K C 1
ATOM 2701 O O . GLY C 2 105 ? 50.847 43.335 1.416 1.00 40.63 100 GLY K O 1
ATOM 2702 N N . GLY C 2 106 ? 52.886 42.416 1.127 1.00 40.46 101 GLY K N 1
ATOM 2703 C CA . GLY C 2 106 ? 52.469 41.570 0.022 1.00 40.74 101 GLY K CA 1
ATOM 2704 C C . GLY C 2 106 ? 52.424 42.127 -1.388 1.00 40.31 101 GLY K C 1
ATOM 2705 O O . GLY C 2 106 ? 52.358 43.334 -1.595 1.00 39.62 101 GLY K O 1
ATOM 2706 N N . THR C 2 107 ? 52.463 41.220 -2.361 1.00 40.45 102 THR K N 1
ATOM 2707 C CA . THR C 2 107 ? 52.396 41.579 -3.773 1.00 41.19 102 THR K CA 1
ATOM 2708 C C . THR C 2 107 ? 51.129 40.947 -4.357 1.00 41.67 102 THR K C 1
ATOM 2709 O O . THR C 2 107 ? 50.908 39.746 -4.234 1.00 41.49 102 THR K O 1
ATOM 2713 N N . LYS C 2 108 ? 50.288 41.762 -4.980 1.00 42.96 103 LYS K N 1
ATOM 2714 C CA . LYS C 2 108 ? 49.047 41.270 -5.566 1.00 43.52 103 LYS K CA 1
ATOM 2715 C C . LYS C 2 108 ? 49.338 40.656 -6.929 1.00 44.20 103 LYS K C 1
ATOM 2716 O O . LYS C 2 108 ? 49.969 41.280 -7.778 1.00 44.80 103 LYS K O 1
ATOM 2722 N N . LEU C 2 109 ? 48.893 39.425 -7.134 1.00 45.15 104 LEU K N 1
ATOM 2723 C CA . LEU C 2 109 ? 49.117 38.748 -8.402 1.00 46.80 104 LEU K CA 1
ATOM 2724 C C . LEU C 2 109 ? 47.818 38.747 -9.187 1.00 48.49 104 LEU K C 1
ATOM 2725 O O . LEU C 2 109 ? 46.811 38.207 -8.726 1.00 48.35 104 LEU K O 1
ATOM 2730 N N . GLU C 2 110 ? 47.836 39.351 -10.371 1.00 50.27 105 GLU K N 1
ATOM 2731 C CA . GLU C 2 110 ? 46.639 39.407 -11.196 1.00 52.47 105 GLU K CA 1
ATOM 2732 C C . GLU C 2 110 ? 46.923 39.257 -12.683 1.00 53.75 105 GLU K C 1
ATOM 2733 O O . GLU C 2 110 ? 48.060 39.400 -13.123 1.00 54.38 105 GLU K O 1
ATOM 2739 N N . ILE C 2 111 ? 45.878 38.956 -13.449 1.00 55.59 106 ILE K N 1
ATOM 2740 C CA . ILE C 2 111 ? 45.992 38.786 -14.893 1.00 57.74 106 ILE K CA 1
ATOM 2741 C C . ILE C 2 111 ? 46.028 40.150 -15.571 1.00 58.86 106 ILE K C 1
ATOM 2742 O O . ILE C 2 111 ? 45.339 41.072 -15.142 1.00 58.62 106 ILE K O 1
ATOM 2747 N N . LYS C 2 112 A 46.829 40.267 -16.628 1.00 60.45 106 LYS K N 1
ATOM 2748 C CA . LYS C 2 112 A 46.954 41.514 -17.376 1.00 63.37 106 LYS K CA 1
ATOM 2749 C C . LYS C 2 112 A 45.608 42.018 -17.918 1.00 65.25 106 LYS K C 1
ATOM 2750 O O . LYS C 2 112 A 44.721 42.399 -17.151 1.00 64.95 106 LYS K O 1
ATOM 2756 N N . ARG C 2 113 ? 45.462 42.037 -19.241 1.00 67.21 107 ARG K N 1
ATOM 2757 C CA . ARG C 2 113 ? 44.214 42.482 -19.858 1.00 68.59 107 ARG K CA 1
ATOM 2758 C C . ARG C 2 113 ? 43.664 41.429 -20.819 1.00 69.07 107 ARG K C 1
ATOM 2759 O O . ARG C 2 113 ? 44.290 40.349 -20.923 1.00 68.92 107 ARG K O 1
ATOM 2768 N N . GLN D 2 1 ? 64.671 -12.138 2.979 1.00 55.39 1 GLN L N 1
ATOM 2769 C CA . GLN D 2 1 ? 64.019 -10.853 3.198 1.00 52.87 1 GLN L CA 1
ATOM 2770 C C . GLN D 2 1 ? 63.587 -10.689 4.658 1.00 52.35 1 GLN L C 1
ATOM 2771 O O . GLN D 2 1 ? 63.431 -11.675 5.377 1.00 53.06 1 GLN L O 1
ATOM 2777 N N . VAL D 2 2 ? 63.385 -9.444 5.085 1.00 50.65 2 VAL L N 1
ATOM 2778 C CA . VAL D 2 2 ? 62.967 -9.156 6.455 1.00 48.80 2 VAL L CA 1
ATOM 2779 C C . VAL D 2 2 ? 61.456 -8.962 6.569 1.00 46.65 2 VAL L C 1
ATOM 2780 O O . VAL D 2 2 ? 60.909 -7.985 6.064 1.00 46.01 2 VAL L O 1
ATOM 2784 N N . LEU D 2 3 ? 60.780 -9.883 7.244 1.00 44.27 3 LEU L N 1
ATOM 2785 C CA . LEU D 2 3 ? 59.338 -9.772 7.374 1.00 43.36 3 LEU L CA 1
ATOM 2786 C C . LEU D 2 3 ? 58.825 -9.142 8.663 1.00 41.27 3 LEU L C 1
ATOM 2787 O O . LEU D 2 3 ? 59.362 -9.365 9.748 1.00 40.98 3 LEU L O 1
ATOM 2792 N N . MET D 2 4 ? 57.764 -8.353 8.515 1.00 38.22 4 MET L N 1
ATOM 2793 C CA . MET D 2 4 ? 57.121 -7.688 9.630 1.00 34.63 4 MET L CA 1
ATOM 2794 C C . MET D 2 4 ? 56.137 -8.683 10.228 1.00 33.89 4 MET L C 1
ATOM 2795 O O . MET D 2 4 ? 55.476 -9.419 9.499 1.00 33.84 4 MET L O 1
ATOM 2800 N N . THR D 2 5 ? 56.047 -8.710 11.552 1.00 32.85 5 THR L N 1
ATOM 2801 C CA . THR D 2 5 ? 55.143 -9.631 12.244 1.00 30.87 5 THR L CA 1
ATOM 2802 C C . THR D 2 5 ? 54.315 -8.843 13.272 1.00 31.48 5 THR L C 1
ATOM 2803 O O . THR D 2 5 ? 54.720 -8.670 14.417 1.00 32.41 5 THR L O 1
ATOM 2807 N N . GLN D 2 6 ? 53.148 -8.358 12.854 1.00 30.97 6 GLN L N 1
ATOM 2808 C CA . GLN D 2 6 ? 52.321 -7.554 13.749 1.00 30.21 6 GLN L CA 1
ATOM 2809 C C . GLN D 2 6 ? 51.197 -8.278 14.462 1.00 30.62 6 GLN L C 1
ATOM 2810 O O . GLN D 2 6 ? 50.479 -9.090 13.872 1.00 30.49 6 GLN L O 1
ATOM 2816 N N . THR D 2 7 ? 51.049 -7.947 15.744 1.00 30.13 7 THR L N 1
ATOM 2817 C CA . THR D 2 7 ? 50.042 -8.553 16.597 1.00 29.37 7 THR L CA 1
ATOM 2818 C C . THR D 2 7 ? 49.328 -7.451 17.365 1.00 28.83 7 THR L C 1
ATOM 2819 O O . THR D 2 7 ? 49.908 -6.393 17.607 1.00 29.98 7 THR L O 1
ATOM 2823 N N . PRO D 2 8 ? 48.062 -7.681 17.765 1.00 28.45 8 PRO L N 1
ATOM 2824 C CA . PRO D 2 8 ? 47.246 -8.884 17.550 1.00 28.22 8 PRO L CA 1
ATOM 2825 C C . PRO D 2 8 ? 46.647 -8.972 16.146 1.00 28.44 8 PRO L C 1
ATOM 2826 O O . PRO D 2 8 ? 46.673 -8.008 15.391 1.00 27.55 8 PRO L O 1
ATOM 2830 N N . LEU D 2 9 ? 46.100 -10.129 15.803 1.00 30.00 9 LEU L N 1
ATOM 2831 C CA . LEU D 2 9 ? 45.494 -10.298 14.487 1.00 31.83 9 LEU L CA 1
ATOM 2832 C C . LEU D 2 9 ? 44.191 -9.512 14.405 1.00 31.52 9 LEU L C 1
ATOM 2833 O O . LEU D 2 9 ? 43.853 -8.954 13.363 1.00 31.59 9 LEU L O 1
ATOM 2838 N N . SER D 2 10 ? 43.464 -9.476 15.515 1.00 31.00 10 SER L N 1
ATOM 2839 C CA . SER D 2 10 ? 42.209 -8.745 15.595 1.00 30.42 10 SER L CA 1
ATOM 2840 C C . SER D 2 10 ? 42.201 -7.980 16.918 1.00 31.03 10 SER L C 1
ATOM 2841 O O . SER D 2 10 ? 42.586 -8.522 17.955 1.00 31.21 10 SER L O 1
ATOM 2844 N N . LEU D 2 11 ? 41.750 -6.729 16.885 1.00 30.44 11 LEU L N 1
ATOM 2845 C CA . LEU D 2 11 ? 41.751 -5.889 18.079 1.00 29.06 11 LEU L CA 1
ATOM 2846 C C . LEU D 2 11 ? 40.405 -5.250 18.418 1.00 28.32 11 LEU L C 1
ATOM 2847 O O . LEU D 2 11 ? 40.101 -4.144 17.972 1.00 28.02 11 LEU L O 1
ATOM 2852 N N . PRO D 2 12 ? 39.578 -5.941 19.217 1.00 27.38 12 PRO L N 1
ATOM 2853 C CA . PRO D 2 12 ? 38.260 -5.438 19.619 1.00 26.01 12 PRO L CA 1
ATOM 2854 C C . PRO D 2 12 ? 38.342 -4.350 20.703 1.00 25.58 12 PRO L C 1
ATOM 2855 O O . PRO D 2 12 ? 39.060 -4.496 21.700 1.00 24.44 12 PRO L O 1
ATOM 2859 N N . VAL D 2 13 ? 37.600 -3.263 20.481 1.00 23.85 13 VAL L N 1
ATOM 2860 C CA . VAL D 2 13 ? 37.575 -2.115 21.382 1.00 21.54 13 VAL L CA 1
ATOM 2861 C C . VAL D 2 13 ? 36.224 -1.415 21.422 1.00 22.16 13 VAL L C 1
ATOM 2862 O O . VAL D 2 13 ? 35.419 -1.523 20.501 1.00 22.04 13 VAL L O 1
ATOM 2866 N N . SER D 2 14 ? 35.978 -0.689 22.502 1.00 22.02 14 SER L N 1
ATOM 2867 C CA . SER D 2 14 ? 34.742 0.060 22.621 1.00 22.75 14 SER L CA 1
ATOM 2868 C C . SER D 2 14 ? 35.112 1.455 22.136 1.00 22.71 14 SER L C 1
ATOM 2869 O O . SER D 2 14 ? 36.197 1.939 22.417 1.00 22.79 14 SER L O 1
ATOM 2872 N N . LEU D 2 15 ? 34.237 2.110 21.393 1.00 24.12 15 LEU L N 1
ATOM 2873 C CA . LEU D 2 15 ? 34.594 3.438 20.926 1.00 23.39 15 LEU L CA 1
ATOM 2874 C C . LEU D 2 15 ? 34.952 4.304 22.123 1.00 23.15 15 LEU L C 1
ATOM 2875 O O . LEU D 2 15 ? 34.139 4.521 23.019 1.00 23.05 15 LEU L O 1
ATOM 2880 N N . GLY D 2 16 ? 36.197 4.763 22.145 1.00 23.95 16 GLY L N 1
ATOM 2881 C CA . GLY D 2 16 ? 36.661 5.601 23.234 1.00 24.92 16 GLY L CA 1
ATOM 2882 C C . GLY D 2 16 ? 37.900 5.063 23.933 1.00 25.05 16 GLY L C 1
ATOM 2883 O O . GLY D 2 16 ? 38.700 5.832 24.455 1.00 26.23 16 GLY L O 1
ATOM 2884 N N . ASP D 2 17 ? 38.063 3.747 23.954 1.00 23.75 17 ASP L N 1
ATOM 2885 C CA . ASP D 2 17 ? 39.213 3.161 24.601 1.00 24.67 17 ASP L CA 1
ATOM 2886 C C . ASP D 2 17 ? 40.447 3.349 23.734 1.00 26.64 17 ASP L C 1
ATOM 2887 O O . ASP D 2 17 ? 40.337 3.572 22.525 1.00 27.52 17 ASP L O 1
ATOM 2892 N N . GLN D 2 18 ? 41.622 3.279 24.359 1.00 27.49 18 GLN L N 1
ATOM 2893 C CA . GLN D 2 18 ? 42.887 3.413 23.646 1.00 27.73 18 GLN L CA 1
ATOM 2894 C C . GLN D 2 18 ? 43.115 2.102 22.924 1.00 26.78 18 GLN L C 1
ATOM 2895 O O . GLN D 2 18 ? 42.514 1.089 23.276 1.00 28.22 18 GLN L O 1
ATOM 2901 N N . ALA D 2 19 ? 43.972 2.110 21.912 1.00 25.79 19 ALA L N 1
ATOM 2902 C CA . ALA D 2 19 ? 44.271 0.883 21.176 1.00 25.01 19 ALA L CA 1
ATOM 2903 C C . ALA D 2 19 ? 45.758 0.826 20.871 1.00 24.26 19 ALA L C 1
ATOM 2904 O O . ALA D 2 19 ? 46.384 1.842 20.571 1.00 25.17 19 ALA L O 1
ATOM 2906 N N . SER D 2 20 ? 46.334 -0.359 20.965 1.00 23.95 20 SER L N 1
ATOM 2907 C CA . SER D 2 20 ? 47.755 -0.496 20.697 1.00 24.43 20 SER L CA 1
ATOM 2908 C C . SER D 2 20 ? 48.081 -1.702 19.839 1.00 24.45 20 SER L C 1
ATOM 2909 O O . SER D 2 20 ? 47.852 -2.840 20.244 1.00 24.51 20 SER L O 1
ATOM 2912 N N . ILE D 2 21 ? 48.616 -1.436 18.653 1.00 24.10 21 ILE L N 1
ATOM 2913 C CA . ILE D 2 21 ? 49.001 -2.488 17.729 1.00 24.51 21 ILE L CA 1
ATOM 2914 C C . ILE D 2 21 ? 50.513 -2.569 17.739 1.00 24.29 21 ILE L C 1
ATOM 2915 O O . ILE D 2 21 ? 51.194 -1.542 17.690 1.00 25.08 21 ILE L O 1
ATOM 2920 N N . SER D 2 22 ? 51.053 -3.776 17.809 1.00 23.18 22 SER L N 1
ATOM 2921 C CA . SER D 2 22 ? 52.500 -3.910 17.780 1.00 23.83 22 SER L CA 1
ATOM 2922 C C . SER D 2 22 ? 52.979 -4.387 16.404 1.00 23.06 22 SER L C 1
ATOM 2923 O O . SER D 2 22 ? 52.207 -4.873 15.595 1.00 21.23 22 SER L O 1
ATOM 2926 N N . CYS D 2 23 ? 54.262 -4.236 16.143 1.00 23.84 23 CYS L N 1
ATOM 2927 C CA . CYS D 2 23 ? 54.808 -4.655 14.876 1.00 26.36 23 CYS L CA 1
ATOM 2928 C C . CYS D 2 23 ? 56.284 -5.015 15.049 1.00 28.39 23 CYS L C 1
ATOM 2929 O O . CYS D 2 23 ? 57.163 -4.154 14.951 1.00 28.65 23 CYS L O 1
ATOM 2932 N N . ARG D 2 24 ? 56.559 -6.286 15.329 1.00 28.88 24 ARG L N 1
ATOM 2933 C CA . ARG D 2 24 ? 57.941 -6.706 15.512 1.00 30.06 24 ARG L CA 1
ATOM 2934 C C . ARG D 2 24 ? 58.554 -7.033 14.175 1.00 30.19 24 ARG L C 1
ATOM 2935 O O . ARG D 2 24 ? 58.041 -7.860 13.431 1.00 30.77 24 ARG L O 1
ATOM 2943 N N . SER D 2 25 ? 59.656 -6.364 13.870 1.00 29.91 25 SER L N 1
ATOM 2944 C CA . SER D 2 25 ? 60.373 -6.602 12.632 1.00 28.50 25 SER L CA 1
ATOM 2945 C C . SER D 2 25 ? 61.019 -7.956 12.872 1.00 29.02 25 SER L C 1
ATOM 2946 O O . SER D 2 25 ? 60.574 -8.705 13.747 1.00 31.79 25 SER L O 1
ATOM 2949 N N . SER D 2 26 ? 62.065 -8.278 12.122 1.00 26.80 26 SER L N 1
ATOM 2950 C CA . SER D 2 26 ? 62.740 -9.550 12.311 1.00 24.03 26 SER L CA 1
ATOM 2951 C C . SER D 2 26 ? 64.216 -9.254 12.256 1.00 23.02 26 SER L C 1
ATOM 2952 O O . SER D 2 26 ? 65.046 -10.161 12.295 1.00 22.70 26 SER L O 1
ATOM 2955 N N . GLN D 2 27 ? 64.528 -7.966 12.157 1.00 22.01 27 GLN L N 1
ATOM 2956 C CA . GLN D 2 27 ? 65.901 -7.493 12.091 1.00 22.44 27 GLN L CA 1
ATOM 2957 C C . GLN D 2 27 ? 65.903 -5.983 11.937 1.00 22.16 27 GLN L C 1
ATOM 2958 O O . GLN D 2 27 ? 64.928 -5.395 11.477 1.00 22.41 27 GLN L O 1
ATOM 2964 N N . SER D 2 28 A 67.011 -5.358 12.309 1.00 22.43 27 SER L N 1
ATOM 2965 C CA . SER D 2 28 A 67.135 -3.912 12.208 1.00 23.88 27 SER L CA 1
ATOM 2966 C C . SER D 2 28 A 66.537 -3.409 10.900 1.00 23.77 27 SER L C 1
ATOM 2967 O O . SER D 2 28 A 66.825 -3.934 9.822 1.00 23.53 27 SER L O 1
ATOM 2970 N N . ILE D 2 29 B 65.707 -2.381 11.012 1.00 23.76 27 ILE L N 1
ATOM 2971 C CA . ILE D 2 29 B 65.045 -1.800 9.861 1.00 23.26 27 ILE L CA 1
ATOM 2972 C C . ILE D 2 29 B 65.536 -0.352 9.603 1.00 22.54 27 ILE L C 1
ATOM 2973 O O . ILE D 2 29 B 64.817 0.501 9.079 1.00 22.94 27 ILE L O 1
ATOM 2978 N N . VAL D 2 30 C 66.792 -0.095 9.959 1.00 20.57 27 VAL L N 1
ATOM 2979 C CA . VAL D 2 30 C 67.398 1.215 9.741 1.00 19.31 27 VAL L CA 1
ATOM 2980 C C . VAL D 2 30 C 68.041 1.271 8.357 1.00 19.41 27 VAL L C 1
ATOM 2981 O O . VAL D 2 30 C 68.833 0.406 7.995 1.00 21.20 27 VAL L O 1
ATOM 2985 N N . HIS D 2 31 D 67.696 2.293 7.590 1.00 18.97 27 HIS L N 1
ATOM 2986 C CA . HIS D 2 31 D 68.224 2.463 6.241 1.00 20.50 27 HIS L CA 1
ATOM 2987 C C . HIS D 2 31 D 69.709 2.815 6.293 1.00 20.83 27 HIS L C 1
ATOM 2988 O O . HIS D 2 31 D 70.261 2.997 7.371 1.00 20.56 27 HIS L O 1
ATOM 2995 N N . SER D 2 32 E 70.365 2.896 5.139 1.00 21.96 27 SER L N 1
ATOM 2996 C CA . SER D 2 32 E 71.784 3.254 5.128 1.00 22.31 27 SER L CA 1
ATOM 2997 C C . SER D 2 32 E 71.919 4.694 5.639 1.00 21.05 27 SER L C 1
ATOM 2998 O O . SER D 2 32 E 72.852 5.015 6.376 1.00 21.28 27 SER L O 1
ATOM 3001 N N . ASN D 2 33 ? 70.996 5.566 5.247 1.00 20.21 28 ASN L N 1
ATOM 3002 C CA . ASN D 2 33 ? 71.037 6.927 5.751 1.00 20.59 28 ASN L CA 1
ATOM 3003 C C . ASN D 2 33 ? 70.490 6.738 7.152 1.00 21.36 28 ASN L C 1
ATOM 3004 O O . ASN D 2 33 ? 70.291 5.599 7.570 1.00 21.55 28 ASN L O 1
ATOM 3009 N N . GLY D 2 34 ? 70.217 7.807 7.884 1.00 21.90 29 GLY L N 1
ATOM 3010 C CA . GLY D 2 34 ? 69.766 7.601 9.253 1.00 23.36 29 GLY L CA 1
ATOM 3011 C C . GLY D 2 34 ? 68.326 7.256 9.571 1.00 23.41 29 GLY L C 1
ATOM 3012 O O . GLY D 2 34 ? 67.964 7.157 10.742 1.00 23.33 29 GLY L O 1
ATOM 3013 N N . ASN D 2 35 ? 67.506 7.035 8.554 1.00 24.01 30 ASN L N 1
ATOM 3014 C CA . ASN D 2 35 ? 66.093 6.769 8.799 1.00 23.78 30 ASN L CA 1
ATOM 3015 C C . ASN D 2 35 ? 65.642 5.321 8.949 1.00 22.87 30 ASN L C 1
ATOM 3016 O O . ASN D 2 35 ? 66.342 4.376 8.596 1.00 23.10 30 ASN L O 1
ATOM 3021 N N . THR D 2 36 ? 64.447 5.181 9.502 1.00 22.47 31 THR L N 1
ATOM 3022 C CA . THR D 2 36 ? 63.800 3.899 9.703 1.00 22.57 31 THR L CA 1
ATOM 3023 C C . THR D 2 36 ? 62.461 4.103 9.011 1.00 21.68 31 THR L C 1
ATOM 3024 O O . THR D 2 36 ? 61.524 4.638 9.595 1.00 21.70 31 THR L O 1
ATOM 3028 N N . TYR D 2 37 ? 62.400 3.714 7.743 1.00 21.03 32 TYR L N 1
ATOM 3029 C CA . TYR D 2 37 ? 61.188 3.864 6.954 1.00 20.01 32 TYR L CA 1
ATOM 3030 C C . TYR D 2 37 ? 60.106 2.860 7.338 1.00 19.44 32 TYR L C 1
ATOM 3031 O O . TYR D 2 37 ? 59.743 1.969 6.557 1.00 20.82 32 TYR L O 1
ATOM 3040 N N . LEU D 2 38 ? 59.601 3.019 8.555 1.00 16.77 33 LEU L N 1
ATOM 3041 C CA . LEU D 2 38 ? 58.548 2.168 9.080 1.00 16.61 33 LEU L CA 1
ATOM 3042 C C . LEU D 2 38 ? 57.281 3.029 9.022 1.00 16.71 33 LEU L C 1
ATOM 3043 O O . LEU D 2 38 ? 57.220 4.068 9.664 1.00 16.01 33 LEU L O 1
ATOM 3048 N N . GLU D 2 39 ? 56.280 2.598 8.260 1.00 17.19 34 GLU L N 1
ATOM 3049 C CA . GLU D 2 39 ? 55.037 3.354 8.111 1.00 18.37 34 GLU L CA 1
ATOM 3050 C C . GLU D 2 39 ? 53.787 2.593 8.551 1.00 19.88 34 GLU L C 1
ATOM 3051 O O . GLU D 2 39 ? 53.805 1.367 8.679 1.00 20.45 34 GLU L O 1
ATOM 3057 N N . TRP D 2 40 ? 52.705 3.335 8.778 1.00 19.13 35 TRP L N 1
ATOM 3058 C CA . TRP D 2 40 ? 51.436 2.753 9.174 1.00 19.33 35 TRP L CA 1
ATOM 3059 C C . TRP D 2 40 ? 50.364 3.215 8.206 1.00 19.67 35 TRP L C 1
ATOM 3060 O O . TRP D 2 40 ? 50.432 4.330 7.695 1.00 18.96 35 TRP L O 1
ATOM 3071 N N . TYR D 2 41 ? 49.385 2.342 7.961 1.00 18.66 36 TYR L N 1
ATOM 3072 C CA . TYR D 2 41 ? 48.264 2.602 7.054 1.00 15.97 36 TYR L CA 1
ATOM 3073 C C . TYR D 2 41 ? 46.958 2.085 7.640 1.00 17.01 36 TYR L C 1
ATOM 3074 O O . TYR D 2 41 ? 46.949 1.110 8.394 1.00 17.65 36 TYR L O 1
ATOM 3083 N N . LEU D 2 42 ? 45.855 2.737 7.292 1.00 17.38 37 LEU L N 1
ATOM 3084 C CA . LEU D 2 42 ? 44.544 2.290 7.745 1.00 17.87 37 LEU L CA 1
ATOM 3085 C C . LEU D 2 42 ? 43.662 2.063 6.523 1.00 18.35 37 LEU L C 1
ATOM 3086 O O . LEU D 2 42 ? 43.298 3.016 5.825 1.00 19.06 37 LEU L O 1
ATOM 3091 N N . GLN D 2 43 ? 43.331 0.801 6.253 1.00 18.69 38 GLN L N 1
ATOM 3092 C CA . GLN D 2 43 ? 42.468 0.470 5.112 1.00 19.64 38 GLN L CA 1
ATOM 3093 C C . GLN D 2 43 ? 41.056 0.134 5.598 1.00 19.88 38 GLN L C 1
ATOM 3094 O O . GLN D 2 43 ? 40.809 -0.964 6.111 1.00 20.39 38 GLN L O 1
ATOM 3100 N N . LYS D 2 44 ? 40.131 1.080 5.451 1.00 20.86 39 LYS L N 1
ATOM 3101 C CA . LYS D 2 44 ? 38.757 0.846 5.895 1.00 21.31 39 LYS L CA 1
ATOM 3102 C C . LYS D 2 44 ? 38.085 -0.127 4.936 1.00 23.04 39 LYS L C 1
ATOM 3103 O O . LYS D 2 44 ? 38.411 -0.165 3.743 1.00 22.18 39 LYS L O 1
ATOM 3109 N N . PRO D 2 45 ? 37.124 -0.922 5.439 1.00 24.94 40 PRO L N 1
ATOM 3110 C CA . PRO D 2 45 ? 36.443 -1.888 4.573 1.00 24.73 40 PRO L CA 1
ATOM 3111 C C . PRO D 2 45 ? 36.117 -1.330 3.178 1.00 25.53 40 PRO L C 1
ATOM 3112 O O . PRO D 2 45 ? 35.448 -0.292 3.036 1.00 22.70 40 PRO L O 1
ATOM 3116 N N . GLY D 2 46 ? 36.628 -2.034 2.166 1.00 25.89 41 GLY L N 1
ATOM 3117 C CA . GLY D 2 46 ? 36.433 -1.654 0.781 1.00 28.23 41 GLY L CA 1
ATOM 3118 C C . GLY D 2 46 ? 36.839 -0.218 0.545 1.00 29.56 41 GLY L C 1
ATOM 3119 O O . GLY D 2 46 ? 36.026 0.589 0.097 1.00 30.82 41 GLY L O 1
ATOM 3120 N N . GLN D 2 47 ? 38.098 0.106 0.831 1.00 29.27 42 GLN L N 1
ATOM 3121 C CA . GLN D 2 47 ? 38.574 1.477 0.665 1.00 28.97 42 GLN L CA 1
ATOM 3122 C C . GLN D 2 47 ? 40.096 1.478 0.627 1.00 27.31 42 GLN L C 1
ATOM 3123 O O . GLN D 2 47 ? 40.730 0.869 1.473 1.00 28.65 42 GLN L O 1
ATOM 3129 N N . SER D 2 48 ? 40.686 2.143 -0.363 1.00 26.31 43 SER L N 1
ATOM 3130 C CA . SER D 2 48 ? 42.150 2.195 -0.475 1.00 24.15 43 SER L CA 1
ATOM 3131 C C . SER D 2 48 ? 42.767 2.545 0.865 1.00 21.74 43 SER L C 1
ATOM 3132 O O . SER D 2 48 ? 42.138 3.201 1.683 1.00 21.98 43 SER L O 1
ATOM 3135 N N . PRO D 2 49 ? 44.007 2.109 1.109 1.00 20.79 44 PRO L N 1
ATOM 3136 C CA . PRO D 2 49 ? 44.632 2.427 2.390 1.00 20.96 44 PRO L CA 1
ATOM 3137 C C . PRO D 2 49 ? 45.089 3.881 2.495 1.00 20.76 44 PRO L C 1
ATOM 3138 O O . PRO D 2 49 ? 45.340 4.559 1.494 1.00 19.45 44 PRO L O 1
ATOM 3142 N N . LYS D 2 50 ? 45.190 4.353 3.729 1.00 21.04 45 LYS L N 1
ATOM 3143 C CA . LYS D 2 50 ? 45.638 5.711 3.996 1.00 20.66 45 LYS L CA 1
ATOM 3144 C C . LYS D 2 50 ? 46.944 5.635 4.746 1.00 18.17 45 LYS L C 1
ATOM 3145 O O . LYS D 2 50 ? 47.184 4.671 5.467 1.00 18.05 45 LYS L O 1
ATOM 3151 N N . LEU D 2 51 ? 47.787 6.646 4.554 1.00 16.60 46 LEU L N 1
ATOM 3152 C CA . LEU D 2 51 ? 49.061 6.724 5.244 1.00 14.15 46 LEU L CA 1
ATOM 3153 C C . LEU D 2 51 ? 48.769 7.455 6.545 1.00 12.70 46 LEU L C 1
ATOM 3154 O O . LEU D 2 51 ? 48.145 8.520 6.549 1.00 9.79 46 LEU L O 1
ATOM 3159 N N . LEU D 2 52 ? 49.186 6.855 7.653 1.00 12.72 47 LEU L N 1
ATOM 3160 C CA . LEU D 2 52 ? 48.980 7.448 8.966 1.00 13.74 47 LEU L CA 1
ATOM 3161 C C . LEU D 2 52 ? 50.268 8.061 9.504 1.00 13.67 47 LEU L C 1
ATOM 3162 O O . LEU D 2 52 ? 50.369 9.275 9.623 1.00 13.06 47 LEU L O 1
ATOM 3167 N N . ILE D 2 53 ? 51.243 7.216 9.824 1.00 14.25 48 ILE L N 1
ATOM 3168 C CA . ILE D 2 53 ? 52.521 7.670 10.363 1.00 17.48 48 ILE L CA 1
ATOM 3169 C C . ILE D 2 53 ? 53.656 7.162 9.458 1.00 20.62 48 ILE L C 1
ATOM 3170 O O . ILE D 2 53 ? 53.860 5.953 9.314 1.00 21.07 48 ILE L O 1
ATOM 3175 N N . TYR D 2 54 ? 54.396 8.079 8.835 1.00 23.11 49 TYR L N 1
ATOM 3176 C CA . TYR D 2 54 ? 55.463 7.635 7.960 1.00 24.00 49 TYR L CA 1
ATOM 3177 C C . TYR D 2 54 ? 56.727 7.189 8.674 1.00 27.74 49 TYR L C 1
ATOM 3178 O O . TYR D 2 54 ? 56.886 5.987 8.859 1.00 31.63 49 TYR L O 1
ATOM 3187 N N . LYS D 2 55 ? 57.628 8.086 9.079 1.00 28.09 50 LYS L N 1
ATOM 3188 C CA . LYS D 2 55 ? 58.828 7.597 9.782 1.00 27.34 50 LYS L CA 1
ATOM 3189 C C . LYS D 2 55 ? 58.317 6.919 11.020 1.00 27.89 50 LYS L C 1
ATOM 3190 O O . LYS D 2 55 ? 57.127 6.987 11.304 1.00 31.53 50 LYS L O 1
ATOM 3196 N N . VAL D 2 56 ? 59.191 6.283 11.775 1.00 24.97 51 VAL L N 1
ATOM 3197 C CA . VAL D 2 56 ? 58.721 5.593 12.954 1.00 23.96 51 VAL L CA 1
ATOM 3198 C C . VAL D 2 56 ? 57.665 6.383 13.738 1.00 23.12 51 VAL L C 1
ATOM 3199 O O . VAL D 2 56 ? 56.828 5.796 14.424 1.00 23.47 51 VAL L O 1
ATOM 3203 N N . SER D 2 57 ? 57.663 7.706 13.613 1.00 22.34 52 SER L N 1
ATOM 3204 C CA . SER D 2 57 ? 56.718 8.483 14.404 1.00 21.72 52 SER L CA 1
ATOM 3205 C C . SER D 2 57 ? 56.125 9.806 13.884 1.00 20.26 52 SER L C 1
ATOM 3206 O O . SER D 2 57 ? 55.543 10.561 14.658 1.00 19.54 52 SER L O 1
ATOM 3209 N N . ASN D 2 58 ? 56.264 10.104 12.598 1.00 19.15 53 ASN L N 1
ATOM 3210 C CA . ASN D 2 58 ? 55.677 11.326 12.058 1.00 18.30 53 ASN L CA 1
ATOM 3211 C C . ASN D 2 58 ? 54.206 11.098 11.672 1.00 18.77 53 ASN L C 1
ATOM 3212 O O . ASN D 2 58 ? 53.850 10.034 11.156 1.00 19.38 53 ASN L O 1
ATOM 3217 N N . ARG D 2 59 ? 53.343 12.075 11.937 1.00 17.41 54 ARG L N 1
ATOM 3218 C CA . ARG D 2 59 ? 51.940 11.919 11.593 1.00 15.46 54 ARG L CA 1
ATOM 3219 C C . ARG D 2 59 ? 51.616 12.638 10.291 1.00 17.15 54 ARG L C 1
ATOM 3220 O O . ARG D 2 59 ? 51.678 13.858 10.203 1.00 16.58 54 ARG L O 1
ATOM 3228 N N . PHE D 2 60 ? 51.263 11.864 9.276 1.00 19.54 55 PHE L N 1
ATOM 3229 C CA . PHE D 2 60 ? 50.925 12.414 7.976 1.00 21.72 55 PHE L CA 1
ATOM 3230 C C . PHE D 2 60 ? 49.872 13.505 8.113 1.00 22.89 55 PHE L C 1
ATOM 3231 O O . PHE D 2 60 ? 48.928 13.377 8.903 1.00 23.50 55 PHE L O 1
ATOM 3239 N N . SER D 2 61 ? 50.031 14.574 7.334 1.00 22.76 56 SER L N 1
ATOM 3240 C CA . SER D 2 61 ? 49.091 15.694 7.375 1.00 20.91 56 SER L CA 1
ATOM 3241 C C . SER D 2 61 ? 47.676 15.205 7.154 1.00 19.38 56 SER L C 1
ATOM 3242 O O . SER D 2 61 ? 47.422 14.345 6.301 1.00 19.39 56 SER L O 1
ATOM 3245 N N . GLY D 2 62 ? 46.751 15.755 7.924 1.00 17.11 57 GLY L N 1
ATOM 3246 C CA . GLY D 2 62 ? 45.368 15.360 7.770 1.00 18.54 57 GLY L CA 1
ATOM 3247 C C . GLY D 2 62 ? 44.917 14.262 8.708 1.00 18.12 57 GLY L C 1
ATOM 3248 O O . GLY D 2 62 ? 43.719 14.137 8.967 1.00 18.75 57 GLY L O 1
ATOM 3249 N N . VAL D 2 63 ? 45.855 13.452 9.199 1.00 16.87 58 VAL L N 1
ATOM 3250 C CA . VAL D 2 63 ? 45.500 12.401 10.147 1.00 14.58 58 VAL L CA 1
ATOM 3251 C C . VAL D 2 63 ? 45.362 13.105 11.506 1.00 15.18 58 VAL L C 1
ATOM 3252 O O . VAL D 2 63 ? 46.151 14.004 11.831 1.00 14.21 58 VAL L O 1
ATOM 3256 N N . PRO D 2 64 ? 44.348 12.727 12.304 1.00 15.24 59 PRO L N 1
ATOM 3257 C CA . PRO D 2 64 ? 44.166 13.368 13.611 1.00 14.54 59 PRO L CA 1
ATOM 3258 C C . PRO D 2 64 ? 45.189 12.959 14.676 1.00 14.80 59 PRO L C 1
ATOM 3259 O O . PRO D 2 64 ? 45.778 11.893 14.600 1.00 15.33 59 PRO L O 1
ATOM 3263 N N . ASP D 2 65 ? 45.397 13.847 15.647 1.00 17.43 60 ASP L N 1
ATOM 3264 C CA . ASP D 2 65 ? 46.324 13.668 16.773 1.00 16.55 60 ASP L CA 1
ATOM 3265 C C . ASP D 2 65 ? 46.212 12.330 17.491 1.00 16.98 60 ASP L C 1
ATOM 3266 O O . ASP D 2 65 ? 47.197 11.841 18.046 1.00 16.16 60 ASP L O 1
ATOM 3271 N N . ARG D 2 66 ? 45.005 11.762 17.507 1.00 15.51 61 ARG L N 1
ATOM 3272 C CA . ARG D 2 66 ? 44.766 10.493 18.175 1.00 15.51 61 ARG L CA 1
ATOM 3273 C C . ARG D 2 66 ? 45.840 9.498 17.792 1.00 15.26 61 ARG L C 1
ATOM 3274 O O . ARG D 2 66 ? 46.296 8.729 18.629 1.00 17.55 61 ARG L O 1
ATOM 3282 N N . PHE D 2 67 ? 46.254 9.525 16.528 1.00 14.59 62 PHE L N 1
ATOM 3283 C CA . PHE D 2 67 ? 47.261 8.604 16.031 1.00 14.10 62 PHE L CA 1
ATOM 3284 C C . PHE D 2 67 ? 48.684 9.047 16.291 1.00 16.38 62 PHE L C 1
ATOM 3285 O O . PHE D 2 67 ? 49.013 10.242 16.237 1.00 16.23 62 PHE L O 1
ATOM 3293 N N . SER D 2 68 ? 49.522 8.053 16.569 1.00 17.08 63 SER L N 1
ATOM 3294 C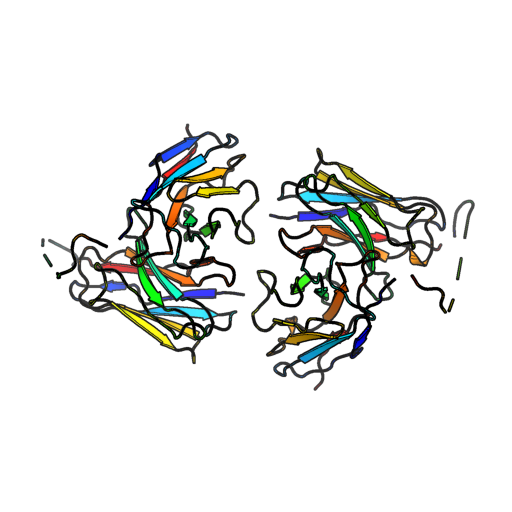 CA . SER D 2 68 ? 50.931 8.263 16.856 1.00 19.30 63 SER L CA 1
ATOM 3295 C C . SER D 2 68 ? 51.625 6.913 16.876 1.00 18.96 63 SER L C 1
ATOM 3296 O O . SER D 2 68 ? 51.045 5.921 17.303 1.00 18.80 63 SER L O 1
ATOM 3299 N N . GLY D 2 69 ? 52.861 6.880 16.397 1.00 19.80 64 GLY L N 1
ATOM 3300 C CA . GLY D 2 69 ? 53.616 5.640 16.358 1.00 21.34 64 GLY L CA 1
ATOM 3301 C C . GLY D 2 69 ? 54.965 5.851 17.008 1.00 22.41 64 GLY L C 1
ATOM 3302 O O . GLY D 2 69 ? 55.293 6.986 17.369 1.00 22.77 64 GLY L O 1
ATOM 3303 N N . SER D 2 70 ? 55.763 4.794 17.139 1.00 22.79 65 SER L N 1
ATOM 3304 C CA . SER D 2 70 ? 57.055 4.947 17.799 1.00 24.51 65 SER L CA 1
ATOM 3305 C C . SER D 2 70 ? 57.836 3.667 17.993 1.00 24.74 65 SER L C 1
ATOM 3306 O O . SER D 2 70 ? 57.498 2.619 17.456 1.00 25.75 65 SER L O 1
ATOM 3309 N N . GLY D 2 71 ? 58.894 3.793 18.786 1.00 26.28 66 GLY L N 1
ATOM 3310 C CA . GLY D 2 71 ? 59.747 2.675 19.142 1.00 28.57 66 GLY L CA 1
ATOM 3311 C C . GLY D 2 71 ? 60.768 2.186 18.147 1.00 30.25 66 GLY L C 1
ATOM 3312 O O . GLY D 2 71 ? 60.589 1.105 17.597 1.00 32.05 66 GLY L O 1
ATOM 3313 N N . SER D 2 72 ? 61.834 2.948 17.917 1.00 31.44 67 SER L N 1
ATOM 3314 C CA . SER D 2 72 ? 62.876 2.519 16.978 1.00 33.33 67 SER L CA 1
ATOM 3315 C C . SER D 2 72 ? 63.459 1.160 17.426 1.00 34.38 67 SER L C 1
ATOM 3316 O O . SER D 2 72 ? 63.375 0.807 18.608 1.00 34.47 67 SER L O 1
ATOM 3319 N N . GLY D 2 73 ? 64.030 0.408 16.480 1.00 34.42 68 GLY L N 1
ATOM 3320 C CA . GLY D 2 73 ? 64.606 -0.900 16.779 1.00 35.86 68 GLY L CA 1
ATOM 3321 C C . GLY D 2 73 ? 64.035 -2.032 15.922 1.00 37.79 68 GLY L C 1
ATOM 3322 O O . GLY D 2 73 ? 64.157 -2.021 14.685 1.00 38.49 68 GLY L O 1
ATOM 3323 N N . THR D 2 74 ? 63.426 -3.022 16.582 1.00 37.84 69 THR L N 1
ATOM 3324 C CA . THR D 2 74 ? 62.791 -4.167 15.910 1.00 36.06 69 THR L CA 1
ATOM 3325 C C . THR D 2 74 ? 61.336 -4.229 16.401 1.00 34.60 69 THR L C 1
ATOM 3326 O O . THR D 2 74 ? 60.510 -4.981 15.875 1.00 33.05 69 THR L O 1
ATOM 3330 N N . ASP D 2 75 ? 61.039 -3.426 17.423 1.00 33.60 70 ASP L N 1
ATOM 3331 C CA . ASP D 2 75 ? 59.691 -3.337 17.975 1.00 33.52 70 ASP L CA 1
ATOM 3332 C C . ASP D 2 75 ? 59.116 -1.946 17.737 1.00 31.30 70 ASP L C 1
ATOM 3333 O O . ASP D 2 75 ? 59.606 -0.957 18.269 1.00 31.16 70 ASP L O 1
ATOM 3338 N N . PHE D 2 76 ? 58.074 -1.876 16.921 1.00 28.40 71 PHE L N 1
ATOM 3339 C CA . PHE D 2 76 ? 57.447 -0.605 16.620 1.00 26.18 71 PHE L CA 1
ATOM 3340 C C . PHE D 2 76 ? 56.004 -0.706 17.045 1.00 24.13 71 PHE L C 1
ATOM 3341 O O . PHE D 2 76 ? 55.404 -1.761 16.913 1.00 24.98 71 PHE L O 1
ATOM 3349 N N . THR D 2 77 ? 55.439 0.375 17.564 1.00 21.78 72 THR L N 1
ATOM 3350 C CA . THR D 2 77 ? 54.065 0.302 18.018 1.00 21.56 72 THR L CA 1
ATOM 3351 C C . THR D 2 77 ? 53.225 1.538 17.700 1.00 22.76 72 THR L C 1
ATOM 3352 O O . THR D 2 77 ? 53.615 2.665 17.990 1.00 23.26 72 THR L O 1
ATOM 3356 N N . LEU D 2 78 ? 52.067 1.291 17.093 1.00 22.83 73 LEU L N 1
ATOM 3357 C CA . LEU D 2 78 ? 51.097 2.313 16.713 1.00 21.69 73 LEU L CA 1
ATOM 3358 C C . LEU D 2 78 ? 50.091 2.416 17.862 1.00 21.43 73 LEU L C 1
ATOM 3359 O O . LEU D 2 78 ? 49.662 1.403 18.403 1.00 21.06 73 LEU L O 1
ATOM 3364 N N . LYS D 2 79 ? 49.741 3.637 18.255 1.00 23.27 74 LYS L N 1
ATOM 3365 C CA . LYS D 2 79 ? 48.763 3.864 19.331 1.00 24.97 74 LYS L CA 1
ATOM 3366 C C . LYS D 2 79 ? 47.716 4.902 18.929 1.00 24.51 74 LYS L C 1
ATOM 3367 O O . LYS D 2 79 ? 48.016 5.844 18.195 1.00 24.13 74 LYS L O 1
ATOM 3373 N N . ILE D 2 80 ? 46.494 4.727 19.419 1.00 24.00 75 ILE L N 1
ATOM 3374 C CA . ILE D 2 80 ? 45.407 5.657 19.127 1.00 26.82 75 ILE L CA 1
ATOM 3375 C C . ILE D 2 80 ? 44.697 6.001 20.449 1.00 27.30 75 ILE L C 1
ATOM 3376 O O . ILE D 2 80 ? 43.982 5.176 21.014 1.00 28.21 75 ILE L O 1
ATOM 3381 N N . SER D 2 81 ? 44.910 7.227 20.930 1.00 27.20 76 SER L N 1
ATOM 3382 C CA . SER D 2 81 ? 44.371 7.695 22.212 1.00 26.83 76 SER L CA 1
ATOM 3383 C C . SER D 2 81 ? 42.902 7.438 22.482 1.00 28.22 76 SER L C 1
ATOM 3384 O O . SER D 2 81 ? 42.547 7.044 23.589 1.00 28.84 76 SER L O 1
ATOM 3387 N N . ARG D 2 82 ? 42.053 7.694 21.490 1.00 28.92 77 ARG L N 1
ATOM 3388 C CA . ARG D 2 82 ? 40.610 7.441 21.585 1.00 28.55 77 ARG L CA 1
ATOM 3389 C C . ARG D 2 82 ? 40.253 6.929 20.215 1.00 30.12 77 ARG L C 1
ATOM 3390 O O . ARG D 2 82 ? 40.632 7.537 19.216 1.00 30.93 77 ARG L O 1
ATOM 3398 N N . VAL D 2 83 ? 39.538 5.815 20.144 1.00 30.32 78 VAL L N 1
ATOM 3399 C CA . VAL D 2 83 ? 39.194 5.287 18.839 1.00 29.37 78 VAL L CA 1
ATOM 3400 C C . VAL D 2 83 ? 37.789 5.634 18.407 1.00 27.89 78 VAL L C 1
ATOM 3401 O O . VAL D 2 83 ? 36.831 5.198 19.011 1.00 29.30 78 VAL L O 1
ATOM 3405 N N . GLU D 2 84 ? 37.684 6.442 17.361 1.00 27.95 79 GLU L N 1
ATOM 3406 C CA . GLU D 2 84 ? 36.402 6.830 16.787 1.00 27.61 79 GLU L CA 1
ATOM 3407 C C . GLU D 2 84 ? 35.923 5.682 15.897 1.00 26.01 79 GLU L C 1
ATOM 3408 O O . GLU D 2 84 ? 36.718 4.846 15.478 1.00 25.99 79 GLU L O 1
ATOM 3414 N N . ALA D 2 85 ? 34.630 5.635 15.611 1.00 24.47 80 ALA L N 1
ATOM 3415 C CA . ALA D 2 85 ? 34.097 4.575 14.755 1.00 23.90 80 ALA L CA 1
ATOM 3416 C C . ALA D 2 85 ? 34.833 4.556 13.408 1.00 22.47 80 ALA L C 1
ATOM 3417 O O . ALA D 2 85 ? 35.127 3.495 12.859 1.00 21.01 80 ALA L O 1
ATOM 3419 N N . GLU D 2 86 ? 35.127 5.741 12.888 1.00 21.36 81 GLU L N 1
ATOM 3420 C CA . GLU D 2 86 ? 35.817 5.866 11.625 1.00 20.08 81 GLU L CA 1
ATOM 3421 C C . GLU D 2 86 ? 37.255 5.369 11.686 1.00 19.14 81 GLU L C 1
ATOM 3422 O O . GLU D 2 86 ? 37.972 5.455 10.699 1.00 21.05 81 GLU L O 1
ATOM 3428 N N . ASP D 2 87 ? 37.687 4.839 12.827 1.00 17.09 82 ASP L N 1
ATOM 3429 C CA . ASP D 2 87 ? 39.053 4.323 12.921 1.00 14.12 82 ASP L CA 1
ATOM 3430 C C . ASP D 2 87 ? 39.029 2.836 12.655 1.00 13.01 82 ASP L C 1
ATOM 3431 O O . ASP D 2 87 ? 40.042 2.244 12.286 1.00 13.45 82 ASP L O 1
ATOM 3436 N N . LEU D 2 88 ? 37.864 2.235 12.860 1.00 11.51 83 LEU L N 1
ATOM 3437 C CA . LEU D 2 88 ? 37.680 0.817 12.621 1.00 11.13 83 LEU L CA 1
ATOM 3438 C C . LEU D 2 88 ? 38.107 0.497 11.207 1.00 11.89 83 LEU L C 1
ATOM 3439 O O . LEU D 2 88 ? 37.751 1.202 10.261 1.00 14.17 83 LEU L O 1
ATOM 3444 N N . GLY D 2 89 ? 38.873 -0.575 11.073 1.00 11.98 84 GLY L N 1
ATOM 3445 C CA . GLY D 2 89 ? 39.366 -0.981 9.780 1.00 11.63 84 GLY L CA 1
ATOM 3446 C C . GLY D 2 89 ? 40.513 -1.932 10.011 1.00 12.89 84 GLY L C 1
ATOM 3447 O O . GLY D 2 89 ? 40.592 -2.568 11.065 1.00 12.69 84 GLY L O 1
ATOM 3448 N N . VAL D 2 90 ? 41.394 -2.046 9.027 1.00 13.26 85 VAL L N 1
ATOM 3449 C CA . VAL D 2 90 ? 42.542 -2.924 9.150 1.00 14.15 85 VAL L CA 1
ATOM 3450 C C . VAL D 2 90 ? 43.787 -2.092 8.960 1.00 15.30 85 VAL L C 1
ATOM 3451 O O . VAL D 2 90 ? 43.937 -1.412 7.943 1.00 15.27 85 VAL L O 1
ATOM 3455 N N . TYR D 2 91 ? 44.657 -2.157 9.968 1.00 16.26 86 TYR L N 1
ATOM 3456 C CA . TYR D 2 91 ? 45.923 -1.444 9.996 1.00 15.03 86 TYR L CA 1
ATOM 3457 C C . TYR D 2 91 ? 47.056 -2.362 9.591 1.00 15.49 86 TYR L C 1
ATOM 3458 O O . TYR D 2 91 ? 47.091 -3.530 9.983 1.00 15.01 86 TYR L O 1
ATOM 3467 N N . TYR D 2 92 ? 47.973 -1.816 8.802 1.00 15.16 87 TYR L N 1
ATOM 3468 C CA . TYR D 2 92 ? 49.127 -2.551 8.315 1.00 15.59 87 TYR L CA 1
ATOM 3469 C C . TYR D 2 92 ? 50.336 -1.695 8.626 1.00 16.27 87 TYR L C 1
ATOM 3470 O O . TYR D 2 92 ? 50.251 -0.461 8.552 1.00 15.73 87 TYR L O 1
ATOM 3479 N N . CYS D 2 93 ? 51.450 -2.323 8.996 1.00 16.29 88 CYS L N 1
ATOM 3480 C CA . CYS D 2 93 ? 52.663 -1.560 9.221 1.00 16.87 88 CYS L CA 1
ATOM 3481 C C . CYS D 2 93 ? 53.514 -1.898 7.992 1.00 15.55 88 CYS L C 1
ATOM 3482 O O . CYS D 2 93 ? 53.494 -3.028 7.511 1.00 15.53 88 CYS L O 1
ATOM 3485 N N . PHE D 2 94 ? 54.207 -0.914 7.434 1.00 13.59 89 PHE L N 1
ATOM 3486 C CA . PHE D 2 94 ? 55.029 -1.168 6.263 1.00 15.39 89 PHE L CA 1
ATOM 3487 C C . PHE D 2 94 ? 56.509 -0.872 6.504 1.00 17.61 89 PHE L C 1
ATOM 3488 O O . PHE D 2 94 ? 56.878 0.172 7.048 1.00 18.87 89 PHE L O 1
ATOM 3496 N N . GLN D 2 95 ? 57.346 -1.812 6.090 1.00 17.42 90 GLN L N 1
ATOM 3497 C CA . GLN D 2 95 ? 58.775 -1.671 6.216 1.00 19.37 90 GLN L CA 1
ATOM 3498 C C . GLN D 2 95 ? 59.281 -1.113 4.876 1.00 20.75 90 GLN L C 1
ATOM 3499 O O . GLN D 2 95 ? 59.219 -1.793 3.842 1.00 21.21 90 GLN L O 1
ATOM 3505 N N . GLY D 2 96 ? 59.779 0.121 4.888 1.00 20.29 91 GLY L N 1
ATOM 3506 C CA . GLY D 2 96 ? 60.258 0.693 3.648 1.00 20.08 91 GLY L CA 1
ATOM 3507 C C . GLY D 2 96 ? 61.744 0.940 3.488 1.00 19.76 91 GLY L C 1
ATOM 3508 O O . GLY D 2 96 ? 62.146 1.533 2.495 1.00 20.49 91 GLY L O 1
ATOM 3509 N N . SER D 2 97 ? 62.577 0.492 4.423 1.00 20.07 92 SER L N 1
ATOM 3510 C CA . SER D 2 97 ? 64.015 0.746 4.286 1.00 19.45 92 SER L CA 1
ATOM 3511 C C . SER D 2 97 ? 64.904 -0.402 3.808 1.00 16.69 92 SER L C 1
ATOM 3512 O O . SER D 2 97 ? 66.108 -0.225 3.659 1.00 17.80 92 SER L O 1
ATOM 3515 N N . HIS D 2 98 ? 64.315 -1.559 3.544 1.00 14.78 93 HIS L N 1
ATOM 3516 C CA . HIS D 2 98 ? 65.064 -2.706 3.047 1.00 14.14 93 HIS L CA 1
ATOM 3517 C C . HIS D 2 98 ? 64.314 -3.481 1.938 1.00 14.33 93 HIS L C 1
ATOM 3518 O O . HIS D 2 98 ? 63.226 -4.047 2.145 1.00 11.34 93 HIS L O 1
ATOM 3525 N N . VAL D 2 99 ? 64.919 -3.504 0.757 1.00 14.14 94 VAL L N 1
ATOM 3526 C CA . VAL D 2 99 ? 64.357 -4.201 -0.389 1.00 13.56 94 VAL L CA 1
ATOM 3527 C C . VAL D 2 99 ? 64.641 -5.684 -0.219 1.00 14.11 94 VAL L C 1
ATOM 3528 O O . VAL D 2 99 ? 65.791 -6.054 0.020 1.00 13.55 94 VAL L O 1
ATOM 3532 N N . PRO D 2 100 ? 63.615 -6.561 -0.354 1.00 15.20 95 PRO L N 1
ATOM 3533 C CA . PRO D 2 100 ? 62.169 -6.404 -0.643 1.00 15.40 95 PRO L CA 1
ATOM 3534 C C . PRO D 2 100 ? 61.249 -5.811 0.456 1.00 16.42 95 PRO L C 1
ATOM 3535 O O . PRO D 2 100 ? 60.948 -6.464 1.457 1.00 16.01 95 PRO L O 1
ATOM 3539 N N . TYR D 2 101 ? 60.775 -4.587 0.238 1.00 18.04 96 TYR L N 1
ATOM 3540 C CA . TYR D 2 101 ? 59.915 -3.908 1.205 1.00 19.64 96 TYR L CA 1
ATOM 3541 C C . TYR D 2 101 ? 58.752 -4.801 1.591 1.00 20.78 96 TYR L C 1
ATOM 3542 O O . TYR D 2 101 ? 58.221 -5.498 0.742 1.00 23.92 96 TYR L O 1
ATOM 3551 N N . THR D 2 102 ? 58.345 -4.782 2.861 1.00 21.88 97 THR L N 1
ATOM 3552 C CA . THR D 2 102 ? 57.263 -5.669 3.322 1.00 21.94 97 THR L CA 1
ATOM 3553 C C . THR D 2 102 ? 56.186 -5.039 4.211 1.00 20.76 97 THR L C 1
ATOM 3554 O O . THR D 2 102 ? 56.427 -4.044 4.891 1.00 23.53 97 THR L O 1
ATOM 3558 N N . PHE D 2 103 ? 55.004 -5.651 4.205 1.00 17.60 98 PHE L N 1
ATOM 3559 C CA . PHE D 2 103 ? 53.864 -5.200 4.997 1.00 15.21 98 PHE L CA 1
ATOM 3560 C C . PHE D 2 103 ? 53.647 -6.163 6.149 1.00 16.73 98 PHE L C 1
ATOM 3561 O O . PHE D 2 103 ? 54.181 -7.272 6.152 1.00 16.75 98 PHE L O 1
ATOM 3569 N N . GLY D 2 104 ? 52.859 -5.746 7.132 1.00 18.02 99 GLY L N 1
ATOM 3570 C CA . GLY D 2 104 ? 52.568 -6.639 8.233 1.00 19.77 99 GLY L CA 1
ATOM 3571 C C . GLY D 2 104 ? 51.384 -7.433 7.718 1.00 22.34 99 GLY L C 1
ATOM 3572 O O . GLY D 2 104 ? 50.876 -7.149 6.638 1.00 22.28 99 GLY L O 1
ATOM 3573 N N . GLY D 2 105 ? 50.938 -8.432 8.463 1.00 24.05 100 GLY L N 1
ATOM 3574 C CA . GLY D 2 105 ? 49.790 -9.192 8.010 1.00 24.77 100 GLY L CA 1
ATOM 3575 C C . GLY D 2 105 ? 48.500 -8.427 8.255 1.00 25.50 100 GLY L C 1
ATOM 3576 O O . GLY D 2 105 ? 47.431 -8.821 7.783 1.00 25.54 100 GLY L O 1
ATOM 3577 N N . GLY D 2 106 ? 48.610 -7.330 9.001 1.00 26.12 101 GLY L N 1
ATOM 3578 C CA . GLY D 2 106 ? 47.458 -6.505 9.307 1.00 27.63 101 GLY L CA 1
ATOM 3579 C C . GLY D 2 106 ? 46.896 -6.806 10.676 1.00 28.88 101 GLY L C 1
ATOM 3580 O O . GLY D 2 106 ? 47.235 -7.822 11.278 1.00 29.54 101 GLY L O 1
ATOM 3581 N N . THR D 2 107 ? 46.039 -5.917 11.163 1.00 29.96 102 THR L N 1
ATOM 3582 C CA . THR D 2 107 ? 45.398 -6.061 12.471 1.00 31.89 102 THR L CA 1
ATOM 3583 C C . THR D 2 107 ? 44.051 -5.331 12.450 1.00 32.06 102 THR L C 1
ATOM 3584 O O . THR D 2 107 ? 43.979 -4.110 12.612 1.00 33.11 102 THR L O 1
ATOM 3588 N N . LYS D 2 108 ? 42.986 -6.089 12.231 1.00 31.08 103 LYS L N 1
ATOM 3589 C CA . LYS D 2 108 ? 41.652 -5.523 12.170 1.00 30.53 103 LYS L CA 1
ATOM 3590 C C . LYS D 2 108 ? 41.327 -4.852 13.502 1.00 30.57 103 LYS L C 1
ATOM 3591 O O . LYS D 2 108 ? 41.664 -5.376 14.562 1.00 30.04 103 LYS L O 1
ATOM 3597 N N . LEU D 2 109 ? 40.683 -3.688 13.440 1.00 30.09 104 LEU L N 1
ATOM 3598 C CA . LEU D 2 109 ? 40.331 -2.946 14.641 1.00 30.09 104 LEU L CA 1
ATOM 3599 C C . LEU D 2 109 ? 38.822 -2.835 14.734 1.00 31.24 104 LEU L C 1
ATOM 3600 O O . LEU D 2 109 ? 38.269 -1.757 14.561 1.00 32.12 104 LEU L O 1
ATOM 3605 N N . GLU D 2 110 ? 38.152 -3.942 15.026 1.00 33.21 105 GLU L N 1
ATOM 3606 C CA . GLU D 2 110 ? 36.696 -3.929 15.104 1.00 36.62 105 GLU L CA 1
ATOM 3607 C C . GLU D 2 110 ? 36.121 -3.598 16.479 1.00 37.95 105 GLU L C 1
ATOM 3608 O O . GLU D 2 110 ? 36.835 -3.602 17.480 1.00 38.55 105 GLU L O 1
ATOM 3614 N N . ILE D 2 111 ? 34.822 -3.307 16.510 1.00 39.98 106 ILE L N 1
ATOM 3615 C CA . ILE D 2 111 ? 34.110 -2.993 17.752 1.00 41.55 106 ILE L CA 1
ATOM 3616 C C . ILE D 2 111 ? 34.079 -4.198 18.686 1.00 44.30 106 ILE L C 1
ATOM 3617 O O . ILE D 2 111 ? 33.797 -5.317 18.260 1.00 44.29 106 ILE L O 1
ATOM 3622 N N . LYS D 2 112 A 34.356 -3.960 19.964 1.00 47.29 106 LYS L N 1
ATOM 3623 C CA . LYS D 2 112 A 34.341 -5.024 20.958 1.00 49.87 106 LYS L CA 1
ATOM 3624 C C . LYS D 2 112 A 32.954 -5.083 21.574 1.00 51.47 106 LYS L C 1
ATOM 3625 O O . LYS D 2 112 A 32.045 -5.698 21.016 1.00 51.04 106 LYS L O 1
ATOM 3631 N N . ARG D 2 113 ? 32.793 -4.428 22.718 1.00 54.05 107 ARG L N 1
ATOM 3632 C CA . ARG D 2 113 ? 31.507 -4.404 23.412 1.00 56.44 107 ARG L CA 1
ATOM 3633 C C . ARG D 2 113 ? 30.821 -3.051 23.170 1.00 57.25 107 ARG L C 1
ATOM 3634 O O . ARG D 2 113 ? 30.225 -2.500 24.125 1.00 57.79 107 ARG L O 1
ATOM 3643 N N . SER E 3 1 ? 39.238 -21.005 -17.585 1.00 77.32 1 SER S N 1
ATOM 3644 C CA . SER E 3 1 ? 39.542 -21.939 -18.669 1.00 79.50 1 SER S CA 1
ATOM 3645 C C . SER E 3 1 ? 38.520 -21.845 -19.808 1.00 80.98 1 SER S C 1
ATOM 3646 O O . SER E 3 1 ? 37.379 -22.291 -19.664 1.00 81.15 1 SER S O 1
ATOM 3649 N N . THR E 3 2 ? 38.932 -21.281 -20.944 1.00 82.38 2 THR S N 1
ATOM 3650 C CA . THR E 3 2 ? 38.021 -21.129 -22.081 1.00 83.18 2 THR S CA 1
ATOM 3651 C C . THR E 3 2 ? 38.525 -21.564 -23.467 1.00 83.96 2 THR S C 1
ATOM 3652 O O . THR E 3 2 ? 38.593 -22.759 -23.760 1.00 83.79 2 THR S O 1
ATOM 3656 N N . SER E 3 3 ? 38.863 -20.596 -24.318 1.00 84.76 3 SER S N 1
ATOM 3657 C CA . SER E 3 3 ? 39.332 -20.881 -25.678 1.00 85.26 3 SER S CA 1
ATOM 3658 C C . SER E 3 3 ? 40.819 -21.240 -25.770 1.00 85.46 3 SER S C 1
ATOM 3659 O O . SER E 3 3 ? 41.681 -20.540 -25.225 1.00 85.22 3 SER S O 1
ATOM 3662 N N . SER E 3 4 ? 41.098 -22.337 -26.476 1.00 85.15 4 SER S N 1
ATOM 3663 C CA . SER E 3 4 ? 42.455 -22.847 -26.674 1.00 84.88 4 SER S CA 1
ATOM 3664 C C . SER E 3 4 ? 43.240 -22.909 -25.357 1.00 84.88 4 SER S C 1
ATOM 3665 O O . SER E 3 4 ? 44.473 -22.891 -25.351 1.00 85.42 4 SER S O 1
ATOM 3668 N N . GLY E 3 5 ? 42.513 -22.990 -24.246 1.00 84.56 5 GLY S N 1
ATOM 3669 C CA . GLY E 3 5 ? 43.142 -23.053 -22.941 1.00 83.71 5 GLY S CA 1
ATOM 3670 C C . GLY E 3 5 ? 42.374 -23.985 -22.028 1.00 83.53 5 GLY S C 1
ATOM 3671 O O . GLY E 3 5 ? 41.503 -24.723 -22.489 1.00 83.05 5 GLY S O 1
ATOM 3672 N N . GLY E 3 15 ? 66.122 -22.455 5.457 1.00 67.30 15 GLY S N 1
ATOM 3673 C CA . GLY E 3 15 ? 64.910 -21.719 5.767 1.00 67.47 15 GLY S CA 1
ATOM 3674 C C . GLY E 3 15 ? 64.185 -21.243 4.525 1.00 67.43 15 GLY S C 1
ATOM 3675 O O . GLY E 3 15 ? 62.956 -21.187 4.503 1.00 67.43 15 GLY S O 1
ATOM 3676 N N . GLY E 3 16 ? 64.953 -20.898 3.493 1.00 67.81 16 GLY S N 1
ATOM 3677 C CA . GLY E 3 16 ? 64.379 -20.424 2.243 1.00 67.25 16 GLY S CA 1
ATOM 3678 C C . GLY E 3 16 ? 63.800 -19.025 2.356 1.00 67.07 16 GLY S C 1
ATOM 3679 O O . GLY E 3 16 ? 62.644 -18.796 1.987 1.00 67.18 16 GLY S O 1
ATOM 3680 N N . SER E 3 17 ? 64.604 -18.088 2.861 1.00 66.32 17 SER S N 1
ATOM 3681 C CA . SER E 3 17 ? 64.170 -16.700 3.036 1.00 64.14 17 SER S CA 1
ATOM 3682 C C . SER E 3 17 ? 65.346 -15.723 2.975 1.00 62.47 17 SER S C 1
ATOM 3683 O O . SER E 3 17 ? 66.343 -15.893 3.678 1.00 62.41 17 SER S O 1
ATOM 3686 N N . ALA E 3 18 ? 65.219 -14.702 2.129 1.00 60.77 18 ALA S N 1
ATOM 3687 C CA . ALA E 3 18 ? 66.260 -13.687 1.973 1.00 58.81 18 ALA S CA 1
ATOM 3688 C C . ALA E 3 18 ? 65.677 -12.283 2.118 1.00 57.81 18 ALA S C 1
ATOM 3689 O O . ALA E 3 18 ? 66.141 -11.348 1.466 1.00 58.72 18 ALA S O 1
ATOM 3691 N N . SER F 3 1 ? 28.404 56.801 15.006 1.00 69.29 1 SER T N 1
ATOM 3692 C CA . SER F 3 1 ? 26.949 56.637 15.046 1.00 70.25 1 SER T CA 1
ATOM 3693 C C . SER F 3 1 ? 26.250 56.636 13.677 1.00 70.52 1 SER T C 1
ATOM 3694 O O . SER F 3 1 ? 26.893 56.485 12.635 1.00 70.16 1 SER T O 1
ATOM 3697 N N . THR F 3 2 ? 24.927 56.797 13.696 1.00 70.15 2 THR T N 1
ATOM 3698 C CA . THR F 3 2 ? 24.127 56.802 12.474 1.00 69.57 2 THR T CA 1
ATOM 3699 C C . THR F 3 2 ? 24.343 58.067 11.635 1.00 70.79 2 THR T C 1
ATOM 3700 O O . THR F 3 2 ? 25.176 58.078 10.722 1.00 70.16 2 THR T O 1
ATOM 3704 N N . SER F 3 3 ? 23.585 59.119 11.947 1.00 71.49 3 SER T N 1
ATOM 3705 C CA . SER F 3 3 ? 23.668 60.406 11.253 1.00 72.22 3 SER T CA 1
ATOM 3706 C C . SER F 3 3 ? 22.500 61.304 11.654 1.00 72.79 3 SER T C 1
ATOM 3707 O O . SER F 3 3 ? 21.348 61.038 11.304 1.00 73.13 3 SER T O 1
ATOM 3710 N N . GLY F 3 12 ? 59.207 54.116 25.453 1.00 75.30 12 GLY T N 1
ATOM 3711 C CA . GLY F 3 12 ? 59.886 53.189 26.339 1.00 75.26 12 GLY T CA 1
ATOM 3712 C C . GLY F 3 12 ? 61.328 53.574 26.60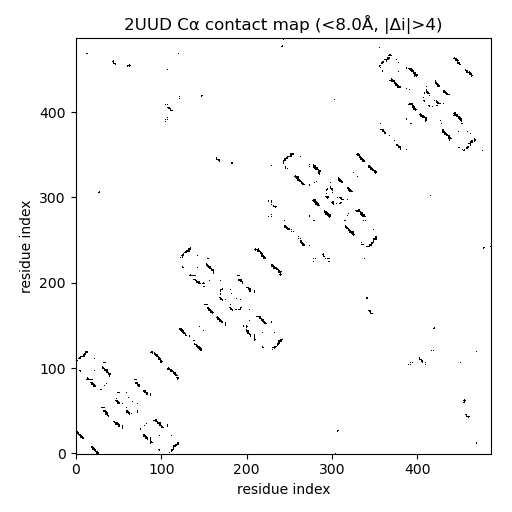2 1.00 75.02 12 GLY T C 1
ATOM 3713 O O . GLY F 3 12 ? 61.638 54.743 26.838 1.00 75.05 12 GLY T O 1
ATOM 3714 N N . GLY F 3 13 ? 62.214 52.586 26.557 1.00 74.72 13 GLY T N 1
ATOM 3715 C CA . GLY F 3 13 ? 63.618 52.850 26.798 1.00 74.23 13 GLY T CA 1
ATOM 3716 C C . GLY F 3 13 ? 64.538 52.255 25.750 1.00 74.23 13 GLY T C 1
ATOM 3717 O O . GLY F 3 13 ? 65.606 52.804 25.479 1.00 74.19 13 GLY T O 1
ATOM 3718 N N . SER F 3 14 ? 64.128 51.140 25.155 1.00 74.25 14 SER T N 1
ATOM 3719 C CA . SER F 3 14 ? 64.941 50.471 24.140 1.00 74.40 14 SER T CA 1
ATOM 3720 C C . SER F 3 14 ? 65.298 51.437 23.005 1.00 74.04 14 SER T C 1
ATOM 3721 O O . SER F 3 14 ? 64.550 52.374 22.724 1.00 73.70 14 SER T O 1
ATOM 3724 N N . GLY F 3 15 ? 66.446 51.203 22.370 1.00 73.55 15 GLY T N 1
ATOM 3725 C CA . GLY F 3 15 ? 66.907 52.059 21.286 1.00 74.29 15 GLY T CA 1
ATOM 3726 C C . GLY F 3 15 ? 65.874 52.408 20.228 1.00 74.59 15 GLY T C 1
ATOM 3727 O O . GLY F 3 15 ? 65.050 53.309 20.417 1.00 75.25 15 GLY T O 1
ATOM 3728 N N . GLY F 3 16 ? 65.928 51.708 19.099 1.00 74.36 16 GLY T N 1
ATOM 3729 C CA . GLY F 3 16 ? 64.979 51.955 18.028 1.00 74.28 16 GLY T CA 1
ATOM 3730 C C . GLY F 3 16 ? 63.934 50.859 18.027 1.00 73.71 16 GLY T C 1
ATOM 3731 O O . GLY F 3 16 ? 64.054 49.899 18.787 1.00 73.86 16 GLY T O 1
ATOM 3732 N N . SER F 3 17 ? 62.903 50.997 17.196 1.00 73.45 17 SER T N 1
ATOM 3733 C CA . SER F 3 17 ? 61.856 49.980 17.126 1.00 71.74 17 SER T CA 1
ATOM 3734 C C . SER F 3 17 ? 62.501 48.616 16.902 1.00 70.95 17 SER T C 1
ATOM 3735 O O . SER F 3 17 ? 63.381 48.453 16.054 1.00 70.93 17 SER T O 1
ATOM 3738 N N . ALA F 3 18 ? 62.066 47.638 17.684 1.00 69.87 18 ALA T N 1
ATOM 3739 C CA . ALA F 3 18 ? 62.608 46.289 17.599 1.00 68.46 18 ALA T CA 1
ATOM 3740 C C . ALA F 3 18 ? 62.392 45.602 16.250 1.00 67.17 18 ALA T C 1
ATOM 3741 O O . ALA F 3 18 ? 63.354 45.247 15.566 1.00 67.59 18 ALA T O 1
#

Foldseek 3Di:
DWAKAKDWADEDEQFFKTKMKIATDDDQLQQWKKFKWWAAPPGDIHTAKIFGHVVVVGDMDGDPVPVPFWDWDADSVRSMIMIMGGSHHAVRFTWIKMAIADPDPGRRPDIHPTDTHHYDD/DWAWAKAFADEAAFQAKIKIKIQIDDDQLQAWKKWKWWAAVPDDIGTAKIFHHVVVPRDIDGDPVPVPQWDKDADSVRSMIMITGGRHDQVVFTWMKIAIADPPPGGGPDIHPTHTHGHDD/DKAKAKPALAAEAAFFAKDKIKMFINWFLQAPPRFWFKWKWFAWVPRHIDTQAGTQFHGDPPDDPLWTWDDGRTIIMIIGRGHHPGNFAWMWMWGDHDPPTDIHSTYGGDYDD/DKEKAKDDQEAADAFFAKDKIKIFIRFALAAPPGFFQKWKWFAAVPRDIDTAATTQWRGPPPHDPQWTKHDHDRMIMIMGRGHHQVRFGWMKMWRDRDPVTYIYPIYGYHHHD/DDPPDVPDD/DVVDDDDDDD